Protein AF-0000000086900439 (afdb_homodimer)

Structure (mmCIF, N/CA/C/O backbone):
data_AF-0000000086900439-model_v1
#
loop_
_entity.id
_entity.type
_entity.pdbx_description
1 polymer '16S rRNA (uracil(1498)-N(3))-methyltransferase'
#
loop_
_atom_site.group_PDB
_atom_site.id
_atom_site.type_symbol
_atom_site.label_atom_id
_atom_site.label_alt_id
_atom_site.label_comp_id
_atom_site.label_asym_id
_atom_site.label_entity_id
_atom_site.label_seq_id
_atom_site.pdbx_PDB_ins_code
_atom_site.Cartn_x
_atom_site.Cartn_y
_atom_site.Cartn_z
_atom_site.occupancy
_atom_site.B_iso_or_equiv
_atom_site.auth_seq_id
_atom_site.auth_comp_id
_atom_site.auth_asym_id
_atom_site.auth_atom_id
_atom_site.pdbx_PDB_model_num
ATOM 1 N N . MET A 1 1 ? 18.953 -9.102 -1.957 1 55.97 1 MET A N 1
ATOM 2 C CA . MET A 1 1 ? 19.266 -9.766 -3.221 1 55.97 1 MET A CA 1
ATOM 3 C C . MET A 1 1 ? 18.031 -10.445 -3.793 1 55.97 1 MET A C 1
ATOM 5 O O . MET A 1 1 ? 17.297 -11.125 -3.07 1 55.97 1 MET A O 1
ATOM 9 N N . ASN A 1 2 ? 17.625 -9.984 -4.992 1 76.5 2 ASN A N 1
ATOM 10 C CA . ASN A 1 2 ? 16.453 -10.523 -5.668 1 76.5 2 ASN A CA 1
ATOM 11 C C . ASN A 1 2 ? 16.656 -11.977 -6.082 1 76.5 2 ASN A C 1
ATOM 13 O O . ASN A 1 2 ? 17.781 -12.445 -6.18 1 76.5 2 ASN A O 1
ATOM 17 N N . LEU A 1 3 ? 15.734 -12.859 -5.883 1 91.31 3 LEU A N 1
ATOM 18 C CA . LEU A 1 3 ? 15.602 -14.219 -6.398 1 91.31 3 LEU A CA 1
ATOM 19 C C . LEU A 1 3 ? 15.773 -14.25 -7.914 1 91.31 3 LEU A C 1
ATOM 21 O O . LEU A 1 3 ? 15.227 -13.398 -8.617 1 91.31 3 LEU A O 1
ATOM 25 N N . ILE A 1 4 ? 16.766 -15.055 -8.445 1 95 4 ILE A N 1
ATOM 26 C CA . ILE A 1 4 ? 16.797 -15.32 -9.875 1 95 4 ILE A CA 1
ATOM 27 C C . ILE A 1 4 ? 15.836 -16.453 -10.219 1 95 4 ILE A C 1
ATOM 29 O O . ILE A 1 4 ? 16 -17.578 -9.75 1 95 4 ILE A O 1
ATOM 33 N N . LEU A 1 5 ? 14.898 -16.172 -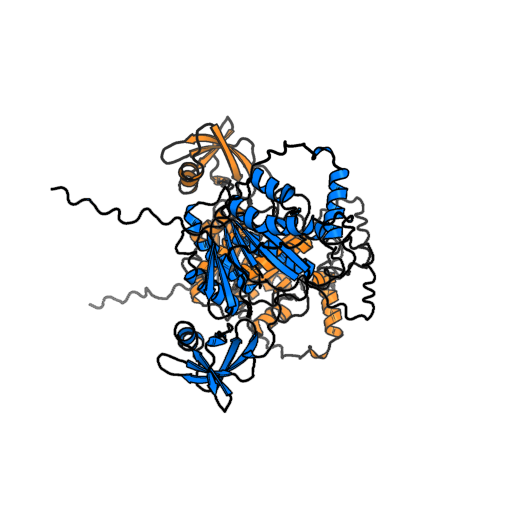11.031 1 96.31 5 LEU A N 1
ATOM 34 C CA . LEU A 1 5 ? 13.844 -17.141 -11.344 1 96.31 5 LEU A CA 1
ATOM 35 C C . LEU A 1 5 ? 14.195 -17.922 -12.602 1 96.31 5 LEU A C 1
ATOM 37 O O . LEU A 1 5 ? 14.453 -17.344 -13.656 1 96.31 5 LEU A O 1
ATOM 41 N N . LEU A 1 6 ? 14.219 -19.25 -12.461 1 96.62 6 LEU A N 1
ATOM 42 C CA . LEU A 1 6 ? 14.508 -20.172 -13.547 1 96.62 6 LEU A CA 1
ATOM 43 C C . LEU A 1 6 ? 13.258 -20.953 -13.953 1 96.62 6 LEU A C 1
ATOM 45 O O . LEU A 1 6 ? 12.422 -21.281 -13.102 1 96.62 6 LEU A O 1
ATOM 49 N N . ASN A 1 7 ? 13.164 -21.203 -15.219 1 95.62 7 ASN A N 1
ATOM 50 C CA . ASN A 1 7 ? 12.141 -22.141 -15.664 1 95.62 7 ASN A CA 1
ATOM 51 C C . ASN A 1 7 ? 12.648 -23.578 -15.664 1 95.62 7 ASN A C 1
ATOM 53 O O . ASN A 1 7 ? 13.797 -23.828 -16.031 1 95.62 7 ASN A O 1
ATOM 57 N N . LYS A 1 8 ? 11.789 -24.422 -15.289 1 92.94 8 LYS A N 1
ATOM 58 C CA . LYS A 1 8 ? 12.164 -25.844 -15.281 1 92.94 8 LYS A CA 1
ATOM 59 C C . LYS A 1 8 ? 12.648 -26.297 -16.656 1 92.94 8 LYS A C 1
ATOM 61 O O . LYS A 1 8 ? 13.586 -27.078 -16.766 1 92.94 8 LYS A O 1
ATOM 66 N N . GLU A 1 9 ? 12.047 -25.734 -17.641 1 92.44 9 GLU A N 1
ATOM 67 C CA . GLU A 1 9 ? 12.32 -26.094 -19.031 1 92.44 9 GLU A CA 1
ATOM 68 C C . GLU A 1 9 ? 13.727 -25.672 -19.438 1 92.44 9 GLU A C 1
ATOM 70 O O . GLU A 1 9 ? 14.281 -26.188 -20.422 1 92.44 9 GLU A O 1
ATOM 75 N N . ASP A 1 10 ? 14.312 -24.766 -18.703 1 92.88 10 ASP A N 1
ATOM 76 C CA . ASP A 1 10 ? 15.602 -24.188 -19.094 1 92.88 10 ASP A CA 1
ATOM 77 C C . ASP A 1 10 ? 16.75 -24.859 -18.344 1 92.88 10 ASP A C 1
ATOM 79 O O . ASP A 1 10 ? 17.922 -24.531 -18.562 1 92.88 10 ASP A O 1
ATOM 83 N N . LEU A 1 11 ? 16.453 -25.766 -17.5 1 96.69 11 LEU A N 1
ATOM 84 C CA . LEU A 1 11 ? 17.469 -26.438 -16.703 1 96.69 11 LEU A CA 1
ATOM 85 C C . LEU A 1 11 ? 18.219 -27.484 -17.531 1 96.69 11 LEU A C 1
ATOM 87 O O . LEU A 1 11 ? 17.625 -28.125 -18.391 1 96.69 11 LEU A O 1
ATOM 91 N N . GLN A 1 12 ? 19.469 -27.578 -17.266 1 97.38 12 GLN A N 1
ATOM 92 C CA . GLN A 1 12 ? 20.312 -28.594 -17.906 1 97.38 12 GLN A CA 1
ATOM 93 C C . GLN A 1 12 ? 20.766 -29.641 -16.891 1 97.38 12 GLN A C 1
ATOM 95 O O . GLN A 1 12 ? 21.438 -29.297 -15.914 1 97.38 12 GLN A O 1
ATOM 100 N N . PHE A 1 13 ? 20.453 -30.859 -17.188 1 96.06 13 PHE A N 1
ATOM 101 C CA . PHE A 1 13 ? 20.797 -31.953 -16.297 1 96.06 13 PHE A CA 1
ATOM 102 C C . PHE A 1 13 ? 22.078 -32.656 -16.766 1 96.06 13 PHE A C 1
ATOM 104 O O . PHE A 1 13 ? 22.141 -33.156 -17.891 1 96.06 13 PHE A O 1
ATOM 111 N N . LYS A 1 14 ? 23.047 -32.625 -15.953 1 95.44 14 LYS A N 1
ATOM 112 C CA . LYS A 1 14 ? 24.312 -33.312 -16.219 1 95.44 14 LYS A CA 1
ATOM 113 C C . LYS A 1 14 ? 24.594 -34.375 -15.156 1 95.44 14 LYS A C 1
ATOM 115 O O . LYS A 1 14 ? 23.875 -34.469 -14.164 1 95.44 14 LYS A O 1
ATOM 120 N N . GLN A 1 15 ? 25.641 -35.125 -15.352 1 94.56 15 GLN A N 1
ATOM 121 C CA . GLN A 1 15 ? 26 -36.219 -14.453 1 94.56 15 GLN A CA 1
ATOM 122 C C . GLN A 1 15 ? 26.312 -35.688 -13.055 1 94.56 15 GLN A C 1
ATOM 124 O O . GLN A 1 15 ? 25.984 -36.344 -12.055 1 94.56 15 GLN A O 1
ATOM 129 N N . ASP A 1 16 ? 26.859 -34.5 -13.062 1 93.94 16 ASP A N 1
ATOM 130 C CA . ASP A 1 16 ? 27.359 -34.031 -11.781 1 93.94 16 ASP A CA 1
ATOM 131 C C . ASP A 1 16 ? 26.391 -33.031 -11.156 1 93.94 16 ASP A C 1
ATOM 133 O O . ASP A 1 16 ? 26.688 -32.406 -10.125 1 93.94 16 ASP A O 1
ATOM 137 N N . GLY A 1 17 ? 25.266 -32.812 -11.828 1 95.62 17 GLY A N 1
ATOM 138 C CA . GLY A 1 17 ? 24.312 -31.922 -11.195 1 95.62 17 GLY A CA 1
ATOM 139 C C . GLY A 1 17 ? 23.406 -31.234 -12.188 1 95.62 17 GLY A C 1
ATOM 140 O O . GLY A 1 17 ? 23.297 -31.656 -13.336 1 95.62 17 GLY A O 1
ATOM 141 N N . VAL A 1 18 ? 22.672 -30.25 -11.68 1 97.75 18 VAL A N 1
ATOM 142 C CA . VAL A 1 18 ? 21.719 -29.5 -12.484 1 97.75 18 VAL A CA 1
ATOM 143 C C . VAL A 1 18 ? 22.25 -28.094 -12.727 1 97.75 18 VAL A C 1
ATOM 145 O O . VAL A 1 18 ? 22.688 -27.406 -11.789 1 97.75 18 VAL A O 1
ATOM 148 N N . TYR A 1 19 ? 22.203 -27.656 -13.945 1 97.94 19 TYR A N 1
ATOM 149 C CA . TYR A 1 19 ? 22.781 -26.375 -14.336 1 97.94 19 TYR A CA 1
ATOM 150 C C . TYR A 1 19 ? 21.734 -25.5 -15.008 1 97.94 19 TYR A C 1
ATOM 152 O O . TYR A 1 19 ? 20.688 -25.984 -15.453 1 97.94 19 TYR A O 1
ATOM 160 N N . ALA A 1 20 ? 21.922 -24.188 -15.008 1 97.44 20 ALA A N 1
ATOM 161 C CA . ALA A 1 20 ? 21.156 -23.219 -15.781 1 97.44 20 ALA A CA 1
ATOM 162 C C . ALA A 1 20 ? 22.047 -22.156 -16.406 1 97.44 20 ALA A C 1
ATOM 164 O O . ALA A 1 20 ? 23.078 -21.781 -15.812 1 97.44 20 ALA A O 1
ATOM 165 N N . VAL A 1 21 ? 21.672 -21.734 -17.562 1 96.5 21 VAL A N 1
ATOM 166 C CA . VAL A 1 21 ? 22.391 -20.688 -18.266 1 96.5 21 VAL A CA 1
ATOM 167 C C . VAL A 1 21 ? 21.594 -19.391 -18.234 1 96.5 21 VAL A C 1
ATOM 169 O O . VAL A 1 21 ? 20.469 -19.328 -18.734 1 96.5 21 VAL A O 1
ATOM 172 N N . LEU A 1 22 ? 22.094 -18.422 -17.531 1 95.25 22 LEU A N 1
ATOM 173 C CA . LEU A 1 22 ? 21.453 -17.109 -17.469 1 95.25 22 LEU A CA 1
ATOM 174 C C . LEU A 1 22 ? 21.875 -16.234 -18.641 1 95.25 22 LEU A C 1
ATOM 176 O O . LEU A 1 22 ? 23.062 -16.047 -18.906 1 95.25 22 LEU A O 1
ATOM 180 N N . GLN A 1 23 ? 20.891 -15.758 -19.344 1 93 23 GLN A N 1
ATOM 181 C CA . GLN A 1 23 ? 21.125 -14.891 -20.5 1 93 23 GLN A CA 1
ATOM 182 C C . GLN A 1 23 ? 20.266 -13.633 -20.422 1 93 23 GLN A C 1
ATOM 184 O O . GLN A 1 23 ? 19.422 -13.5 -19.531 1 93 23 GLN A O 1
ATOM 189 N N . GLY A 1 24 ? 20.531 -12.664 -21.219 1 90.38 24 GLY A N 1
ATOM 190 C CA . GLY A 1 24 ? 19.703 -11.469 -21.297 1 90.38 24 GLY A CA 1
ATOM 191 C C . GLY A 1 24 ? 19.688 -10.672 -20.016 1 90.38 24 GLY A C 1
ATOM 192 O O . GLY A 1 24 ? 20.734 -10.328 -19.469 1 90.38 24 GLY A O 1
ATOM 193 N N . ARG A 1 25 ? 18.422 -10.453 -19.562 1 86.38 25 ARG A N 1
ATOM 194 C CA . ARG A 1 25 ? 18.219 -9.609 -18.391 1 86.38 25 ARG A CA 1
ATOM 195 C C . ARG A 1 25 ? 18.875 -10.227 -17.156 1 86.38 25 ARG A C 1
ATOM 197 O O . ARG A 1 25 ? 19.484 -9.523 -16.359 1 86.38 25 ARG A O 1
ATOM 204 N N . ALA A 1 26 ? 18.719 -11.484 -17.016 1 87.81 26 ALA A N 1
ATOM 205 C CA . ALA A 1 26 ? 19.266 -12.156 -15.844 1 87.81 26 ALA A CA 1
ATOM 206 C C . ALA A 1 26 ? 20.797 -12.094 -15.828 1 87.81 26 ALA A C 1
ATOM 208 O O . ALA A 1 26 ? 21.406 -11.859 -14.789 1 87.81 26 ALA A O 1
ATOM 209 N N . HIS A 1 27 ? 21.406 -12.344 -16.953 1 90.81 27 HIS A N 1
ATOM 210 C CA . HIS A 1 27 ? 22.859 -12.211 -17.078 1 90.81 27 HIS A CA 1
ATOM 211 C C . HIS A 1 27 ? 23.297 -10.789 -16.766 1 90.81 27 HIS A C 1
ATOM 213 O O . HIS A 1 27 ? 24.234 -10.586 -15.984 1 90.81 27 HIS A O 1
ATOM 219 N N . GLY A 1 28 ? 22.625 -9.883 -17.391 1 88.31 28 GLY A N 1
ATOM 220 C CA . GLY A 1 28 ? 22.938 -8.484 -17.125 1 88.31 28 GLY A CA 1
ATOM 221 C C . GLY A 1 28 ? 22.844 -8.109 -15.664 1 88.31 28 GLY A C 1
ATOM 222 O O . GLY A 1 28 ? 23.703 -7.395 -15.148 1 88.31 28 GLY A O 1
ATOM 223 N N . HIS A 1 29 ? 21.766 -8.555 -15.086 1 87.56 29 HIS A N 1
ATOM 224 C CA . HIS A 1 29 ? 21.578 -8.312 -13.656 1 87.56 29 HIS A CA 1
ATOM 225 C C . HIS A 1 29 ? 22.75 -8.875 -12.852 1 87.56 29 HIS A C 1
ATOM 227 O O . HIS A 1 29 ? 23.281 -8.195 -11.969 1 87.56 29 HIS A O 1
ATOM 233 N N . CYS A 1 30 ? 23.234 -10.016 -13.117 1 88.25 30 CYS A N 1
ATOM 234 C CA . CYS A 1 30 ? 24.328 -10.68 -12.422 1 88.25 30 CYS A CA 1
ATOM 235 C C . CYS A 1 30 ? 25.625 -9.922 -12.609 1 88.25 30 CYS A C 1
ATOM 237 O O . CYS A 1 30 ? 26.375 -9.711 -11.648 1 88.25 30 CYS A O 1
ATOM 239 N N . GLN A 1 31 ? 25.844 -9.477 -13.773 1 87.06 31 GLN A N 1
ATOM 240 C CA . GLN A 1 31 ? 27.125 -8.852 -14.109 1 87.06 31 GLN A CA 1
ATOM 241 C C . GLN A 1 31 ? 27.156 -7.406 -13.625 1 87.06 31 GLN A C 1
ATOM 243 O O . GLN A 1 31 ? 28.125 -6.988 -12.977 1 87.06 31 GLN A O 1
ATOM 248 N N . ARG A 1 32 ? 26.125 -6.66 -13.844 1 85.81 32 ARG A N 1
ATOM 249 C CA . ARG A 1 32 ? 26.141 -5.215 -13.648 1 85.81 32 ARG A CA 1
ATOM 250 C C . ARG A 1 32 ? 25.703 -4.844 -12.234 1 85.81 32 ARG A C 1
ATOM 252 O O . ARG A 1 32 ? 26.188 -3.863 -11.664 1 85.81 32 ARG A O 1
ATOM 259 N N . ILE A 1 33 ? 24.844 -5.586 -11.727 1 80.62 33 ILE A N 1
ATOM 260 C CA . ILE A 1 33 ? 24.25 -5.195 -10.453 1 80.62 33 ILE A CA 1
ATOM 261 C C . ILE A 1 33 ? 24.844 -6.027 -9.32 1 80.62 33 ILE A C 1
ATOM 263 O O . ILE A 1 33 ? 25.328 -5.477 -8.328 1 80.62 33 ILE A O 1
ATOM 267 N N . LEU A 1 34 ? 24.906 -7.328 -9.516 1 83.88 34 LEU A N 1
ATOM 268 C CA . LEU A 1 34 ? 25.375 -8.203 -8.453 1 83.88 34 LEU A CA 1
ATOM 269 C C . LEU A 1 34 ? 26.891 -8.414 -8.547 1 83.88 34 LEU A C 1
ATOM 271 O O . LEU A 1 34 ? 27.516 -8.859 -7.582 1 83.88 34 LEU A O 1
ATOM 275 N N . LYS A 1 35 ? 27.469 -8.102 -9.68 1 88.19 35 LYS A N 1
ATOM 276 C CA . LYS A 1 35 ? 28.891 -8.219 -9.93 1 88.19 35 LYS A CA 1
ATOM 277 C C . LYS A 1 35 ? 29.406 -9.594 -9.516 1 88.19 35 LYS A C 1
ATOM 279 O O . LYS A 1 35 ? 30.391 -9.695 -8.766 1 88.19 35 LYS A O 1
ATOM 284 N N . VAL A 1 36 ? 28.797 -10.586 -10.047 1 90.31 36 VAL A N 1
ATOM 285 C CA . VAL A 1 36 ? 29.078 -11.953 -9.609 1 90.31 36 VAL A CA 1
ATOM 286 C C . VAL A 1 36 ? 30.375 -12.453 -10.25 1 90.31 36 VAL A C 1
ATOM 288 O O . VAL A 1 36 ? 30.734 -12.008 -11.344 1 90.31 36 VAL A O 1
ATOM 291 N N . THR A 1 37 ? 31.094 -13.305 -9.492 1 92.88 37 THR A N 1
ATOM 292 C CA . THR A 1 37 ? 32.281 -14.023 -9.977 1 92.88 37 THR A CA 1
ATOM 293 C C . THR A 1 37 ? 32.094 -15.523 -9.773 1 92.88 37 THR A C 1
ATOM 295 O O . THR A 1 37 ? 31.188 -15.969 -9.086 1 92.88 37 THR A O 1
ATOM 298 N N . THR A 1 38 ? 33 -16.219 -10.508 1 95.5 38 THR A N 1
ATOM 299 C CA . THR A 1 38 ? 32.969 -17.656 -10.312 1 95.5 38 THR A CA 1
ATOM 300 C C . THR A 1 38 ? 33.094 -18 -8.828 1 95.5 38 THR A C 1
ATOM 302 O O . THR A 1 38 ? 33.938 -17.422 -8.125 1 95.5 38 THR A O 1
ATOM 305 N N . GLY A 1 39 ? 32.219 -18.828 -8.383 1 95.69 39 GLY A N 1
ATOM 306 C CA . GLY A 1 39 ? 32.25 -19.219 -6.98 1 95.69 39 GLY A CA 1
ATOM 307 C C . GLY A 1 39 ? 31.203 -18.484 -6.152 1 95.69 39 GLY A C 1
ATOM 308 O O . GLY A 1 39 ? 30.875 -18.906 -5.043 1 95.69 39 GLY A O 1
ATOM 309 N N . THR A 1 40 ? 30.609 -17.422 -6.711 1 95.19 40 THR A N 1
ATOM 310 C CA . THR A 1 40 ? 29.609 -16.641 -6.008 1 95.19 40 THR A CA 1
ATOM 311 C C . THR A 1 40 ? 28.312 -17.438 -5.848 1 95.19 40 THR A C 1
ATOM 313 O O . THR A 1 40 ? 27.891 -18.141 -6.77 1 95.19 40 THR A O 1
ATOM 316 N N . HIS A 1 41 ? 27.75 -17.375 -4.668 1 96 41 HIS A N 1
ATOM 317 C CA . HIS A 1 41 ? 26.453 -18 -4.422 1 96 41 HIS A CA 1
ATOM 318 C C . HIS A 1 41 ? 25.312 -17.031 -4.707 1 96 41 HIS A C 1
ATOM 320 O O . HIS A 1 41 ? 25.375 -15.852 -4.352 1 96 41 HIS A O 1
ATOM 326 N N . LEU A 1 42 ? 24.312 -17.562 -5.371 1 94.88 42 LEU A N 1
ATOM 327 C CA . LEU A 1 42 ? 23.125 -16.781 -5.707 1 94.88 42 LEU A CA 1
ATOM 328 C C . LEU A 1 42 ? 21.875 -17.453 -5.184 1 94.88 42 LEU A C 1
ATOM 330 O O . LEU A 1 42 ? 21.797 -18.688 -5.117 1 94.88 42 LEU A O 1
ATOM 334 N N . ARG A 1 43 ? 20.891 -16.625 -4.84 1 94.81 43 ARG A N 1
ATOM 335 C CA . ARG A 1 43 ? 19.562 -17.172 -4.543 1 94.81 43 ARG A CA 1
ATOM 336 C C . ARG A 1 43 ? 18.766 -17.391 -5.82 1 94.81 43 ARG A C 1
ATOM 338 O O . ARG A 1 43 ? 18.641 -16.484 -6.648 1 94.81 43 ARG A O 1
ATOM 345 N N . VAL A 1 44 ? 18.25 -18.641 -5.965 1 96.56 44 VAL A N 1
ATOM 346 C CA . VAL A 1 44 ? 17.547 -18.984 -7.195 1 96.56 44 VAL A CA 1
ATOM 347 C C . VAL A 1 44 ? 16.25 -19.703 -6.859 1 96.56 44 VAL A C 1
ATOM 349 O O . VAL A 1 44 ? 16.109 -20.281 -5.777 1 96.56 44 VAL A O 1
ATOM 352 N N . GLY A 1 45 ? 15.305 -19.516 -7.695 1 97.12 45 GLY A N 1
ATOM 353 C CA . GLY A 1 45 ? 14.047 -20.25 -7.645 1 97.12 45 GLY A CA 1
ATOM 354 C C . GLY A 1 45 ? 13.656 -20.859 -8.984 1 97.12 45 GLY A C 1
ATOM 355 O O . GLY A 1 45 ? 13.961 -20.297 -10.031 1 97.12 45 GLY A O 1
ATOM 356 N N . VAL A 1 46 ? 13.094 -22.016 -8.93 1 97.56 46 VAL A N 1
ATOM 357 C CA . VAL A 1 46 ? 12.539 -22.641 -10.125 1 97.56 46 VAL A CA 1
ATOM 358 C C . VAL A 1 46 ? 11.023 -22.469 -10.148 1 97.56 46 VAL A C 1
ATOM 360 O O . VAL A 1 46 ? 10.344 -22.766 -9.164 1 97.56 46 VAL A O 1
ATOM 363 N N . THR A 1 47 ? 10.492 -21.906 -11.258 1 96.62 47 THR A N 1
ATOM 364 C CA . THR A 1 47 ? 9.062 -21.688 -11.375 1 96.62 47 THR A CA 1
ATOM 365 C C . THR A 1 47 ? 8.281 -22.938 -11.023 1 96.62 47 THR A C 1
ATOM 367 O O . THR A 1 47 ? 8.648 -24.047 -11.438 1 96.62 47 THR A O 1
ATOM 370 N N . MET A 1 48 ? 7.199 -22.797 -10.25 1 95.56 48 MET A N 1
ATOM 371 C CA . MET A 1 48 ? 6.289 -23.844 -9.82 1 95.56 48 MET A CA 1
ATOM 372 C C . MET A 1 48 ? 7.02 -24.875 -8.969 1 95.56 48 MET A C 1
ATOM 374 O O . MET A 1 48 ? 6.562 -26.016 -8.844 1 95.56 48 MET A O 1
ATOM 378 N N . ALA A 1 49 ? 8.156 -24.531 -8.461 1 97 49 ALA A N 1
ATOM 379 C CA . ALA A 1 49 ? 8.945 -25.422 -7.605 1 97 49 ALA A CA 1
ATOM 380 C C . ALA A 1 49 ? 9.578 -24.641 -6.453 1 97 49 ALA A C 1
ATOM 382 O O . ALA A 1 49 ? 8.938 -23.766 -5.867 1 97 49 ALA A O 1
ATOM 383 N N . GLY A 1 50 ? 10.805 -25.062 -6.043 1 96.75 50 GLY A N 1
ATOM 384 C CA . GLY A 1 50 ? 11.328 -24.531 -4.793 1 96.75 50 GLY A CA 1
ATOM 385 C C . GLY A 1 50 ? 12.312 -23.391 -4.988 1 96.75 50 GLY A C 1
ATOM 386 O O . GLY A 1 50 ? 12.594 -23 -6.121 1 96.75 50 GLY A O 1
ATOM 387 N N . VAL A 1 51 ? 12.719 -22.812 -3.855 1 96.5 51 VAL A N 1
ATOM 388 C CA . VAL A 1 51 ? 13.742 -21.781 -3.785 1 96.5 51 VAL A CA 1
ATOM 389 C C . VAL A 1 51 ? 14.992 -22.328 -3.098 1 96.5 51 VAL A C 1
ATOM 391 O O . VAL A 1 51 ? 14.891 -23.156 -2.188 1 96.5 51 VAL A O 1
ATOM 394 N N . GLY A 1 52 ? 16.141 -21.891 -3.582 1 96.25 52 GLY A N 1
ATOM 395 C CA . GLY A 1 52 ? 17.406 -22.312 -3.002 1 96.25 52 GLY A CA 1
ATOM 396 C C . GLY A 1 52 ? 18.594 -21.484 -3.471 1 96.25 52 GLY A C 1
ATOM 397 O O . GLY A 1 52 ? 18.453 -20.281 -3.701 1 96.25 52 GLY A O 1
ATOM 398 N N . GLU A 1 53 ? 19.766 -22.125 -3.467 1 97.19 53 GLU A N 1
ATOM 399 C CA . GLU A 1 53 ? 20.984 -21.438 -3.857 1 97.19 53 GLU A CA 1
ATOM 400 C C . GLU A 1 53 ? 21.656 -22.109 -5.047 1 97.19 53 GLU A C 1
ATOM 402 O O . GLU A 1 53 ? 21.453 -23.312 -5.281 1 97.19 53 GLU A O 1
ATOM 407 N N . ALA A 1 54 ? 22.344 -21.359 -5.773 1 97.25 54 ALA A N 1
ATOM 408 C CA . ALA A 1 54 ? 23.188 -21.828 -6.871 1 97.25 54 ALA A CA 1
ATOM 409 C C . ALA A 1 54 ? 24.578 -21.203 -6.809 1 97.25 54 ALA A C 1
ATOM 411 O O . ALA A 1 54 ? 24.781 -20.172 -6.16 1 97.25 54 ALA A O 1
ATOM 412 N N . GLU A 1 55 ? 25.469 -21.844 -7.383 1 97.5 55 GLU A N 1
ATOM 413 C CA . GLU A 1 55 ? 26.844 -21.344 -7.48 1 97.5 55 GLU A CA 1
ATOM 414 C C . GLU A 1 55 ? 27.172 -20.938 -8.914 1 97.5 55 GLU A C 1
ATOM 416 O O . GLU A 1 55 ? 26.844 -21.672 -9.859 1 97.5 55 GLU A O 1
ATOM 421 N N . VAL A 1 56 ? 27.812 -19.781 -9.016 1 97.12 56 VAL A N 1
ATOM 422 C CA . VAL A 1 56 ? 28.281 -19.375 -10.336 1 97.12 56 VAL A CA 1
ATOM 423 C C . VAL A 1 56 ? 29.484 -20.203 -10.742 1 97.12 56 VAL A C 1
ATOM 425 O O . VAL A 1 56 ? 30.5 -20.219 -10.047 1 97.12 56 VAL A O 1
ATOM 428 N N . VAL A 1 57 ? 29.422 -20.828 -11.789 1 97.06 57 VAL A N 1
ATOM 429 C CA . VAL A 1 57 ? 30.484 -21.719 -12.219 1 97.06 57 VAL A CA 1
ATOM 430 C C . VAL A 1 57 ? 31.312 -21.062 -13.328 1 97.06 57 VAL A C 1
ATOM 432 O O . VAL A 1 57 ? 32.5 -21.328 -13.477 1 97.06 57 VAL A O 1
ATOM 435 N N . ALA A 1 58 ? 30.641 -20.25 -14.133 1 95.75 58 ALA A N 1
ATOM 436 C CA . ALA A 1 58 ? 31.328 -19.547 -15.203 1 95.75 58 ALA A CA 1
ATOM 437 C C . ALA A 1 58 ? 30.641 -18.219 -15.523 1 95.75 58 ALA A C 1
ATOM 439 O O . ALA A 1 58 ? 29.406 -18.141 -15.5 1 95.75 58 ALA A O 1
ATOM 440 N N . CYS A 1 59 ? 31.453 -17.234 -15.711 1 93.75 59 CYS A N 1
ATOM 441 C CA . CYS A 1 59 ? 30.969 -15.93 -16.141 1 93.75 59 CYS A CA 1
ATOM 442 C C . CYS A 1 59 ? 31.516 -15.578 -17.516 1 93.75 59 CYS A C 1
ATOM 444 O O . CYS A 1 59 ? 32.656 -15.125 -17.641 1 93.75 59 CYS A O 1
ATOM 446 N N . GLU A 1 60 ? 30.703 -15.781 -18.5 1 92.5 60 GLU A N 1
ATOM 447 C CA . GLU A 1 60 ? 31.094 -15.43 -19.859 1 92.5 60 GLU A CA 1
ATOM 448 C C . GLU A 1 60 ? 30.594 -14.039 -20.234 1 92.5 60 GLU A C 1
ATOM 450 O O . GLU A 1 60 ? 30 -13.344 -19.406 1 92.5 60 GLU A O 1
ATOM 455 N N . SER A 1 61 ? 30.891 -13.586 -21.469 1 90.94 61 SER A N 1
ATOM 456 C CA . SER A 1 61 ? 30.547 -12.234 -21.906 1 90.94 61 SER A CA 1
ATOM 457 C C . SER A 1 61 ? 29.031 -12.062 -22.047 1 90.94 61 SER A C 1
ATOM 459 O O . SER A 1 61 ? 28.5 -10.992 -21.75 1 90.94 61 SER A O 1
ATOM 461 N N . ASP A 1 62 ? 28.359 -13.109 -22.438 1 92.81 62 ASP A N 1
ATOM 462 C CA . ASP A 1 62 ? 26.938 -12.953 -22.75 1 92.81 62 ASP A CA 1
ATOM 463 C C . ASP A 1 62 ? 26.094 -13.914 -21.922 1 92.81 62 ASP A C 1
ATOM 465 O O . ASP A 1 62 ? 24.859 -13.953 -22.062 1 92.81 62 ASP A O 1
ATOM 469 N N . GLN A 1 63 ? 26.75 -14.711 -21.125 1 95.12 63 GLN A N 1
ATOM 470 C CA . GLN A 1 63 ? 25.984 -15.664 -20.328 1 95.12 63 GLN A CA 1
ATOM 471 C C . GLN A 1 63 ? 26.688 -15.961 -19 1 95.12 63 GLN A C 1
ATOM 473 O O . GLN A 1 63 ? 27.922 -15.859 -18.906 1 95.12 63 GLN A O 1
ATOM 478 N N . THR A 1 64 ? 25.953 -16.281 -18.016 1 95.94 64 THR A N 1
ATOM 479 C CA . THR A 1 64 ? 26.406 -16.766 -16.719 1 95.94 64 THR A CA 1
ATOM 480 C C . THR A 1 64 ? 25.891 -18.188 -16.453 1 95.94 64 THR A C 1
ATOM 482 O O . THR A 1 64 ? 24.688 -18.438 -16.578 1 95.94 64 THR A O 1
ATOM 485 N N . ILE A 1 65 ? 26.812 -19.062 -16.219 1 97.31 65 ILE A N 1
ATOM 486 C CA . ILE A 1 65 ? 26.422 -20.438 -15.953 1 97.31 65 ILE A CA 1
ATOM 487 C C . ILE A 1 65 ? 26.391 -20.688 -14.445 1 97.31 65 ILE A C 1
ATOM 489 O O . ILE A 1 65 ? 27.359 -20.391 -13.742 1 97.31 65 ILE A O 1
ATOM 493 N N . ILE A 1 66 ? 25.281 -21.219 -13.992 1 97.62 66 ILE A N 1
ATOM 494 C CA . ILE A 1 66 ? 25.141 -21.469 -12.562 1 97.62 66 ILE A CA 1
ATOM 495 C C . ILE A 1 66 ? 24.812 -22.953 -12.336 1 97.62 66 ILE A C 1
ATOM 497 O O . ILE A 1 66 ? 24.25 -23.609 -13.211 1 97.62 66 ILE A O 1
ATOM 501 N N . LYS A 1 67 ? 25.219 -23.516 -11.211 1 98.31 67 LYS A N 1
ATOM 502 C CA . LYS A 1 67 ? 24.922 -24.859 -10.766 1 98.31 67 LYS A CA 1
ATOM 503 C C . LYS A 1 67 ? 24.062 -24.859 -9.5 1 98.31 67 LYS A C 1
ATOM 505 O O . LYS A 1 67 ? 24.406 -24.188 -8.523 1 98.31 67 LYS A O 1
ATOM 510 N N . LEU A 1 68 ? 22.938 -25.531 -9.602 1 98.19 68 LEU A N 1
ATOM 511 C CA . LEU A 1 68 ? 22.094 -25.625 -8.422 1 98.19 68 LEU A CA 1
ATOM 512 C C . LEU A 1 68 ? 22.781 -26.406 -7.312 1 98.19 68 LEU A C 1
ATOM 514 O O . LEU A 1 68 ? 23.359 -27.484 -7.562 1 98.19 68 LEU A O 1
ATOM 518 N N . LEU A 1 69 ? 22.766 -25.891 -6.082 1 97.81 69 LEU A N 1
ATOM 519 C CA . LEU A 1 69 ? 23.406 -26.578 -4.965 1 97.81 69 LEU A CA 1
ATOM 520 C C . LEU A 1 69 ? 22.516 -27.688 -4.418 1 97.81 69 LEU A C 1
ATOM 522 O O . LEU A 1 69 ? 22.984 -28.594 -3.74 1 97.81 69 LEU A O 1
ATOM 526 N N . GLU A 1 70 ? 21.266 -27.5 -4.578 1 96.44 70 GLU A N 1
ATOM 527 C CA . GLU A 1 70 ? 20.25 -28.5 -4.23 1 96.44 70 GLU A CA 1
ATOM 528 C C . GLU A 1 70 ? 19.234 -28.688 -5.355 1 96.44 70 GLU A C 1
ATOM 530 O O . GLU A 1 70 ? 19.125 -27.828 -6.242 1 96.44 70 GLU A O 1
ATOM 535 N N . ARG A 1 71 ? 18.516 -29.797 -5.32 1 97.12 71 ARG A N 1
ATOM 536 C CA . ARG A 1 71 ? 17.5 -30.078 -6.332 1 97.12 71 ARG A CA 1
ATOM 537 C C . ARG A 1 71 ? 16.203 -29.344 -6.023 1 97.12 71 ARG A C 1
ATOM 539 O O . ARG A 1 71 ? 15.156 -29.969 -5.812 1 97.12 71 ARG A O 1
ATOM 546 N N . ILE A 1 72 ? 16.281 -28.062 -6.133 1 96.62 72 ILE A N 1
ATOM 547 C CA . ILE A 1 72 ? 15.125 -27.234 -5.797 1 96.62 72 ILE A CA 1
ATOM 548 C C . ILE A 1 72 ? 14.055 -27.391 -6.867 1 96.62 72 ILE A C 1
ATOM 550 O O . ILE A 1 72 ? 12.891 -27.016 -6.648 1 96.62 72 ILE A O 1
ATOM 554 N N . ASP A 1 73 ? 14.422 -27.859 -8.094 1 95.62 73 ASP A N 1
ATOM 555 C CA . ASP A 1 73 ? 13.469 -28.125 -9.172 1 95.62 73 ASP A CA 1
ATOM 556 C C . ASP A 1 73 ? 12.492 -29.234 -8.781 1 95.62 73 ASP A C 1
ATOM 558 O O . ASP A 1 73 ? 11.422 -29.359 -9.391 1 95.62 73 ASP A O 1
ATOM 562 N N . LEU A 1 74 ? 12.891 -30.016 -7.754 1 96.12 74 LEU A N 1
ATOM 563 C CA . LEU A 1 74 ? 12.055 -31.141 -7.32 1 96.12 74 LEU A CA 1
ATOM 564 C C . LEU A 1 74 ? 11.352 -30.812 -6.008 1 96.12 74 LEU A C 1
ATOM 566 O O . LEU A 1 74 ? 10.555 -31.609 -5.508 1 96.12 74 LEU A O 1
ATOM 570 N N . MET A 1 75 ? 11.617 -29.672 -5.426 1 95.5 75 MET A N 1
ATOM 571 C CA . MET A 1 75 ? 10.992 -29.266 -4.168 1 95.5 75 MET A CA 1
ATOM 572 C C . MET A 1 75 ? 9.617 -28.656 -4.418 1 95.5 75 MET A C 1
ATOM 574 O O . MET A 1 75 ? 9.391 -28.016 -5.449 1 95.5 75 MET A O 1
ATOM 578 N N . PRO A 1 76 ? 8.766 -28.906 -3.494 1 93.5 76 PRO A N 1
ATOM 579 C CA . PRO A 1 76 ? 7.457 -28.281 -3.658 1 93.5 76 PRO A CA 1
ATOM 580 C C . PRO A 1 76 ? 7.516 -26.75 -3.527 1 93.5 76 PRO A C 1
ATOM 582 O O . PRO A 1 76 ? 8.336 -26.234 -2.775 1 93.5 76 PRO A O 1
ATOM 585 N N . MET A 1 77 ? 6.668 -26.156 -4.27 1 91.62 77 MET A N 1
ATOM 586 C CA . MET A 1 77 ? 6.562 -24.703 -4.168 1 91.62 77 MET A CA 1
ATOM 587 C C . MET A 1 77 ? 6.012 -24.297 -2.807 1 91.62 77 MET A C 1
ATOM 589 O O . MET A 1 77 ? 5.125 -24.953 -2.266 1 91.62 77 MET A O 1
ATOM 593 N N . LYS A 1 78 ? 6.535 -23.234 -2.336 1 89.5 78 LYS A N 1
ATOM 594 C CA . LYS A 1 78 ? 6.023 -22.672 -1.085 1 89.5 78 LYS A CA 1
ATOM 595 C C . LYS A 1 78 ? 4.773 -21.844 -1.326 1 89.5 78 LYS A C 1
ATOM 597 O O . LYS A 1 78 ? 4.73 -21.031 -2.252 1 89.5 78 LYS A O 1
ATOM 602 N N . GLN A 1 79 ? 3.793 -22.078 -0.479 1 92.19 79 GLN A N 1
ATOM 603 C CA . GLN A 1 79 ? 2.59 -21.266 -0.575 1 92.19 79 GLN A CA 1
ATOM 604 C C . GLN A 1 79 ? 2.854 -19.844 -0.091 1 92.19 79 GLN A C 1
ATOM 606 O O . GLN A 1 79 ? 3.57 -19.641 0.892 1 92.19 79 GLN A O 1
ATOM 611 N N . PRO A 1 80 ? 2.264 -18.922 -0.797 1 93.88 80 PRO A N 1
ATOM 612 C CA . PRO A 1 80 ? 2.527 -17.531 -0.422 1 93.88 80 PRO A CA 1
ATOM 613 C C . PRO A 1 80 ? 2.041 -17.203 0.987 1 93.88 80 PRO A C 1
ATOM 615 O O . PRO A 1 80 ? 2.643 -16.359 1.669 1 93.88 80 PRO A O 1
ATOM 618 N N . TYR A 1 81 ? 0.948 -17.797 1.365 1 94.38 81 TYR A N 1
ATOM 619 C CA . TYR A 1 81 ? 0.375 -17.609 2.693 1 94.38 81 TYR A CA 1
ATOM 620 C C . TYR A 1 81 ? -0.012 -18.953 3.314 1 94.38 81 TYR A C 1
ATOM 622 O O . TYR A 1 81 ? -0.253 -19.922 2.602 1 94.38 81 TYR A O 1
ATOM 630 N N . LYS A 1 82 ? -0.01 -18.984 4.609 1 92.88 82 LYS A N 1
ATOM 631 C CA . LYS A 1 82 ? -0.33 -20.219 5.316 1 92.88 82 LYS A CA 1
ATOM 632 C C . LYS A 1 82 ? -1.832 -20.5 5.301 1 92.88 82 LYS A C 1
ATOM 634 O O . LYS A 1 82 ? -2.262 -21.625 5.109 1 92.88 82 LYS A O 1
ATOM 639 N N . HIS A 1 83 ? -2.646 -19.422 5.383 1 93.62 83 HIS A N 1
ATOM 640 C CA . HIS A 1 83 ? -4.062 -19.641 5.66 1 93.62 83 HIS A CA 1
ATOM 641 C C . HIS A 1 83 ? -4.938 -19.031 4.574 1 93.62 83 HIS A C 1
ATOM 643 O O . HIS A 1 83 ? -6.152 -19.234 4.559 1 93.62 83 HIS A O 1
ATOM 649 N N . LEU A 1 84 ? -4.309 -18.359 3.621 1 95.62 84 LEU A N 1
ATOM 650 C CA . LEU A 1 84 ? -5.109 -17.531 2.732 1 95.62 84 LEU A CA 1
ATOM 651 C C . LEU A 1 84 ? -4.688 -17.719 1.279 1 95.62 84 LEU A C 1
ATOM 653 O O . LEU A 1 84 ? -3.494 -17.781 0.978 1 95.62 84 LEU A O 1
ATOM 657 N N . GLU A 1 85 ? -5.637 -17.922 0.416 1 96.31 85 GLU A N 1
ATOM 658 C CA . GLU A 1 85 ? -5.469 -17.828 -1.031 1 96.31 85 GLU A CA 1
ATOM 659 C C . GLU A 1 85 ? -6.32 -16.703 -1.604 1 96.31 85 GLU A C 1
ATOM 661 O O . GLU A 1 85 ? -7.531 -16.641 -1.367 1 96.31 85 GLU A O 1
ATOM 666 N N . ILE A 1 86 ? -5.695 -15.805 -2.369 1 97.94 86 ILE A N 1
ATOM 667 C CA . ILE A 1 86 ? -6.398 -14.609 -2.814 1 97.94 86 ILE A CA 1
ATOM 668 C C . ILE A 1 86 ? -6.551 -14.633 -4.332 1 97.94 86 ILE A C 1
ATOM 670 O O . ILE A 1 86 ? -5.586 -14.898 -5.055 1 97.94 86 ILE A O 1
ATOM 674 N N . GLU A 1 87 ? -7.723 -14.438 -4.793 1 98.12 87 GLU A N 1
ATOM 675 C CA . GLU A 1 87 ? -8.008 -14.094 -6.184 1 98.12 87 GLU A CA 1
ATOM 676 C C . GLU A 1 87 ? -8.477 -12.648 -6.312 1 98.12 87 GLU A C 1
ATOM 678 O O . GLU A 1 87 ? -9.055 -12.094 -5.375 1 98.12 87 GLU A O 1
ATOM 683 N N . LEU A 1 88 ? -8.188 -12.086 -7.461 1 98.62 88 LEU A N 1
ATOM 684 C CA . LEU A 1 88 ? -8.43 -10.656 -7.633 1 98.62 88 LEU A CA 1
ATOM 685 C C . LEU A 1 88 ? -9.312 -10.398 -8.852 1 98.62 88 LEU A C 1
ATOM 687 O O . LEU A 1 88 ? -9.039 -10.906 -9.938 1 98.62 88 LEU A O 1
ATOM 691 N N . LEU A 1 89 ? -10.453 -9.781 -8.633 1 98.25 89 LEU A N 1
ATOM 692 C CA . LEU A 1 89 ? -11.219 -9.141 -9.695 1 98.25 89 LEU A CA 1
ATOM 693 C C . LEU A 1 89 ? -10.867 -7.664 -9.812 1 98.25 89 LEU A C 1
ATOM 695 O O . LEU A 1 89 ? -11.219 -6.867 -8.945 1 98.25 89 LEU A O 1
ATOM 699 N N . LEU A 1 90 ? -10.203 -7.348 -10.906 1 97.38 90 LEU A N 1
ATOM 700 C CA . LEU A 1 90 ? -9.625 -6.02 -11.055 1 97.38 90 LEU A CA 1
ATOM 701 C C . LEU A 1 90 ? -10.18 -5.32 -12.289 1 97.38 90 LEU A C 1
ATOM 703 O O . LEU A 1 90 ? -10.102 -5.855 -13.398 1 97.38 90 LEU A O 1
ATOM 707 N N . ALA A 1 91 ? -10.812 -4.117 -12.047 1 95.81 91 ALA A N 1
ATOM 708 C CA . ALA A 1 91 ? -11.109 -3.279 -13.203 1 95.81 91 ALA A CA 1
ATOM 709 C C . ALA A 1 91 ? -9.82 -2.762 -13.844 1 95.81 91 ALA A C 1
ATOM 711 O O . ALA A 1 91 ? -8.922 -2.289 -13.148 1 95.81 91 ALA A O 1
ATOM 712 N N . VAL A 1 92 ? -9.758 -2.832 -15.125 1 93.44 92 VAL A N 1
ATOM 713 C CA . VAL A 1 92 ? -8.531 -2.479 -15.844 1 93.44 92 VAL A CA 1
ATOM 714 C C . VAL A 1 92 ? -8.172 -1.023 -15.555 1 93.44 92 VAL A C 1
ATOM 716 O O . VAL A 1 92 ? -8.922 -0.11 -15.906 1 93.44 92 VAL A O 1
ATOM 719 N N . PRO A 1 93 ? -7.031 -0.888 -14.938 1 92.88 93 PRO A N 1
ATOM 720 C CA . PRO A 1 93 ? -6.57 0.485 -14.711 1 92.88 93 PRO A CA 1
ATOM 721 C C . PRO A 1 93 ? -5.793 1.048 -15.898 1 92.88 93 PRO A C 1
ATOM 723 O O . PRO A 1 93 ? -5.695 0.395 -16.938 1 92.88 93 PRO A O 1
ATOM 726 N N . ARG A 1 94 ? -5.281 2.273 -15.727 1 89.75 94 ARG A N 1
ATOM 727 C CA . ARG A 1 94 ? -4.363 2.818 -16.719 1 89.75 94 ARG A CA 1
ATOM 728 C C . ARG A 1 94 ? -3.176 1.889 -16.938 1 89.75 94 ARG A C 1
ATOM 730 O O . ARG A 1 94 ? -2.695 1.257 -15.992 1 89.75 94 ARG A O 1
ATOM 737 N N . PRO A 1 95 ? -2.67 1.847 -18.125 1 89.56 95 PRO A N 1
ATOM 738 C CA . PRO A 1 95 ? -1.645 0.865 -18.5 1 89.56 95 PRO A CA 1
ATOM 739 C C . PRO A 1 95 ? -0.429 0.914 -17.578 1 89.56 95 PRO A C 1
ATOM 741 O O . PRO A 1 95 ? 0.053 -0.13 -17.125 1 89.56 95 PRO A O 1
ATOM 744 N N . LYS A 1 96 ? 0.061 2.062 -17.281 1 89.62 96 LYS A N 1
ATOM 745 C CA . LYS A 1 96 ? 1.227 2.178 -16.406 1 89.62 96 LYS A CA 1
ATOM 746 C C . LYS A 1 96 ? 0.917 1.669 -15.008 1 89.62 96 LYS A C 1
ATOM 748 O O . LYS A 1 96 ? 1.77 1.055 -14.367 1 89.62 96 LYS A O 1
ATOM 753 N N . VAL A 1 97 ? -0.229 1.939 -14.57 1 92.75 97 VAL A N 1
ATOM 754 C CA . VAL A 1 97 ? -0.671 1.477 -13.258 1 92.75 97 VAL A CA 1
ATOM 755 C C . VAL A 1 97 ? -0.835 -0.042 -13.273 1 92.75 97 VAL A C 1
ATOM 757 O O . VAL A 1 97 ? -0.484 -0.721 -12.305 1 92.75 97 VAL A O 1
ATOM 760 N N . LEU A 1 98 ? -1.347 -0.553 -14.344 1 94.25 98 LEU A N 1
ATOM 761 C CA . LEU A 1 98 ? -1.533 -1.994 -14.469 1 94.25 98 LEU A CA 1
ATOM 762 C C . LEU A 1 98 ? -0.21 -2.732 -14.297 1 94.25 98 LEU A C 1
ATOM 764 O O . LEU A 1 98 ? -0.149 -3.754 -13.609 1 94.25 98 LEU A O 1
ATOM 768 N N . GLU A 1 99 ? 0.837 -2.24 -14.891 1 95.69 99 GLU A N 1
ATOM 769 C CA . GLU A 1 99 ? 2.154 -2.859 -14.773 1 95.69 99 GLU A CA 1
ATOM 770 C C . GLU A 1 99 ? 2.582 -2.975 -13.312 1 95.69 99 GLU A C 1
ATOM 772 O O . GLU A 1 99 ? 3.043 -4.031 -12.875 1 95.69 99 GLU A O 1
ATOM 777 N N . ARG A 1 100 ? 2.406 -1.932 -12.594 1 95.5 100 ARG A N 1
ATOM 778 C CA . ARG A 1 100 ? 2.756 -1.927 -11.18 1 95.5 100 ARG A CA 1
ATOM 779 C C . ARG A 1 100 ? 1.882 -2.9 -10.398 1 95.5 100 ARG A C 1
ATOM 781 O O . ARG A 1 100 ? 2.361 -3.578 -9.484 1 95.5 100 ARG A O 1
ATOM 788 N N . LEU A 1 101 ? 0.67 -2.93 -10.773 1 97.44 101 LEU A N 1
ATOM 789 C CA . LEU A 1 101 ? -0.258 -3.812 -10.07 1 97.44 101 LEU A CA 1
ATOM 790 C C . LEU A 1 101 ? 0.07 -5.277 -10.352 1 97.44 101 LEU A C 1
ATOM 792 O O . LEU A 1 101 ? -0.044 -6.121 -9.461 1 97.44 101 LEU A O 1
ATOM 796 N N . LEU A 1 102 ? 0.42 -5.555 -11.578 1 97.69 102 LEU A N 1
ATOM 797 C CA . LEU A 1 102 ? 0.812 -6.918 -11.93 1 97.69 102 LEU A CA 1
ATOM 798 C C . LEU A 1 102 ? 2.016 -7.363 -11.102 1 97.69 102 LEU A C 1
ATOM 800 O O . LEU A 1 102 ? 2.039 -8.477 -10.586 1 97.69 102 LEU A O 1
ATOM 804 N N . GLN A 1 103 ? 2.967 -6.516 -10.961 1 97.5 103 GLN A N 1
ATOM 805 C CA . GLN A 1 103 ? 4.133 -6.82 -10.141 1 97.5 103 GLN A CA 1
ATOM 806 C C . GLN A 1 103 ? 3.732 -7.051 -8.688 1 97.5 103 GLN A C 1
ATOM 808 O O . GLN A 1 103 ? 4.172 -8.023 -8.062 1 97.5 103 GLN A O 1
ATOM 813 N N . LEU A 1 104 ? 2.928 -6.176 -8.203 1 97.94 104 LEU A N 1
ATOM 814 C CA . LEU A 1 104 ? 2.473 -6.297 -6.82 1 97.94 104 LEU A CA 1
ATOM 815 C C . LEU A 1 104 ? 1.761 -7.625 -6.598 1 97.94 104 LEU A C 1
ATOM 817 O O . LEU A 1 104 ? 2.004 -8.305 -5.598 1 97.94 104 LEU A O 1
ATOM 821 N N . CYS A 1 105 ? 0.915 -8.008 -7.504 1 98.38 105 CYS A N 1
ATOM 822 C CA . CYS A 1 105 ? 0.164 -9.258 -7.398 1 98.38 105 CYS A CA 1
ATOM 823 C C . CYS A 1 105 ? 1.103 -10.453 -7.332 1 98.38 105 CYS A C 1
ATOM 825 O O . CYS A 1 105 ? 0.87 -11.391 -6.566 1 98.38 105 CYS A O 1
ATOM 827 N N . ALA A 1 106 ? 2.137 -10.383 -8.141 1 97.81 106 ALA A N 1
ATOM 828 C CA . ALA A 1 106 ? 3.121 -11.469 -8.141 1 97.81 106 ALA A CA 1
ATOM 829 C C . ALA A 1 106 ? 3.91 -11.484 -6.832 1 97.81 106 ALA A C 1
ATOM 831 O O . ALA A 1 106 ? 4.152 -12.555 -6.262 1 97.81 106 ALA A O 1
ATOM 832 N N . VAL A 1 107 ? 4.277 -10.336 -6.316 1 97.06 107 VAL A N 1
ATOM 833 C CA . VAL A 1 107 ? 5.059 -10.203 -5.09 1 97.06 107 VAL A CA 1
ATOM 834 C C . VAL A 1 107 ? 4.293 -10.828 -3.922 1 97.06 107 VAL A C 1
ATOM 836 O O . VAL A 1 107 ? 4.875 -11.547 -3.104 1 97.06 107 VAL A O 1
ATOM 839 N N . VAL A 1 108 ? 3.027 -10.57 -3.871 1 97 108 VAL A N 1
ATOM 840 C CA . VAL A 1 108 ? 2.248 -10.969 -2.703 1 97 108 VAL A CA 1
ATOM 841 C C . VAL A 1 108 ? 1.688 -12.375 -2.912 1 97 108 VAL A C 1
ATOM 843 O O . VAL A 1 108 ? 1.204 -13 -1.968 1 97 108 VAL A O 1
ATOM 846 N N . GLY A 1 109 ? 1.736 -12.836 -4.094 1 97.06 109 GLY A N 1
ATOM 847 C CA . GLY A 1 109 ? 1.355 -14.211 -4.355 1 97.06 109 GLY A CA 1
ATOM 848 C C . GLY A 1 109 ? -0.123 -14.375 -4.652 1 97.06 109 GLY A C 1
ATOM 849 O O . GLY A 1 109 ? -0.76 -15.305 -4.156 1 97.06 109 GLY A O 1
ATOM 850 N N . ILE A 1 110 ? -0.72 -13.484 -5.441 1 98.06 110 ILE A N 1
ATOM 851 C CA . ILE A 1 110 ? -2.096 -13.641 -5.902 1 98.06 110 ILE A CA 1
ATOM 852 C C . ILE A 1 110 ? -2.215 -14.898 -6.762 1 98.06 110 ILE A C 1
ATOM 854 O O . ILE A 1 110 ? -1.352 -15.172 -7.598 1 98.06 110 ILE A O 1
ATOM 858 N N . HIS A 1 111 ? -3.291 -15.625 -6.562 1 97 111 HIS A N 1
ATOM 859 C CA . HIS A 1 111 ? -3.484 -16.891 -7.27 1 97 111 HIS A CA 1
ATOM 860 C C . HIS A 1 111 ? -3.979 -16.641 -8.695 1 97 111 HIS A C 1
ATOM 862 O O . HIS A 1 111 ? -3.424 -17.188 -9.648 1 97 111 HIS A O 1
ATOM 868 N N . ARG A 1 112 ? -5.008 -15.883 -8.766 1 97.44 112 ARG A N 1
ATOM 869 C CA . ARG A 1 112 ? -5.676 -15.633 -10.039 1 97.44 112 ARG A CA 1
ATOM 870 C C . ARG A 1 112 ? -6.172 -14.195 -10.117 1 97.44 112 ARG A C 1
ATOM 872 O O . ARG A 1 112 ? -6.711 -13.664 -9.148 1 97.44 112 ARG A O 1
ATOM 879 N N . ILE A 1 113 ? -5.957 -13.617 -11.32 1 98.19 113 ILE A N 1
ATOM 880 C CA . ILE A 1 113 ? -6.406 -12.258 -11.578 1 98.19 113 ILE A CA 1
ATOM 881 C C . ILE A 1 113 ? -7.434 -12.25 -12.703 1 98.19 113 ILE A C 1
ATOM 883 O O . ILE A 1 113 ? -7.16 -12.742 -13.805 1 98.19 113 ILE A O 1
ATOM 887 N N . PHE A 1 114 ? -8.625 -11.781 -12.43 1 97.06 114 PHE A N 1
ATOM 888 C CA . PHE A 1 114 ? -9.609 -11.469 -13.461 1 97.06 114 PHE A CA 1
ATOM 889 C C . PHE A 1 114 ? -9.586 -9.984 -13.797 1 97.06 114 PHE A C 1
ATOM 891 O O . PHE A 1 114 ? -9.914 -9.141 -12.961 1 97.06 114 PHE A O 1
ATOM 898 N N . LEU A 1 115 ? -9.18 -9.672 -15.016 1 95.88 115 LEU A N 1
ATOM 899 C CA . LEU A 1 115 ? -9.234 -8.297 -15.5 1 95.88 115 LEU A CA 1
ATOM 900 C C . LEU A 1 115 ? -10.539 -8.023 -16.234 1 95.88 115 LEU A C 1
ATOM 902 O O . LEU A 1 115 ? -10.922 -8.773 -17.141 1 95.88 115 LEU A O 1
ATOM 906 N N . ILE A 1 116 ? -11.195 -6.953 -15.836 1 94.38 116 ILE A N 1
ATOM 907 C CA . ILE A 1 116 ? -12.461 -6.664 -16.484 1 94.38 116 ILE A CA 1
ATOM 908 C C . ILE A 1 116 ? -12.508 -5.195 -16.906 1 94.38 116 ILE A C 1
ATOM 910 O O . ILE A 1 116 ? -12.047 -4.32 -16.172 1 94.38 116 ILE A O 1
ATOM 914 N N . CYS A 1 117 ? -13 -4.938 -18.062 1 92.5 117 CYS A N 1
ATOM 915 C CA . CYS A 1 117 ? -13.281 -3.57 -18.484 1 92.5 117 CYS A CA 1
ATOM 916 C C . CYS A 1 117 ? -14.586 -3.076 -17.875 1 92.5 117 CYS A C 1
ATOM 918 O O . CYS A 1 117 ? -15.672 -3.381 -18.375 1 92.5 11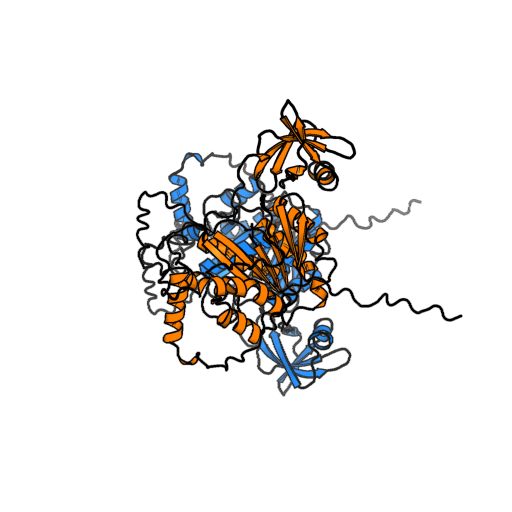7 CYS A O 1
ATOM 920 N N . ALA A 1 118 ? -14.469 -2.258 -16.844 1 92.44 118 ALA A N 1
ATOM 921 C CA . ALA A 1 118 ? -15.633 -1.713 -16.156 1 92.44 118 ALA A CA 1
ATOM 922 C C . ALA A 1 118 ? -16.125 -0.444 -16.828 1 92.44 118 ALA A C 1
ATOM 924 O O . ALA A 1 118 ? -15.594 -0.03 -17.859 1 92.44 118 ALA A O 1
ATOM 925 N N . ALA A 1 119 ? -17.188 0.128 -16.312 1 91.56 119 ALA A N 1
ATOM 926 C CA . ALA A 1 119 ? -17.859 1.264 -16.938 1 91.56 119 ALA A CA 1
ATOM 927 C C . ALA A 1 119 ? -16.938 2.475 -17.016 1 91.56 119 ALA A C 1
ATOM 929 O O . ALA A 1 119 ? -16.953 3.205 -18.016 1 91.56 119 ALA A O 1
ATOM 930 N N . ARG A 1 120 ? -16.125 2.688 -16.031 1 88.56 120 ARG A N 1
ATOM 931 C CA . ARG A 1 120 ? -15.273 3.873 -15.992 1 88.56 120 ARG A CA 1
ATOM 932 C C . ARG A 1 120 ? -13.875 3.562 -16.516 1 88.56 120 ARG A C 1
ATOM 934 O O . ARG A 1 120 ? -12.961 4.383 -16.406 1 88.56 120 ARG A O 1
ATOM 941 N N . THR A 1 121 ? -13.727 2.363 -17.047 1 87.12 121 THR A N 1
ATOM 942 C CA . THR A 1 121 ? -12.469 1.985 -17.688 1 87.12 121 THR A CA 1
ATOM 943 C C . THR A 1 121 ? -12.453 2.408 -19.141 1 87.12 121 THR A C 1
ATOM 945 O O . THR A 1 121 ? -13.422 2.18 -19.875 1 87.12 121 THR A O 1
ATOM 948 N N . GLU A 1 122 ? -11.359 3.041 -19.531 1 82.12 122 GLU A N 1
ATOM 949 C CA . GLU A 1 122 ? -11.234 3.369 -20.953 1 82.12 122 GLU A CA 1
ATOM 950 C C . GLU A 1 122 ? -11.109 2.107 -21.797 1 82.12 122 GLU A C 1
ATOM 952 O O . GLU A 1 122 ? -10.281 1.236 -21.516 1 82.12 122 GLU A O 1
ATOM 957 N N . LYS A 1 123 ? -11.906 1.9 -22.812 1 74.5 123 LYS A N 1
ATOM 958 C CA . LYS A 1 123 ? -11.984 0.702 -23.656 1 74.5 123 LYS A CA 1
ATOM 959 C C . LYS A 1 123 ? -10.641 0.388 -24.297 1 74.5 123 LYS A C 1
ATOM 961 O O . LYS A 1 123 ? -10.273 -0.779 -24.453 1 74.5 123 LYS A O 1
ATOM 966 N N . GLY A 1 124 ? -9.883 1.404 -24.547 1 78.25 124 GLY A N 1
ATOM 967 C CA . GLY A 1 124 ? -8.609 1.215 -25.219 1 78.25 124 GLY A CA 1
ATOM 968 C C . GLY A 1 124 ? -7.551 0.603 -24.328 1 78.25 124 GLY A C 1
ATOM 969 O O . GLY A 1 124 ? -6.52 0.132 -24.812 1 78.25 124 GLY A O 1
ATOM 970 N N . PHE A 1 125 ? -7.898 0.453 -23.078 1 76.56 125 PHE A N 1
ATOM 971 C CA . PHE A 1 125 ? -6.883 -0.042 -22.156 1 76.56 125 PHE A CA 1
ATOM 972 C C . PHE A 1 125 ? -6.602 -1.52 -22.391 1 76.56 125 PHE A C 1
ATOM 974 O O . PHE A 1 125 ? -5.457 -1.963 -22.297 1 76.56 125 PHE A O 1
ATOM 981 N N . LEU A 1 126 ? -7.574 -2.316 -22.844 1 76.62 126 LEU A N 1
ATOM 982 C CA . LEU A 1 126 ? -7.402 -3.748 -23.062 1 76.62 126 LEU A CA 1
ATOM 983 C C . LEU A 1 126 ? -6.57 -4.016 -24.312 1 76.62 126 LEU A C 1
ATOM 985 O O . LEU A 1 126 ? -5.965 -5.082 -24.438 1 76.62 126 LEU A O 1
ATOM 989 N N . SER A 1 127 ? -6.559 -3.035 -25.172 1 77.12 127 SER A N 1
ATOM 990 C CA . SER A 1 127 ? -5.824 -3.197 -26.422 1 77.12 127 SER A CA 1
ATOM 991 C C . SER A 1 127 ? -4.434 -2.572 -26.328 1 77.12 127 SER A C 1
ATOM 993 O O . SER A 1 127 ? -3.678 -2.584 -27.297 1 77.12 127 SER A O 1
ATOM 995 N N . SER A 1 128 ? -4.168 -2.076 -25.219 1 79.06 128 SER A N 1
ATOM 996 C CA . SER A 1 128 ? -2.861 -1.457 -25.016 1 79.06 128 SER A CA 1
ATOM 997 C C . SER A 1 128 ? -1.74 -2.484 -25.125 1 79.06 128 SER A C 1
ATOM 999 O O . SER A 1 128 ? -1.898 -3.631 -24.703 1 79.06 128 SER A O 1
ATOM 1001 N N . SER A 1 129 ? -0.643 -2.121 -25.766 1 77.62 129 SER A N 1
ATOM 1002 C CA . SER A 1 129 ? 0.54 -2.969 -25.859 1 77.62 129 SER A CA 1
ATOM 1003 C C . SER A 1 129 ? 1.038 -3.391 -24.484 1 77.62 129 SER A C 1
ATOM 1005 O O . SER A 1 129 ? 1.713 -4.414 -24.344 1 77.62 129 SER A O 1
ATOM 1007 N N . ARG A 1 130 ? 0.66 -2.662 -23.531 1 80.19 130 ARG A N 1
ATOM 1008 C CA . ARG A 1 130 ? 1.09 -2.957 -22.172 1 80.19 130 ARG A CA 1
ATOM 1009 C C . ARG A 1 130 ? 0.329 -4.152 -21.609 1 80.19 130 ARG A C 1
ATOM 1011 O O . ARG A 1 130 ? 0.737 -4.73 -20.594 1 80.19 130 ARG A O 1
ATOM 1018 N N . LEU A 1 131 ? -0.699 -4.508 -22.266 1 84.38 131 LEU A N 1
ATOM 1019 C CA . LEU A 1 131 ? -1.438 -5.691 -21.844 1 84.38 131 LEU A CA 1
ATOM 1020 C C . LEU A 1 131 ? -1.104 -6.887 -22.734 1 84.38 131 LEU A C 1
ATOM 1022 O O . LEU A 1 131 ? -1.831 -7.883 -22.734 1 84.38 131 LEU A O 1
ATOM 1026 N N . SER A 1 132 ? -0.03 -6.719 -23.422 1 89.81 132 SER A N 1
ATOM 1027 C CA . SER A 1 132 ? 0.439 -7.875 -24.188 1 89.81 132 SER A CA 1
ATOM 1028 C C . SER A 1 132 ? 0.921 -8.984 -23.266 1 89.81 132 SER A C 1
ATOM 1030 O O . SER A 1 132 ? 1.367 -8.719 -22.141 1 89.81 132 SER A O 1
ATOM 1032 N N . ALA A 1 133 ? 0.811 -10.211 -23.75 1 91.75 133 ALA A N 1
ATOM 1033 C CA . ALA A 1 133 ? 1.244 -11.367 -22.969 1 91.75 133 ALA A CA 1
ATOM 1034 C C . ALA A 1 133 ? 2.709 -11.242 -22.562 1 91.75 133 ALA A C 1
ATOM 1036 O O . ALA A 1 133 ? 3.088 -11.609 -21.438 1 91.75 133 ALA A O 1
ATOM 1037 N N . GLU A 1 134 ? 3.512 -10.727 -23.484 1 92.75 134 GLU A N 1
ATOM 1038 C CA . GLU A 1 134 ? 4.941 -10.562 -23.219 1 92.75 134 GLU A CA 1
ATOM 1039 C C . GLU A 1 134 ? 5.188 -9.57 -22.094 1 92.75 134 GLU A C 1
ATOM 1041 O O . GLU A 1 134 ? 6.016 -9.82 -21.203 1 92.75 134 GLU A O 1
ATOM 1046 N N . ASN A 1 135 ? 4.488 -8.484 -22.156 1 94.31 135 ASN A N 1
ATOM 1047 C CA . ASN A 1 135 ? 4.648 -7.465 -21.109 1 94.31 135 ASN A CA 1
ATOM 1048 C C . ASN A 1 135 ? 4.148 -7.961 -19.766 1 94.31 135 ASN A C 1
ATOM 1050 O O . ASN A 1 135 ? 4.797 -7.742 -18.734 1 94.31 135 ASN A O 1
ATOM 1054 N N . ILE A 1 136 ? 3.018 -8.602 -19.766 1 95.81 136 ILE A N 1
ATOM 1055 C CA . ILE A 1 136 ? 2.463 -9.164 -18.547 1 95.81 136 ILE A CA 1
ATOM 1056 C C . ILE A 1 136 ? 3.439 -10.18 -17.953 1 95.81 136 ILE A C 1
ATOM 1058 O O . ILE A 1 136 ? 3.707 -10.164 -16.75 1 95.81 136 ILE A O 1
ATOM 1062 N N . HIS A 1 137 ? 3.941 -11.023 -18.812 1 96.25 137 HIS A N 1
ATOM 1063 C CA . HIS A 1 137 ? 4.922 -12.023 -18.406 1 96.25 137 HIS A CA 1
ATOM 1064 C C . HIS A 1 137 ? 6.125 -11.375 -17.734 1 96.25 137 HIS A C 1
ATOM 1066 O O . HIS A 1 137 ? 6.566 -11.836 -16.672 1 96.25 137 HIS A O 1
ATOM 1072 N N . GLU A 1 138 ? 6.609 -10.383 -18.328 1 94.75 138 GLU A N 1
ATOM 1073 C CA . GLU A 1 138 ? 7.773 -9.672 -17.797 1 94.75 138 GLU A CA 1
ATOM 1074 C C . GLU A 1 138 ? 7.488 -9.117 -16.406 1 94.75 138 GLU A C 1
ATOM 1076 O O . GLU A 1 138 ? 8.305 -9.266 -15.5 1 94.75 138 GLU A O 1
ATOM 1081 N N . HIS A 1 139 ? 6.391 -8.539 -16.203 1 96.75 139 HIS A N 1
ATOM 1082 C CA . HIS A 1 139 ? 6.074 -7.906 -14.93 1 96.75 139 HIS A CA 1
ATOM 1083 C C . HIS A 1 139 ? 5.777 -8.953 -13.859 1 96.75 139 HIS A C 1
ATOM 1085 O O . HIS A 1 139 ? 6.109 -8.758 -12.688 1 96.75 139 HIS A O 1
ATOM 1091 N N . PHE A 1 140 ? 5.156 -10.055 -14.281 1 97.5 140 PHE A N 1
ATOM 1092 C CA . PHE A 1 140 ? 4.988 -11.164 -13.344 1 97.5 140 PHE A CA 1
ATOM 1093 C C . PHE A 1 140 ? 6.344 -11.695 -12.883 1 97.5 140 PHE A C 1
ATOM 1095 O O . PHE A 1 140 ? 6.555 -11.922 -11.695 1 97.5 140 PHE A O 1
ATOM 1102 N N . ARG A 1 141 ? 7.238 -11.852 -13.812 1 96.31 141 ARG A N 1
ATOM 1103 C CA . ARG A 1 141 ? 8.562 -12.367 -13.477 1 96.31 141 ARG A CA 1
ATOM 1104 C C . ARG A 1 141 ? 9.281 -11.438 -12.508 1 96.31 141 ARG A C 1
ATOM 1106 O O . ARG A 1 141 ? 9.859 -11.883 -11.516 1 96.31 141 ARG A O 1
ATOM 1113 N N . LEU A 1 142 ? 9.25 -10.125 -12.789 1 95 142 LEU A N 1
ATOM 1114 C CA . LEU A 1 142 ? 9.867 -9.133 -11.914 1 95 142 LEU A CA 1
ATOM 1115 C C . LEU A 1 142 ? 9.281 -9.211 -10.508 1 95 142 LEU A C 1
ATOM 1117 O O . LEU A 1 142 ? 10.023 -9.18 -9.523 1 95 142 LEU A O 1
ATOM 1121 N N . GLY A 1 143 ? 7.996 -9.32 -10.445 1 96.5 143 GLY A N 1
ATOM 1122 C CA . GLY A 1 143 ? 7.34 -9.43 -9.148 1 96.5 143 GLY A CA 1
ATOM 1123 C C . GLY A 1 143 ? 7.695 -10.695 -8.398 1 96.5 143 GLY A C 1
ATOM 1124 O O . GLY A 1 143 ? 7.938 -10.672 -7.191 1 96.5 143 GLY A O 1
ATOM 1125 N N . LEU A 1 144 ? 7.688 -11.82 -9.125 1 96.56 144 LEU A N 1
ATOM 1126 C CA . LEU A 1 144 ? 8.039 -13.094 -8.516 1 96.56 144 LEU A CA 1
ATOM 1127 C C . LEU A 1 144 ? 9.461 -13.062 -7.957 1 96.56 144 LEU A C 1
ATOM 1129 O O . LEU A 1 144 ? 9.695 -13.508 -6.832 1 96.56 144 LEU A O 1
ATOM 1133 N N . GLU A 1 145 ? 10.375 -12.516 -8.711 1 95.12 145 GLU A N 1
ATOM 1134 C CA . GLU A 1 145 ? 11.766 -12.398 -8.281 1 95.12 145 GLU A CA 1
ATOM 1135 C C . GLU A 1 145 ? 11.891 -11.5 -7.051 1 95.12 145 GLU A C 1
ATOM 1137 O O . GLU A 1 145 ? 12.609 -11.828 -6.105 1 95.12 145 GLU A O 1
ATOM 1142 N N . GLN A 1 146 ? 11.125 -10.508 -7.02 1 93 146 GLN A N 1
ATOM 1143 C CA . GLN A 1 146 ? 11.133 -9.586 -5.887 1 93 146 GLN A CA 1
ATOM 1144 C C . GLN A 1 146 ? 10.539 -10.242 -4.645 1 93 146 GLN A C 1
ATOM 1146 O O . GLN A 1 146 ? 11.125 -10.172 -3.559 1 93 146 GLN A O 1
ATOM 1151 N N . GLY A 1 147 ? 9.438 -10.852 -4.777 1 93.12 147 GLY A N 1
ATOM 1152 C CA . GLY A 1 147 ? 8.711 -11.43 -3.66 1 93.12 147 GLY A CA 1
ATOM 1153 C C . GLY A 1 147 ? 9.266 -12.766 -3.211 1 93.12 147 GLY A C 1
ATOM 1154 O O . GLY A 1 147 ? 8.82 -13.32 -2.207 1 93.12 147 GLY A O 1
ATOM 1155 N N . MET A 1 148 ? 10.195 -13.328 -3.982 1 93.81 148 MET A N 1
ATOM 1156 C CA . MET A 1 148 ? 10.781 -14.641 -3.723 1 93.81 148 MET A CA 1
ATOM 1157 C C . MET A 1 148 ? 9.719 -15.734 -3.775 1 93.81 148 MET A C 1
ATOM 1159 O O . MET A 1 148 ? 9.68 -16.609 -2.908 1 93.81 148 MET A O 1
ATOM 1163 N N . ILE A 1 149 ? 8.883 -15.578 -4.699 1 94.5 149 ILE A N 1
ATOM 1164 C CA . ILE A 1 149 ? 7.797 -16.516 -4.969 1 94.5 149 ILE A CA 1
ATOM 1165 C C . ILE A 1 149 ? 8.023 -17.203 -6.316 1 94.5 149 ILE A C 1
ATOM 1167 O O . ILE A 1 149 ? 8.555 -16.578 -7.246 1 94.5 149 ILE A O 1
ATOM 1171 N N . THR A 1 150 ? 7.652 -18.453 -6.43 1 96.88 150 THR A N 1
ATOM 1172 C CA . THR A 1 150 ? 7.949 -19.156 -7.672 1 96.88 150 THR A CA 1
ATOM 1173 C C . THR A 1 150 ? 6.66 -19.531 -8.406 1 96.88 150 THR A C 1
ATOM 1175 O O . THR A 1 150 ? 6.703 -20.047 -9.523 1 96.88 150 THR A O 1
ATOM 1178 N N . ARG A 1 151 ? 5.512 -19.25 -7.848 1 95.81 151 ARG A N 1
ATOM 1179 C CA . ARG A 1 151 ? 4.238 -19.547 -8.492 1 95.81 151 ARG A CA 1
ATOM 1180 C C . ARG A 1 151 ? 3.682 -18.328 -9.203 1 95.81 151 ARG A C 1
ATOM 1182 O O . ARG A 1 151 ? 3.287 -17.359 -8.555 1 95.81 151 ARG A O 1
ATOM 1189 N N . PRO A 1 152 ? 3.598 -18.375 -10.477 1 96.62 152 PRO A N 1
ATOM 1190 C CA . PRO A 1 152 ? 3.012 -17.234 -11.18 1 96.62 152 PRO A CA 1
ATOM 1191 C C . PRO A 1 152 ? 1.499 -17.141 -10.992 1 96.62 152 PRO A C 1
ATOM 1193 O O . PRO A 1 152 ? 0.815 -18.156 -10.922 1 96.62 152 PRO A O 1
ATOM 1196 N N . PRO A 1 153 ? 0.967 -15.906 -10.961 1 97.69 153 PRO A N 1
ATOM 1197 C CA . PRO A 1 153 ? -0.488 -15.75 -11.023 1 97.69 153 PRO A CA 1
ATOM 1198 C C . PRO A 1 153 ? -1.063 -16.109 -12.391 1 97.69 153 PRO A C 1
ATOM 1200 O O . PRO A 1 153 ? -0.393 -15.945 -13.414 1 97.69 153 PRO A O 1
ATOM 1203 N N . GLU A 1 154 ? -2.273 -16.609 -12.359 1 96.94 154 GLU A N 1
ATOM 1204 C CA . GLU A 1 154 ? -3.037 -16.688 -13.602 1 96.94 154 GLU A CA 1
ATOM 1205 C C . GLU A 1 154 ? -3.719 -15.359 -13.914 1 96.94 154 GLU A C 1
ATOM 1207 O O . GLU A 1 154 ? -4.16 -14.648 -13.008 1 96.94 154 GLU A O 1
ATOM 1212 N N . LEU A 1 155 ? -3.77 -15.078 -15.211 1 97.19 155 LEU A N 1
ATOM 1213 C CA . LEU A 1 155 ? -4.457 -13.852 -15.594 1 97.19 155 LEU A CA 1
ATOM 1214 C C . LEU A 1 155 ? -5.531 -14.141 -16.641 1 97.19 155 LEU A C 1
ATOM 1216 O O . LEU A 1 155 ? -5.258 -14.789 -17.656 1 97.19 155 LEU A O 1
ATOM 1220 N N . HIS A 1 156 ? -6.707 -13.719 -16.406 1 94.88 156 HIS A N 1
ATOM 1221 C CA . HIS A 1 156 ? -7.836 -13.859 -17.312 1 94.88 156 HIS A CA 1
ATOM 1222 C C . HIS A 1 156 ? -8.492 -12.516 -17.594 1 94.88 156 HIS A C 1
ATOM 1224 O O . HIS A 1 156 ? -9.109 -11.922 -16.703 1 94.88 156 HIS A O 1
ATOM 1230 N N . ALA A 1 157 ? -8.375 -12.078 -18.828 1 93.81 157 ALA A N 1
ATOM 1231 C CA . ALA A 1 157 ? -8.906 -10.766 -19.188 1 93.81 157 ALA A CA 1
ATOM 1232 C C . ALA A 1 157 ? -10.266 -10.898 -19.859 1 93.81 157 ALA A C 1
ATOM 1234 O O . ALA A 1 157 ? -10.484 -11.797 -20.688 1 93.81 157 ALA A O 1
ATOM 1235 N N . PHE A 1 158 ? -11.156 -10.008 -19.484 1 91.56 158 PHE A N 1
ATOM 1236 C CA . PHE A 1 158 ? -12.492 -9.945 -20.078 1 91.56 158 PHE A CA 1
ATOM 1237 C C . PHE A 1 158 ? -12.789 -8.547 -20.609 1 91.56 158 PHE A C 1
ATOM 1239 O O . PHE A 1 158 ? -12.523 -7.551 -19.922 1 91.56 158 PHE A O 1
ATOM 1246 N N . ALA A 1 159 ? -13.375 -8.477 -21.781 1 88.81 159 ALA A N 1
ATOM 1247 C CA . ALA A 1 159 ? -13.656 -7.199 -22.422 1 88.81 159 ALA A CA 1
ATOM 1248 C C . ALA A 1 159 ? -14.891 -6.535 -21.812 1 88.81 159 ALA A C 1
ATOM 1250 O O . ALA A 1 159 ? -15.133 -5.344 -22.031 1 88.81 159 ALA A O 1
ATOM 1251 N N . SER A 1 160 ? -15.688 -7.371 -21.109 1 89.62 160 SER A N 1
ATOM 1252 C CA . SER A 1 160 ? -16.922 -6.844 -20.562 1 89.62 160 SER A CA 1
ATOM 1253 C C . SER A 1 160 ? -17.422 -7.691 -19.391 1 89.62 160 SER A C 1
ATOM 1255 O O . SER A 1 160 ? -16.953 -8.82 -19.203 1 89.62 160 SER A O 1
ATOM 1257 N N . TRP A 1 161 ? -18.391 -7.074 -18.672 1 92.12 161 TRP A N 1
ATOM 1258 C CA . TRP A 1 161 ? -19.047 -7.82 -17.609 1 92.12 161 TRP A CA 1
ATOM 1259 C C . TRP A 1 161 ? -19.781 -9.039 -18.156 1 92.12 161 TRP A C 1
ATOM 1261 O O . TRP A 1 161 ? -19.781 -10.109 -17.547 1 92.12 161 TRP A O 1
ATOM 1271 N N . ASP A 1 162 ? -20.391 -8.867 -19.312 1 89.06 162 ASP A N 1
ATOM 1272 C CA . ASP A 1 162 ? -21.109 -9.969 -19.938 1 89.06 162 ASP A CA 1
ATOM 1273 C C . ASP A 1 162 ? -20.172 -11.141 -20.219 1 89.06 162 ASP A C 1
ATOM 1275 O O . ASP A 1 162 ? -20.516 -12.297 -19.969 1 89.06 162 ASP A O 1
ATOM 1279 N N . GLY A 1 163 ? -19.031 -10.797 -20.734 1 87.75 163 GLY A N 1
ATOM 1280 C CA . GLY A 1 163 ? -18.047 -11.828 -20.969 1 87.75 163 GLY A CA 1
ATOM 1281 C C . GLY A 1 163 ? -17.609 -12.547 -19.703 1 87.75 163 GLY A C 1
ATOM 1282 O O . GLY A 1 163 ? -17.453 -13.773 -19.703 1 87.75 163 GLY A O 1
ATOM 1283 N N . PHE A 1 164 ? -17.453 -11.805 -18.641 1 92.06 164 PHE A N 1
ATOM 1284 C CA . PHE A 1 164 ? -17.047 -12.367 -17.359 1 92.06 164 PHE A CA 1
ATOM 1285 C C . PHE A 1 164 ? -18.156 -13.25 -16.781 1 92.06 164 PHE A C 1
ATOM 1287 O O . PHE A 1 164 ? -17.875 -14.375 -16.344 1 92.06 164 PHE A O 1
ATOM 1294 N N . LEU A 1 165 ? -19.375 -12.789 -16.797 1 90.19 165 LEU A N 1
ATOM 1295 C CA . LEU A 1 165 ? -20.5 -13.508 -16.234 1 90.19 165 LEU A CA 1
ATOM 1296 C C . LEU A 1 165 ? -20.734 -14.82 -16.969 1 90.19 165 LEU A C 1
ATOM 1298 O O . LEU A 1 165 ? -21.094 -15.828 -16.359 1 90.19 165 LEU A O 1
ATOM 1302 N N . ALA A 1 166 ? -20.516 -14.797 -18.266 1 86.75 166 ALA A N 1
ATOM 1303 C CA . ALA A 1 166 ? -20.688 -16 -19.078 1 86.75 166 ALA A CA 1
ATOM 1304 C C . ALA A 1 166 ? -19.641 -17.047 -18.719 1 86.75 166 ALA A C 1
ATOM 1306 O O . ALA A 1 166 ? -19.906 -18.25 -18.812 1 86.75 166 ALA A O 1
ATOM 1307 N N . ALA A 1 167 ? -18.547 -16.547 -18.312 1 87.12 167 ALA A N 1
ATOM 1308 C CA . ALA A 1 167 ? -17.422 -17.438 -18.031 1 87.12 167 ALA A CA 1
ATOM 1309 C C . ALA A 1 167 ? -17.547 -18.062 -16.656 1 87.12 167 ALA A C 1
ATOM 1311 O O . ALA A 1 167 ? -16.906 -19.078 -16.359 1 87.12 167 ALA A O 1
ATOM 1312 N N . ILE A 1 168 ? -18.344 -17.469 -15.742 1 85.69 168 ILE A N 1
ATOM 1313 C CA . ILE A 1 168 ? -18.453 -18.016 -14.391 1 85.69 168 ILE A CA 1
ATOM 1314 C C . ILE A 1 168 ? -19.719 -18.859 -14.281 1 85.69 168 ILE A C 1
ATOM 1316 O O . ILE A 1 168 ? -19.812 -19.734 -13.43 1 85.69 168 ILE A O 1
ATOM 1320 N N . ARG A 1 169 ? -21.156 -18.469 -14.703 1 59.81 169 ARG A N 1
ATOM 1321 C CA . ARG A 1 169 ? -22.469 -19.109 -14.633 1 59.81 169 ARG A CA 1
ATOM 1322 C C . ARG A 1 169 ? -22.406 -20.562 -15.055 1 59.81 169 ARG A C 1
ATOM 1324 O O . ARG A 1 169 ? -23.109 -21.406 -14.484 1 59.81 169 ARG A O 1
ATOM 1331 N N . GLU A 1 170 ? -21.75 -20.953 -15.922 1 49.31 170 GLU A N 1
ATOM 1332 C CA . GLU A 1 170 ? -21.812 -22.359 -16.328 1 49.31 170 GLU A CA 1
ATOM 1333 C C . GLU A 1 170 ? -21.391 -23.281 -15.188 1 49.31 170 GLU A C 1
ATOM 1335 O O . GLU A 1 170 ? -21.875 -24.391 -15.062 1 49.31 170 GLU A O 1
ATOM 1340 N N . ALA A 1 171 ? -20.719 -22.797 -14.172 1 43.75 171 ALA A N 1
ATOM 1341 C CA . ALA A 1 171 ? -20.328 -23.656 -13.062 1 43.75 171 ALA A CA 1
ATOM 1342 C C . ALA A 1 171 ? -21.5 -23.875 -12.094 1 43.75 171 ALA A C 1
ATOM 1344 O O . ALA A 1 171 ? -21.672 -24.969 -11.555 1 43.75 171 ALA A O 1
ATOM 1345 N N . ASP A 1 172 ? -22.391 -22.906 -11.852 1 42.72 172 ASP A N 1
ATOM 1346 C CA . ASP A 1 172 ? -23.547 -23.031 -10.969 1 42.72 172 ASP A CA 1
ATOM 1347 C C . ASP A 1 172 ? -24.594 -23.969 -11.57 1 42.72 172 ASP A C 1
ATOM 1349 O O . ASP A 1 172 ? -25.266 -24.703 -10.844 1 42.72 172 ASP A O 1
ATOM 1353 N N . ASP A 1 173 ? -24.969 -23.844 -12.812 1 41.12 173 ASP A N 1
ATOM 1354 C CA . ASP A 1 173 ? -25.984 -24.719 -13.406 1 41.12 173 ASP A CA 1
ATOM 1355 C C . ASP A 1 173 ? -25.547 -26.172 -13.367 1 41.12 173 ASP A C 1
ATOM 1357 O O . ASP A 1 173 ? -26.375 -27.078 -13.391 1 41.12 173 ASP A O 1
ATOM 1361 N N . LEU A 1 174 ? -24.375 -26.562 -13.438 1 34.81 174 LEU A N 1
ATOM 1362 C CA . LEU A 1 174 ? -24.016 -27.969 -13.32 1 34.81 174 LEU A CA 1
ATOM 1363 C C . LEU A 1 174 ? -24.391 -28.5 -11.938 1 34.81 174 LEU A C 1
ATOM 1365 O O . LEU A 1 174 ? -24.594 -29.703 -11.773 1 34.81 174 LEU A O 1
ATOM 1369 N N . GLU A 1 175 ? -24.469 -27.641 -10.766 1 37.97 175 GLU A N 1
ATOM 1370 C CA . GLU A 1 175 ? -24.875 -28.219 -9.484 1 37.97 175 GLU A CA 1
ATOM 1371 C C . GLU A 1 175 ? -26.406 -28.281 -9.375 1 37.97 175 GLU A C 1
ATOM 1373 O O . GLU A 1 175 ? -26.938 -28.859 -8.422 1 37.97 175 GLU A O 1
ATOM 1378 N N . ALA A 1 176 ? -27.25 -27.5 -10 1 33.94 176 ALA A N 1
ATOM 1379 C CA . ALA A 1 176 ? -28.688 -27.578 -9.758 1 33.94 176 ALA A CA 1
ATOM 1380 C C . ALA A 1 176 ? -29.266 -28.906 -10.25 1 33.94 176 ALA A C 1
ATOM 1382 O O . ALA A 1 176 ? -30.469 -29.125 -10.195 1 33.94 176 ALA A O 1
ATOM 1383 N N . LYS A 1 177 ? -29.031 -29.797 -11.07 1 31.94 177 LYS A N 1
ATOM 1384 C CA . LYS A 1 177 ? -29.891 -30.969 -11.258 1 31.94 177 LYS A CA 1
ATOM 1385 C C . LYS A 1 177 ? -30.25 -31.609 -9.922 1 31.94 177 LYS A C 1
ATOM 1387 O O . LYS A 1 177 ? -31.234 -32.344 -9.828 1 31.94 177 LYS A O 1
ATOM 1392 N N . GLY A 1 178 ? -29.828 -32.594 -9.281 1 27.55 178 GLY A N 1
ATOM 1393 C CA . GLY A 1 178 ? -30.594 -33.188 -8.188 1 27.55 178 GLY A CA 1
ATOM 1394 C C . GLY A 1 178 ? -31 -32.188 -7.129 1 27.55 178 GLY A C 1
ATOM 1395 O O . GLY A 1 178 ? -30.25 -31.25 -6.828 1 27.55 178 GLY A O 1
ATOM 1396 N N . PRO A 1 179 ? -32.312 -31.875 -6.926 1 28.53 179 PRO A N 1
ATOM 1397 C CA . PRO A 1 179 ? -32.906 -31.078 -5.848 1 28.53 179 PRO A CA 1
ATOM 1398 C C . PRO A 1 179 ? -32.188 -31.25 -4.516 1 28.53 179 PRO A C 1
ATOM 1400 O O . PRO A 1 179 ? -32.656 -30.781 -3.48 1 28.53 179 PRO A O 1
ATOM 1403 N N . ALA A 1 180 ? -31.859 -32.406 -4.023 1 25 180 ALA A N 1
ATOM 1404 C CA . ALA A 1 180 ? -31.703 -32.344 -2.572 1 25 180 ALA A CA 1
ATOM 1405 C C . ALA A 1 180 ? -31.188 -30.984 -2.137 1 25 180 ALA A C 1
ATOM 1407 O O . ALA A 1 180 ? -30.469 -30.312 -2.887 1 25 180 ALA A O 1
ATOM 1408 N N . ALA A 1 181 ? -31.875 -30.234 -1.056 1 25.2 181 ALA A N 1
ATOM 1409 C CA . ALA A 1 181 ? -31.781 -29.172 -0.065 1 25.2 181 ALA A CA 1
ATOM 1410 C C . ALA A 1 181 ? -30.312 -28.797 0.201 1 25.2 181 ALA A C 1
ATOM 1412 O O . ALA A 1 181 ? -29.594 -29.562 0.837 1 25.2 181 ALA A O 1
ATOM 1413 N N . THR A 1 182 ? -29.641 -28.328 -0.563 1 25.98 182 THR A N 1
ATOM 1414 C CA . THR A 1 182 ? -28.266 -27.969 -0.236 1 25.98 182 THR A CA 1
ATOM 1415 C C . THR A 1 182 ? -28.203 -27.297 1.131 1 25.98 182 THR A C 1
ATOM 1417 O O . THR A 1 182 ? -28.719 -26.188 1.31 1 25.98 182 THR A O 1
ATOM 1420 N N . HIS A 1 183 ? -28.516 -27.891 2.316 1 24.92 183 HIS A N 1
ATOM 1421 C CA . HIS A 1 183 ? -27.891 -27.844 3.637 1 24.92 183 HIS A CA 1
ATOM 1422 C C . HIS A 1 183 ? -26.594 -27.047 3.604 1 24.92 183 HIS A C 1
ATOM 1424 O O . HIS A 1 183 ? -25.984 -26.891 2.545 1 24.92 183 HIS A O 1
ATOM 1430 N N . ILE A 1 184 ? -26.359 -26.156 4.66 1 25.62 184 ILE A N 1
ATOM 1431 C CA . ILE A 1 184 ? -25.031 -25.719 5.07 1 25.62 184 ILE A CA 1
ATOM 1432 C C . ILE A 1 184 ? -23.984 -26.719 4.57 1 25.62 184 ILE A C 1
ATOM 1434 O O . ILE A 1 184 ? -24.047 -27.906 4.863 1 25.62 184 ILE A O 1
ATOM 1438 N N . PRO A 1 185 ? -23.484 -26.625 3.389 1 26.91 185 PRO A N 1
ATOM 1439 C CA . PRO A 1 185 ? -22.594 -27.75 3.066 1 26.91 185 PRO A CA 1
ATOM 1440 C C . PRO A 1 185 ? -22.016 -28.422 4.309 1 26.91 185 PRO A C 1
ATOM 1442 O O . PRO A 1 185 ? -21.75 -27.734 5.309 1 26.91 185 PRO A O 1
ATOM 1445 N N . ASP A 1 186 ? -22.453 -29.531 4.73 1 24.81 186 ASP A N 1
ATOM 1446 C CA . ASP A 1 186 ? -21.625 -30.125 5.781 1 24.81 186 ASP A CA 1
ATOM 1447 C C . ASP A 1 186 ? -20.188 -29.656 5.68 1 24.81 186 ASP A C 1
ATOM 1449 O O . ASP A 1 186 ? -19.734 -29.234 4.613 1 24.81 186 ASP A O 1
ATOM 1453 N N . ALA A 1 187 ? -19.344 -30.047 6.727 1 22.98 187 ALA A N 1
ATOM 1454 C CA . ALA A 1 187 ? -18 -29.609 7.121 1 22.98 187 ALA A CA 1
ATOM 1455 C C . ALA A 1 187 ? -17.109 -29.406 5.902 1 22.98 187 ALA A C 1
ATOM 1457 O O . ALA A 1 187 ? -16.531 -28.328 5.727 1 22.98 187 ALA A O 1
ATOM 1458 N N . PHE A 1 188 ? -15.953 -29.844 5.973 1 24.69 188 PHE A N 1
ATOM 1459 C CA . PHE A 1 188 ? -14.531 -29.969 5.695 1 24.69 188 PHE A CA 1
ATOM 1460 C C . PHE A 1 188 ? -14.297 -30.578 4.312 1 24.69 188 PHE A C 1
ATOM 1462 O O . PHE A 1 188 ? -13.328 -31.297 4.102 1 24.69 188 PHE A O 1
ATOM 1469 N N . SER A 1 189 ? -15.453 -30.797 3.633 1 2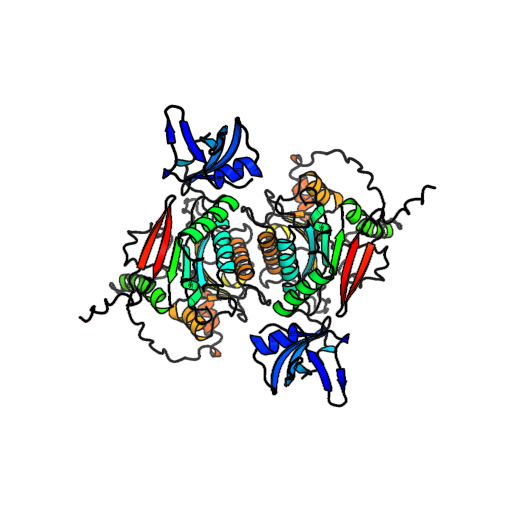4.92 189 SER A N 1
ATOM 1470 C CA . SER A 1 189 ? -14.992 -31.719 2.605 1 24.92 189 SER A CA 1
ATOM 1471 C C . SER A 1 189 ? -13.891 -31.094 1.751 1 24.92 189 SER A C 1
ATOM 1473 O O . SER A 1 189 ? -13.703 -29.875 1.775 1 24.92 189 SER A O 1
ATOM 1475 N N . GLU A 1 190 ? -13.562 -31.844 0.498 1 25.47 190 GLU A N 1
ATOM 1476 C CA . GLU A 1 190 ? -12.32 -31.812 -0.261 1 25.47 190 GLU A CA 1
ATOM 1477 C C . GLU A 1 190 ? -12.156 -30.5 -1.009 1 25.47 190 GLU A C 1
ATOM 1479 O O . GLU A 1 190 ? -13.148 -29.891 -1.434 1 25.47 190 GLU A O 1
ATOM 1484 N N . ALA A 1 191 ? -11.117 -29.797 -0.684 1 26.81 191 ALA A N 1
ATOM 1485 C CA . ALA A 1 191 ? -10.555 -28.703 -1.467 1 26.81 191 ALA A CA 1
ATOM 1486 C C . ALA A 1 191 ? -10.875 -28.859 -2.949 1 26.81 191 ALA A C 1
ATOM 1488 O O . ALA A 1 191 ? -10.586 -29.906 -3.541 1 26.81 191 ALA A O 1
ATOM 1489 N N . PRO A 1 192 ? -12.008 -28.281 -3.455 1 31.36 192 PRO A N 1
ATOM 1490 C CA . PRO A 1 192 ? -12.164 -28.516 -4.891 1 31.36 192 PRO A CA 1
ATOM 1491 C C . PRO A 1 192 ? -10.836 -28.547 -5.637 1 31.36 192 PRO A C 1
ATOM 1493 O O . PRO A 1 192 ? -9.938 -27.766 -5.34 1 31.36 192 PRO A O 1
ATOM 1496 N N . SER A 1 193 ? -10.359 -29.781 -6.027 1 26.98 193 SER A N 1
ATOM 1497 C CA . SER A 1 193 ? -9.227 -30.078 -6.891 1 26.98 193 SER A CA 1
ATOM 1498 C C . SER A 1 193 ? -9.078 -29.031 -7.996 1 26.98 193 SER A C 1
ATOM 1500 O O . SER A 1 193 ? -10.039 -28.328 -8.32 1 26.98 193 SER A O 1
ATOM 1502 N N . ALA A 1 194 ? -7.848 -29.031 -8.68 1 27.38 194 ALA A N 1
ATOM 1503 C CA . ALA A 1 194 ? -7.148 -28.391 -9.789 1 27.38 194 ALA A CA 1
ATOM 1504 C C . ALA A 1 194 ? -8.094 -28.141 -10.961 1 27.38 194 ALA A C 1
ATOM 1506 O O . ALA A 1 194 ? -9.094 -28.828 -11.117 1 27.38 194 ALA A O 1
ATOM 1507 N N . VAL A 1 195 ? -7.762 -27 -11.672 1 31.81 195 VAL A N 1
ATOM 1508 C CA . VAL A 1 195 ? -8.117 -26.625 -13.039 1 31.81 195 VAL A CA 1
ATOM 1509 C C . VAL A 1 195 ? -8.266 -27.891 -13.891 1 31.81 195 VAL A C 1
ATOM 1511 O O . VAL A 1 195 ? -7.285 -28.594 -14.148 1 31.81 195 VAL A O 1
ATOM 1514 N N . LYS A 1 196 ? -9.375 -28.672 -13.688 1 32.06 196 LYS A N 1
ATOM 1515 C CA . LYS A 1 196 ? -9.516 -29.5 -14.891 1 32.06 196 LYS A CA 1
ATOM 1516 C C . LYS A 1 196 ? -9.102 -28.719 -16.141 1 32.06 196 LYS A C 1
ATOM 1518 O O . LYS A 1 196 ? -9.039 -27.484 -16.109 1 32.06 196 LYS A O 1
ATOM 1523 N N . ASN A 1 197 ? -9.102 -29.297 -17.406 1 32.88 197 ASN A N 1
ATOM 1524 C CA . ASN A 1 197 ? -8.609 -28.922 -18.719 1 32.88 197 ASN A CA 1
ATOM 1525 C C . ASN A 1 197 ? -9.125 -27.547 -19.141 1 32.88 197 ASN A C 1
ATOM 1527 O O . ASN A 1 197 ? -10.336 -27.328 -19.234 1 32.88 197 ASN A O 1
ATOM 1531 N N . ALA A 1 198 ? -8.516 -26.375 -18.812 1 39.44 198 ALA A N 1
ATOM 1532 C CA . ALA A 1 198 ? -8.719 -25.062 -19.422 1 39.44 198 ALA A CA 1
ATOM 1533 C C . ALA A 1 198 ? -9.125 -25.188 -20.891 1 39.44 198 ALA A C 1
ATOM 1535 O O . ALA A 1 198 ? -8.312 -24.969 -21.781 1 39.44 198 ALA A O 1
ATOM 1536 N N . ASP A 1 199 ? -9.812 -26.094 -21.266 1 40.19 199 ASP A N 1
ATOM 1537 C CA . ASP A 1 199 ? -10.305 -25.922 -22.641 1 40.19 199 ASP A CA 1
ATOM 1538 C C . ASP A 1 199 ? -11.125 -24.641 -22.766 1 40.19 199 ASP A C 1
ATOM 1540 O O . ASP A 1 199 ? -11.664 -24.141 -21.781 1 40.19 199 ASP A O 1
ATOM 1544 N N . ALA A 1 200 ? -11.078 -23.859 -23.891 1 44.91 200 ALA A N 1
ATOM 1545 C CA . ALA A 1 200 ? -11.719 -22.625 -24.359 1 44.91 200 ALA A CA 1
ATOM 1546 C C . ALA A 1 200 ? -13.07 -22.438 -23.672 1 44.91 200 ALA A C 1
ATOM 1548 O O . ALA A 1 200 ? -13.578 -21.312 -23.594 1 44.91 200 ALA A O 1
ATOM 1549 N N . GLY A 1 201 ? -13.719 -23.484 -23.125 1 49.25 201 GLY A N 1
ATOM 1550 C CA . GLY A 1 201 ? -15.07 -23.469 -22.609 1 49.25 201 GLY A CA 1
ATOM 1551 C C . GLY A 1 201 ? -15.125 -23.562 -21.094 1 49.25 201 GLY A C 1
ATOM 1552 O O . GLY A 1 201 ? -16.188 -23.812 -20.516 1 49.25 201 GLY A O 1
ATOM 1553 N N . SER A 1 202 ? -13.914 -23.516 -20.406 1 56.09 202 SER A N 1
ATOM 1554 C CA . SER A 1 202 ? -13.922 -23.906 -19 1 56.09 202 SER A CA 1
ATOM 1555 C C . SER A 1 202 ? -14.492 -22.812 -18.125 1 56.09 202 SER A C 1
ATOM 1557 O O . SER A 1 202 ? -14.273 -21.625 -18.375 1 56.09 202 SER A O 1
ATOM 1559 N N . THR A 1 203 ? -15.406 -23.047 -17.297 1 70.75 203 THR A N 1
ATOM 1560 C CA . THR A 1 203 ? -16.109 -22.25 -16.297 1 70.75 203 THR A CA 1
ATOM 1561 C C . THR A 1 203 ? -15.234 -22.031 -15.062 1 70.75 203 THR A C 1
ATOM 1563 O O . THR A 1 203 ? -14.586 -22.969 -14.586 1 70.75 203 THR A O 1
ATOM 1566 N N . TYR A 1 204 ? -15.023 -20.766 -14.742 1 85.69 204 TYR A N 1
ATOM 1567 C CA . TYR A 1 204 ? -14.273 -20.422 -13.539 1 85.69 204 TYR A CA 1
ATOM 1568 C C . TYR A 1 204 ? -15.141 -20.578 -12.297 1 85.69 204 TYR A C 1
ATOM 1570 O O . TYR A 1 204 ? -16.266 -20.062 -12.25 1 85.69 204 TYR A O 1
ATOM 1578 N N . VAL A 1 205 ? -14.656 -21.359 -11.375 1 85.88 205 VAL A N 1
ATOM 1579 C CA . VAL A 1 205 ? -15.289 -21.406 -10.062 1 85.88 205 VAL A CA 1
ATOM 1580 C C . VAL A 1 205 ? -14.688 -20.344 -9.156 1 85.88 205 VAL A C 1
ATOM 1582 O O . VAL A 1 205 ? -13.469 -20.297 -8.961 1 85.88 205 VAL A O 1
ATOM 1585 N N . LEU A 1 206 ? -15.578 -19.547 -8.656 1 91.62 206 LEU A N 1
ATOM 1586 C CA . LEU A 1 206 ? -15.125 -18.438 -7.812 1 91.62 206 LEU A CA 1
ATOM 1587 C C . LEU A 1 206 ? -15.086 -18.859 -6.348 1 91.62 206 LEU A C 1
ATOM 1589 O O . LEU A 1 206 ? -15.852 -19.719 -5.922 1 91.62 206 LEU A O 1
ATOM 1593 N N . PRO A 1 207 ? -14.188 -18.203 -5.605 1 92.44 207 PRO A N 1
ATOM 1594 C CA . PRO A 1 207 ? -14.195 -18.438 -4.16 1 92.44 207 PRO A CA 1
ATOM 1595 C C . PRO A 1 207 ? -15.531 -18.094 -3.514 1 92.44 207 PRO A C 1
ATOM 1597 O O . PRO A 1 207 ? -16.25 -17.203 -4.004 1 92.44 207 PRO A O 1
ATOM 1600 N N . THR A 1 208 ? -15.773 -18.812 -2.457 1 88.88 208 THR A N 1
ATOM 1601 C CA . THR A 1 208 ? -17.031 -18.594 -1.758 1 88.88 208 THR A CA 1
ATOM 1602 C C . THR A 1 208 ? -17.094 -17.188 -1.169 1 88.88 208 THR A C 1
ATOM 1604 O O . THR A 1 208 ? -18.062 -16.469 -1.357 1 88.88 208 THR A O 1
ATOM 1607 N N . LEU A 1 209 ? -16.016 -16.781 -0.501 1 96.06 209 LEU A N 1
ATOM 1608 C CA . LEU A 1 209 ? -16.016 -15.453 0.083 1 96.06 209 LEU A CA 1
ATOM 1609 C C . LEU A 1 209 ? -15.57 -14.414 -0.943 1 96.06 209 LEU A C 1
ATOM 1611 O O . LEU A 1 209 ? -14.492 -14.523 -1.523 1 96.06 209 LEU A O 1
ATOM 1615 N N . ARG A 1 210 ? -16.453 -13.5 -1.145 1 97.81 210 ARG A N 1
ATOM 1616 C CA . ARG A 1 210 ? -16.203 -12.438 -2.113 1 97.81 210 ARG A CA 1
ATOM 1617 C C . ARG A 1 210 ? -16.359 -11.062 -1.473 1 97.81 210 ARG A C 1
ATOM 1619 O O . ARG A 1 210 ? -17.391 -10.781 -0.839 1 97.81 210 ARG A O 1
ATOM 1626 N N . LEU A 1 211 ? -15.32 -10.25 -1.609 1 98 211 LEU A N 1
ATOM 1627 C CA . LEU A 1 211 ? -15.266 -8.953 -0.946 1 98 211 LEU A CA 1
ATOM 1628 C C . LEU A 1 211 ? -15.031 -7.836 -1.957 1 98 211 LEU A C 1
ATOM 1630 O O . LEU A 1 211 ? -14.297 -8.016 -2.932 1 98 211 LEU A O 1
ATOM 1634 N N . VAL A 1 212 ? -15.688 -6.668 -1.709 1 97.44 212 VAL A N 1
ATOM 1635 C CA . VAL A 1 212 ? -15.461 -5.5 -2.555 1 97.44 212 VAL A CA 1
ATOM 1636 C C . VAL A 1 212 ? -15.211 -4.27 -1.682 1 97.44 212 VAL A C 1
ATOM 1638 O O . VAL A 1 212 ? -15.977 -3.986 -0.761 1 97.44 212 VAL A O 1
ATOM 1641 N N . ALA A 1 213 ? -14.078 -3.666 -1.968 1 93.44 213 ALA A N 1
ATOM 1642 C CA . ALA A 1 213 ? -13.805 -2.404 -1.283 1 93.44 213 ALA A CA 1
ATOM 1643 C C . ALA A 1 213 ? -14.68 -1.281 -1.832 1 93.44 213 ALA A C 1
ATOM 1645 O O . ALA A 1 213 ? -14.672 -1.013 -3.035 1 93.44 213 ALA A O 1
ATOM 1646 N N . HIS A 1 214 ? -15.398 -0.651 -1.027 1 89.38 214 HIS A N 1
ATOM 1647 C CA . HIS A 1 214 ? -16.312 0.416 -1.429 1 89.38 214 HIS A CA 1
ATOM 1648 C C . HIS A 1 214 ? -16.375 1.508 -0.367 1 89.38 214 HIS A C 1
ATOM 1650 O O . HIS A 1 214 ? -16.672 1.229 0.797 1 89.38 214 HIS A O 1
ATOM 1656 N N . PRO A 1 215 ? -16.125 2.67 -1.004 1 80.81 215 PRO A N 1
ATOM 1657 C CA . PRO A 1 215 ? -16.219 3.76 -0.03 1 80.81 215 PRO A CA 1
ATOM 1658 C C . PRO A 1 215 ? -17.625 3.947 0.525 1 80.81 215 PRO A C 1
ATOM 1660 O O . PRO A 1 215 ? -18.594 3.494 -0.084 1 80.81 215 PRO A O 1
ATOM 1663 N N . HIS A 1 216 ? -17.906 4.398 1.641 1 77.44 216 HIS A N 1
ATOM 1664 C CA . HIS A 1 216 ? -19.172 4.789 2.256 1 77.44 216 HIS A CA 1
ATOM 1665 C C . HIS A 1 216 ? -19.938 3.568 2.75 1 77.44 216 HIS A C 1
ATOM 1667 O O . HIS A 1 216 ? -21.172 3.514 2.631 1 77.44 216 HIS A O 1
ATOM 1673 N N . THR A 1 217 ? -19.297 2.508 2.875 1 86.31 217 THR A N 1
ATOM 1674 C CA . THR A 1 217 ? -19.891 1.361 3.557 1 86.31 217 THR A CA 1
ATOM 1675 C C . THR A 1 217 ? -19.438 1.309 5.016 1 86.31 217 THR A C 1
ATOM 1677 O O . THR A 1 217 ? -18.406 1.879 5.371 1 86.31 217 THR A O 1
ATOM 1680 N N . GLU A 1 218 ? -20.188 0.647 5.824 1 86.19 218 GLU A N 1
ATOM 1681 C CA . GLU A 1 218 ? -19.953 0.714 7.266 1 86.19 218 GLU A CA 1
ATOM 1682 C C . GLU A 1 218 ? -19.016 -0.399 7.727 1 86.19 218 GLU A C 1
ATOM 1684 O O . GLU A 1 218 ? -18.094 -0.156 8.508 1 86.19 218 GLU A O 1
ATOM 1689 N N . PRO A 1 219 ? -19.219 -1.613 7.23 1 92.44 219 PRO A N 1
ATOM 1690 C CA . PRO A 1 219 ? -18.406 -2.699 7.781 1 92.44 219 PRO A CA 1
ATOM 1691 C C . PRO A 1 219 ? -16.922 -2.568 7.426 1 92.44 219 PRO A C 1
ATOM 1693 O O . PRO A 1 219 ? -16.594 -2.182 6.305 1 92.44 219 PRO A O 1
ATOM 1696 N N . THR A 1 220 ? -16.109 -2.719 8.438 1 95.69 220 THR A N 1
ATOM 1697 C CA . THR A 1 220 ? -14.68 -2.883 8.203 1 95.69 220 THR A CA 1
ATOM 1698 C C . THR A 1 220 ? -14.336 -4.352 7.973 1 95.69 220 THR A C 1
ATOM 1700 O O . THR A 1 220 ? -15.164 -5.234 8.211 1 95.69 220 THR A O 1
ATOM 1703 N N . LEU A 1 221 ? -13.133 -4.637 7.453 1 96.5 221 LEU A N 1
ATOM 1704 C CA . LEU A 1 221 ? -12.75 -6.023 7.207 1 96.5 221 LEU A CA 1
ATOM 1705 C C . LEU A 1 221 ? -12.742 -6.824 8.508 1 96.5 221 LEU A C 1
ATOM 1707 O O . LEU A 1 221 ? -13.297 -7.926 8.562 1 96.5 221 LEU A O 1
ATOM 1711 N N . PRO A 1 222 ? -12.18 -6.277 9.594 1 95.75 222 PRO A N 1
ATOM 1712 C CA . PRO A 1 222 ? -12.25 -7.035 10.852 1 95.75 222 PRO A CA 1
ATOM 1713 C C . PRO A 1 222 ? -13.688 -7.297 11.297 1 95.75 222 PRO A C 1
ATOM 1715 O O . PRO A 1 222 ? -14.008 -8.406 11.734 1 95.75 222 PRO A O 1
ATOM 1718 N N . SER A 1 223 ? -14.531 -6.301 11.133 1 94.12 223 SER A N 1
ATOM 1719 C CA . SER A 1 223 ? -15.914 -6.461 11.578 1 94.12 223 SER A CA 1
ATOM 1720 C C . SER A 1 223 ? -16.641 -7.508 10.742 1 94.12 223 SER A C 1
ATOM 1722 O O . SER A 1 223 ? -17.578 -8.156 11.227 1 94.12 223 SER A O 1
ATOM 1724 N N . LEU A 1 224 ? -16.219 -7.668 9.484 1 94.88 224 LEU A N 1
ATOM 1725 C CA . LEU A 1 224 ? -16.828 -8.656 8.602 1 94.88 224 LEU A CA 1
ATOM 1726 C C . LEU A 1 224 ? -16.25 -10.039 8.852 1 94.88 224 LEU A C 1
ATOM 1728 O O . LEU A 1 224 ? -16.984 -11.023 8.93 1 94.88 224 LEU A O 1
ATOM 1732 N N . LEU A 1 225 ? -14.977 -10.125 9.078 1 96 225 LEU A N 1
ATOM 1733 C CA . LEU A 1 225 ? -14.266 -11.398 8.977 1 96 225 LEU A CA 1
ATOM 1734 C C . LEU A 1 225 ? -14.117 -12.047 10.352 1 96 225 LEU A C 1
ATOM 1736 O O . LEU A 1 225 ? -13.844 -13.25 10.445 1 96 225 LEU A O 1
ATOM 1740 N N . MET A 1 226 ? -14.281 -11.273 11.383 1 93.38 226 MET A N 1
ATOM 1741 C CA . MET A 1 226 ? -13.906 -11.812 12.688 1 93.38 226 MET A CA 1
ATOM 1742 C C . MET A 1 226 ? -15.109 -11.883 13.617 1 93.38 226 MET A C 1
ATOM 1744 O O . MET A 1 226 ? -16 -11.031 13.555 1 93.38 226 MET A O 1
ATOM 1748 N N . ARG A 1 227 ? -15.062 -12.852 14.484 1 91.5 227 ARG A N 1
ATOM 1749 C CA . ARG A 1 227 ? -15.984 -12.922 15.609 1 91.5 227 ARG A CA 1
ATOM 1750 C C . ARG A 1 227 ? -15.625 -11.891 16.672 1 91.5 227 ARG A C 1
ATOM 1752 O O . ARG A 1 227 ? -14.477 -11.469 16.781 1 91.5 227 ARG A O 1
ATOM 1759 N N . PRO A 1 228 ? -16.641 -11.547 17.422 1 87.94 228 PRO A N 1
ATOM 1760 C CA . PRO A 1 228 ? -16.312 -10.656 18.531 1 87.94 228 PRO A CA 1
ATOM 1761 C C . PRO A 1 228 ? -15.258 -11.25 19.469 1 87.94 228 PRO A C 1
ATOM 1763 O O . PRO A 1 228 ? -15.305 -12.445 19.766 1 87.94 228 PRO A O 1
ATOM 1766 N N . PHE A 1 229 ? -14.32 -10.453 19.844 1 86.19 229 PHE A N 1
ATOM 1767 C CA . PHE A 1 229 ? -13.188 -10.914 20.625 1 86.19 229 PHE A CA 1
ATOM 1768 C C . PHE A 1 229 ? -13.641 -11.375 22.016 1 86.19 229 PHE A C 1
ATOM 1770 O O . PHE A 1 229 ? -12.969 -12.18 22.656 1 86.19 229 PHE A O 1
ATOM 1777 N N . ALA A 1 230 ? -14.711 -10.852 22.578 1 76.25 230 ALA A N 1
ATOM 1778 C CA . ALA A 1 230 ? -15.242 -11.25 23.875 1 76.25 230 ALA A CA 1
ATOM 1779 C C . ALA A 1 230 ? -15.688 -12.711 23.875 1 76.25 230 ALA A C 1
ATOM 1781 O O . ALA A 1 230 ? -15.789 -13.336 24.938 1 76.25 230 ALA A O 1
ATOM 1782 N N . GLU A 1 231 ? -15.93 -13.18 22.766 1 67.38 231 GLU A N 1
ATOM 1783 C CA . GLU A 1 231 ? -16.359 -14.562 22.625 1 67.38 231 GLU A CA 1
ATOM 1784 C C . GLU A 1 231 ? -15.172 -15.516 22.594 1 67.38 231 GLU A C 1
ATOM 1786 O O . GLU A 1 231 ? -14.156 -15.227 21.969 1 67.38 231 GLU A O 1
ATOM 1791 N N . ASN A 1 232 ? -15.023 -16.297 23.656 1 60.66 232 ASN A N 1
ATOM 1792 C CA . ASN A 1 232 ? -13.945 -17.281 23.641 1 60.66 232 ASN A CA 1
ATOM 1793 C C . ASN A 1 232 ? -13.797 -17.922 22.266 1 60.66 232 ASN A C 1
ATOM 1795 O O . ASN A 1 232 ? -14.797 -18.312 21.641 1 60.66 232 ASN A O 1
ATOM 1799 N N . PRO A 1 233 ? -12.656 -17.641 21.75 1 58.34 233 PRO A N 1
ATOM 1800 C CA . PRO A 1 233 ? -12.539 -18.328 20.469 1 58.34 233 PRO A CA 1
ATOM 1801 C C . PRO A 1 233 ? -12.969 -19.797 20.531 1 58.34 233 PRO A C 1
ATOM 1803 O O . PRO A 1 233 ? -12.859 -20.422 21.594 1 58.34 233 PRO A O 1
ATOM 1806 N N . PRO A 1 234 ? -13.906 -20.156 19.75 1 49.88 234 PRO A N 1
ATOM 1807 C CA . PRO A 1 234 ? -14.195 -21.594 19.812 1 49.88 234 PRO A CA 1
ATOM 1808 C C . PRO A 1 234 ? -12.945 -22.422 20.078 1 49.88 234 PRO A C 1
ATOM 1810 O O . PRO A 1 234 ? -11.844 -22.047 19.656 1 49.88 234 PRO A O 1
ATOM 1813 N N . SER A 1 235 ? -12.828 -22.922 21.328 1 41.75 235 SER A N 1
ATOM 1814 C CA . SER A 1 235 ? -11.789 -23.922 21.547 1 41.75 235 SER A CA 1
ATOM 1815 C C . SER A 1 235 ? -11.359 -24.562 20.234 1 41.75 235 SER A C 1
ATOM 1817 O O . SER A 1 235 ? -12.172 -25.188 19.547 1 41.75 235 SER A O 1
ATOM 1819 N N . ALA A 1 236 ? -10.68 -23.891 19.531 1 41.38 236 ALA A N 1
ATOM 1820 C CA . ALA A 1 236 ? -10.086 -24.766 18.516 1 41.38 236 ALA A CA 1
ATOM 1821 C C . ALA A 1 236 ? -9.75 -26.141 19.078 1 41.38 236 ALA A C 1
ATOM 1823 O O . ALA A 1 236 ? -8.688 -26.328 19.672 1 41.38 236 ALA A O 1
ATOM 1824 N N . GLU A 1 237 ? -10.406 -26.641 20.078 1 36.41 237 GLU A N 1
ATOM 1825 C CA . GLU A 1 237 ? -10.109 -28.078 20.078 1 36.41 237 GLU A CA 1
ATOM 1826 C C . GLU A 1 237 ? -9.758 -28.578 18.688 1 36.41 237 GLU A C 1
ATOM 1828 O O . GLU A 1 237 ? -10.633 -28.719 17.828 1 36.41 237 GLU A O 1
ATOM 1833 N N . LEU A 1 238 ? -8.758 -27.922 18.078 1 37.44 238 LEU A N 1
ATOM 1834 C CA . LEU A 1 238 ? -8.016 -28.734 17.109 1 37.44 238 LEU A CA 1
ATOM 1835 C C . LEU A 1 238 ? -8.062 -30.219 17.5 1 37.44 238 LEU A C 1
ATOM 1837 O O . LEU A 1 238 ? -7.41 -30.625 18.453 1 37.44 238 LEU A O 1
ATOM 1841 N N . ASN A 1 239 ? -9.117 -30.719 17.781 1 34.34 239 ASN A N 1
ATOM 1842 C CA . ASN A 1 239 ? -9.008 -32.188 17.844 1 34.34 239 ASN A CA 1
ATOM 1843 C C . ASN A 1 239 ? -7.859 -32.688 16.984 1 34.34 239 ASN A C 1
ATOM 1845 O O . ASN A 1 239 ? -7.516 -32.062 15.969 1 34.34 239 ASN A O 1
ATOM 1849 N N . GLY A 1 240 ? -6.828 -33.312 17.5 1 36.84 240 GLY A N 1
ATOM 1850 C CA . GLY A 1 240 ? -5.688 -34.062 17 1 36.84 240 GLY A CA 1
ATOM 1851 C C . GLY A 1 240 ? -5.77 -34.344 15.516 1 36.84 240 GLY A C 1
ATOM 1852 O O . GLY A 1 240 ? -4.973 -35.125 14.977 1 36.84 240 GLY A O 1
ATOM 1853 N N . LYS A 1 241 ? -6.992 -34.531 14.992 1 38.38 241 LYS A N 1
ATOM 1854 C CA . LYS A 1 241 ? -6.926 -34.969 13.602 1 38.38 241 LYS A CA 1
ATOM 1855 C C . LYS A 1 241 ? -6.328 -33.875 12.719 1 38.38 241 LYS A C 1
ATOM 1857 O O . LYS A 1 241 ? -6.641 -32.688 12.875 1 38.38 241 LYS A O 1
ATOM 1862 N N . GLN A 1 242 ? -5.113 -34.031 12.305 1 38.97 242 GLN A N 1
ATOM 1863 C CA . GLN A 1 242 ? -4.426 -33.344 11.227 1 38.97 242 GLN A CA 1
ATOM 1864 C C . GLN A 1 242 ? -5.422 -32.719 10.242 1 38.97 242 GLN A C 1
ATOM 1866 O O . GLN A 1 242 ? -5.832 -33.375 9.281 1 38.97 242 GLN A O 1
ATOM 1871 N N . VAL A 1 243 ? -6.562 -32.188 10.641 1 39.56 243 VAL A N 1
ATOM 1872 C CA . VAL A 1 243 ? -7.387 -31.578 9.602 1 39.56 243 VAL A CA 1
ATOM 1873 C C . VAL A 1 243 ? -6.512 -30.766 8.648 1 39.56 243 VAL A C 1
ATOM 1875 O O . VAL A 1 243 ? -5.715 -29.922 9.086 1 39.56 243 VAL A O 1
ATOM 1878 N N . GLU A 1 244 ? -6.062 -31.312 7.664 1 45.91 244 GLU A N 1
ATOM 1879 C CA . GLU A 1 244 ? -5.441 -30.609 6.547 1 45.91 244 GLU A CA 1
ATOM 1880 C C . GLU A 1 244 ? -5.945 -29.172 6.445 1 45.91 244 GLU A C 1
ATOM 1882 O O . GLU A 1 244 ? -7.145 -28.938 6.297 1 45.91 244 GLU A O 1
ATOM 1887 N N . PHE A 1 245 ? -5.41 -28.25 7.184 1 53 245 PHE A N 1
ATOM 1888 C CA . PHE A 1 245 ? -5.719 -26.828 7.25 1 53 245 PHE A CA 1
ATOM 1889 C C . PHE A 1 245 ? -5.98 -26.266 5.859 1 53 245 PHE A C 1
ATOM 1891 O O . PHE A 1 245 ? -5.074 -26.203 5.027 1 53 245 PHE A O 1
ATOM 1898 N N . GLN A 1 246 ? -7.188 -26.531 5.238 1 67.5 246 GLN A N 1
ATOM 1899 C CA . GLN A 1 246 ? -7.574 -25.938 3.963 1 67.5 246 GLN A CA 1
ATOM 1900 C C . GLN A 1 246 ? -7.516 -24.422 4.023 1 67.5 246 GLN A C 1
ATOM 1902 O O . GLN A 1 246 ? -8.039 -23.812 4.957 1 67.5 246 GLN A O 1
ATOM 1907 N N . ARG A 1 247 ? -6.688 -23.812 3.146 1 82.88 247 ARG A N 1
ATOM 1908 C CA . ARG A 1 247 ? -6.555 -22.359 3.043 1 82.88 247 ARG A CA 1
ATOM 1909 C C . ARG A 1 247 ? -7.891 -21.719 2.68 1 82.88 247 ARG A C 1
ATOM 1911 O O . ARG A 1 247 ? -8.68 -22.297 1.931 1 82.88 247 ARG A O 1
ATOM 1918 N N . HIS A 1 248 ? -8.172 -20.625 3.262 1 90.12 248 HIS A N 1
ATOM 1919 C CA . HIS A 1 248 ? -9.328 -19.812 2.9 1 90.12 248 HIS A CA 1
ATOM 1920 C C . HIS A 1 248 ? -9.102 -19.109 1.567 1 90.12 248 HIS A C 1
ATOM 1922 O O . HIS A 1 248 ? -8.039 -18.516 1.336 1 90.12 248 HIS A O 1
ATOM 1928 N N . SER A 1 249 ? -10.086 -19.312 0.684 1 94.19 249 SER A N 1
ATOM 1929 C CA . SER A 1 249 ? -10.016 -18.625 -0.601 1 94.19 249 SER A CA 1
ATOM 1930 C C . SER A 1 249 ? -10.914 -17.391 -0.623 1 94.19 249 SER A C 1
ATOM 1932 O O . SER A 1 249 ? -12.086 -17.469 -0.252 1 94.19 249 SER A O 1
ATOM 1934 N N . VAL A 1 250 ? -10.367 -16.234 -1.004 1 97.44 250 VAL A N 1
ATOM 1935 C CA . VAL A 1 250 ? -11.109 -14.984 -1.041 1 97.44 250 VAL A CA 1
ATOM 1936 C C . VAL A 1 250 ? -10.984 -14.352 -2.424 1 97.44 250 VAL A C 1
ATOM 1938 O O . VAL A 1 250 ? -9.898 -14.312 -3.002 1 97.44 250 VAL A O 1
ATOM 1941 N N . LEU A 1 251 ? -12.133 -13.992 -3.021 1 98.19 251 LEU A N 1
ATOM 1942 C CA . LEU A 1 251 ? -12.133 -13.148 -4.211 1 98.19 251 LEU A CA 1
ATOM 1943 C C . LEU A 1 251 ? -12.312 -11.68 -3.838 1 98.19 251 LEU A C 1
ATOM 1945 O O . LEU A 1 251 ? -13.344 -11.297 -3.268 1 98.19 251 LEU A O 1
ATOM 1949 N N . LEU A 1 252 ? -11.312 -10.883 -4.117 1 98.56 252 LEU A N 1
ATOM 1950 C CA . LEU A 1 252 ? -11.32 -9.453 -3.816 1 98.56 252 LEU A CA 1
ATOM 1951 C C . LEU A 1 252 ? -11.562 -8.633 -5.078 1 98.56 252 LEU A C 1
ATOM 1953 O O . LEU A 1 252 ? -10.875 -8.82 -6.086 1 98.56 252 LEU A O 1
ATOM 1957 N N . ALA A 1 253 ? -12.586 -7.766 -5.016 1 98.25 253 ALA A N 1
ATOM 1958 C CA . ALA A 1 253 ? -12.844 -6.875 -6.141 1 98.25 253 ALA A CA 1
ATOM 1959 C C . ALA A 1 253 ? -12.32 -5.469 -5.867 1 98.25 253 ALA A C 1
ATOM 1961 O O . ALA A 1 253 ? -12.609 -4.887 -4.82 1 98.25 253 ALA A O 1
ATOM 1962 N N . VAL A 1 254 ? -11.539 -4.957 -6.773 1 96.38 254 VAL A N 1
ATOM 1963 C CA . VAL A 1 254 ? -11 -3.604 -6.703 1 96.38 254 VAL A CA 1
ATOM 1964 C C . VAL A 1 254 ? -11.359 -2.838 -7.977 1 96.38 254 VAL A C 1
ATOM 1966 O O . VAL A 1 254 ? -11.117 -3.316 -9.086 1 96.38 254 VAL A O 1
ATOM 1969 N N . GLY A 1 255 ? -11.938 -1.667 -7.859 1 93.44 255 GLY A N 1
ATOM 1970 C CA . GLY A 1 255 ? -12.406 -0.866 -8.984 1 93.44 255 GLY A CA 1
ATOM 1971 C C . GLY A 1 255 ? -11.312 -0.001 -9.586 1 93.44 255 GLY A C 1
ATOM 1972 O O . GLY A 1 255 ? -10.18 0.002 -9.109 1 93.44 255 GLY A O 1
ATOM 1973 N N . PRO A 1 256 ? -11.688 0.641 -10.672 1 89.69 256 PRO A N 1
ATOM 1974 C CA . PRO A 1 256 ? -10.742 1.567 -11.297 1 89.69 256 PRO A CA 1
ATOM 1975 C C . PRO A 1 256 ? -10.562 2.857 -10.5 1 89.69 256 PRO A C 1
ATOM 1977 O O . PRO A 1 256 ? -11.102 2.984 -9.398 1 89.69 256 PRO A O 1
ATOM 1980 N N . GLU A 1 257 ? -9.789 3.799 -10.961 1 81.5 257 GLU A N 1
ATOM 1981 C CA . GLU A 1 257 ? -9.516 5.07 -10.297 1 81.5 257 GLU A CA 1
ATOM 1982 C C . GLU A 1 257 ? -10.805 5.828 -10 1 81.5 257 GLU A C 1
ATOM 1984 O O . GLU A 1 257 ? -10.938 6.461 -8.945 1 81.5 257 GLU A O 1
ATOM 1989 N N . GLY A 1 258 ? -11.773 5.734 -10.859 1 83 258 GLY A N 1
ATOM 1990 C CA . GLY A 1 258 ? -13.047 6.422 -10.672 1 83 258 GLY A CA 1
ATOM 1991 C C . GLY A 1 258 ? -14.039 5.625 -9.844 1 83 258 GLY A C 1
ATOM 1992 O O . GLY A 1 258 ? -15.156 6.086 -9.594 1 83 258 GLY A O 1
ATOM 1993 N N . GLY A 1 259 ? -13.617 4.438 -9.391 1 88.38 259 GLY A N 1
ATOM 1994 C CA . GLY A 1 259 ? -14.492 3.586 -8.594 1 88.38 259 GLY A CA 1
ATOM 1995 C C . GLY A 1 259 ? -15.539 2.865 -9.43 1 88.38 259 GLY A C 1
ATOM 1996 O O . GLY A 1 259 ? -15.562 2.994 -10.656 1 88.38 259 GLY A O 1
ATOM 1997 N N . TRP A 1 260 ? -16.344 2.082 -8.742 1 92.5 260 TRP A N 1
ATOM 1998 C CA . TRP A 1 260 ? -17.453 1.382 -9.359 1 92.5 260 TRP A CA 1
ATOM 1999 C C . TRP A 1 260 ? -18.672 2.299 -9.484 1 92.5 260 TRP A C 1
ATOM 2001 O O . TRP A 1 260 ? -18.953 3.094 -8.586 1 92.5 260 TRP A O 1
ATOM 2011 N N . ILE A 1 261 ? -19.391 2.205 -10.562 1 93 261 ILE A N 1
ATOM 2012 C CA . ILE A 1 261 ? -20.672 2.916 -10.656 1 93 261 ILE A CA 1
ATOM 2013 C C . ILE A 1 261 ? -21.75 2.131 -9.922 1 93 261 ILE A C 1
ATOM 2015 O O . ILE A 1 261 ? -21.609 0.926 -9.695 1 93 261 ILE A O 1
ATOM 2019 N N . PRO A 1 262 ? -22.828 2.752 -9.609 1 93.69 262 PRO A N 1
ATOM 2020 C CA . PRO A 1 262 ? -23.859 2.109 -8.789 1 93.69 262 PRO A CA 1
ATOM 2021 C C . PRO A 1 262 ? -24.375 0.805 -9.398 1 93.69 262 PRO A C 1
ATOM 2023 O O . PRO A 1 262 ? -24.484 -0.206 -8.703 1 93.69 262 PRO A O 1
ATOM 2026 N N . PRO A 1 263 ? -24.625 0.697 -10.727 1 94.81 263 PRO A N 1
ATOM 2027 C CA . PRO A 1 263 ? -25.062 -0.57 -11.305 1 94.81 263 PRO A CA 1
ATOM 2028 C C . PRO A 1 263 ? -24.031 -1.687 -11.156 1 94.81 263 PRO A C 1
ATOM 2030 O O . PRO A 1 263 ? -24.406 -2.855 -11.023 1 94.81 263 PRO A O 1
ATOM 2033 N N . GLU A 1 264 ? -22.797 -1.332 -11.203 1 95.31 264 GLU A N 1
ATOM 2034 C CA . GLU A 1 264 ? -21.734 -2.324 -11.039 1 95.31 264 GLU A CA 1
ATOM 2035 C C . GLU A 1 264 ? -21.672 -2.838 -9.602 1 95.31 264 GLU A C 1
ATOM 2037 O O . GLU A 1 264 ? -21.453 -4.027 -9.375 1 95.31 264 GLU A O 1
ATOM 2042 N N . ILE A 1 265 ? -21.844 -1.914 -8.695 1 94.12 265 ILE A N 1
ATOM 2043 C CA . ILE A 1 265 ? -21.859 -2.314 -7.289 1 94.12 265 ILE A CA 1
ATOM 2044 C C . ILE A 1 265 ? -23.062 -3.236 -7.039 1 94.12 265 ILE A C 1
ATOM 2046 O O . ILE A 1 265 ? -22.938 -4.242 -6.336 1 94.12 265 ILE A O 1
ATOM 2050 N N . ASP A 1 266 ? -24.141 -2.883 -7.645 1 94 266 ASP A N 1
ATOM 2051 C CA . ASP A 1 266 ? -25.344 -3.719 -7.531 1 94 266 ASP A CA 1
ATOM 2052 C C . ASP A 1 266 ? -25.094 -5.109 -8.109 1 94 266 ASP A C 1
ATOM 2054 O O . ASP A 1 266 ? -25.469 -6.117 -7.508 1 94 266 ASP A O 1
ATOM 2058 N N . LEU A 1 267 ? -24.469 -5.125 -9.227 1 94.69 267 LEU A N 1
ATOM 2059 C CA . LEU A 1 267 ? -24.109 -6.387 -9.859 1 94.69 267 LEU A CA 1
ATOM 2060 C C . LEU A 1 267 ? -23.203 -7.215 -8.961 1 94.69 267 LEU A C 1
ATOM 2062 O O . LEU A 1 267 ? -23.453 -8.406 -8.75 1 94.69 267 LEU A O 1
ATOM 2066 N N . LEU A 1 268 ? -22.219 -6.57 -8.414 1 95.62 268 LEU A N 1
ATOM 2067 C CA . LEU A 1 268 ? -21.266 -7.246 -7.547 1 95.62 268 LEU A CA 1
ATOM 2068 C C . LEU A 1 268 ? -21.953 -7.801 -6.305 1 95.62 268 LEU A C 1
ATOM 2070 O O . LEU A 1 268 ? -21.734 -8.961 -5.934 1 95.62 268 LEU A O 1
ATOM 2074 N N . GLN A 1 269 ? -22.797 -7.055 -5.77 1 93.19 269 GLN A N 1
ATOM 2075 C CA . GLN A 1 269 ? -23.422 -7.438 -4.508 1 93.19 269 GLN A CA 1
ATOM 2076 C C . GLN A 1 269 ? -24.562 -8.414 -4.734 1 93.19 269 GLN A C 1
ATOM 2078 O O . GLN A 1 269 ? -24.609 -9.484 -4.125 1 93.19 269 GLN A O 1
ATOM 2083 N N . ARG A 1 270 ? -25.453 -8.133 -5.648 1 91.69 270 ARG A N 1
ATOM 2084 C CA . ARG A 1 270 ? -26.703 -8.859 -5.785 1 91.69 270 ARG A CA 1
ATOM 2085 C C . ARG A 1 270 ? -26.531 -10.094 -6.656 1 91.69 270 ARG A C 1
ATOM 2087 O O . ARG A 1 270 ? -27.109 -11.148 -6.363 1 91.69 270 ARG A O 1
ATOM 2094 N N . LYS A 1 271 ? -25.766 -9.977 -7.668 1 90.25 271 LYS A N 1
ATOM 2095 C CA . LYS A 1 271 ? -25.625 -11.094 -8.602 1 90.25 271 LYS A CA 1
ATOM 2096 C C . LYS A 1 271 ? -24.438 -11.977 -8.234 1 90.25 271 LYS A C 1
ATOM 2098 O O . LYS A 1 271 ? -24.5 -13.203 -8.367 1 90.25 271 LYS A O 1
ATOM 2103 N N . LEU A 1 272 ? -23.391 -11.352 -7.703 1 93.5 272 LEU A N 1
ATOM 2104 C CA . LEU A 1 272 ? -22.172 -12.109 -7.523 1 93.5 272 LEU A CA 1
ATOM 2105 C C . LEU A 1 272 ? -21.891 -12.359 -6.043 1 93.5 272 LEU A C 1
ATOM 2107 O O . LEU A 1 272 ? -20.953 -13.07 -5.691 1 93.5 272 LEU A O 1
ATOM 2111 N N . GLY A 1 273 ? -22.594 -11.727 -5.152 1 93.75 273 GLY A N 1
ATOM 2112 C CA . GLY A 1 273 ? -22.531 -12.039 -3.732 1 93.75 273 GLY A CA 1
ATOM 2113 C C . GLY A 1 273 ? -21.359 -11.367 -3.035 1 93.75 273 GLY A C 1
ATOM 2114 O O . GLY A 1 273 ? -20.906 -11.828 -1.982 1 93.75 273 GLY A O 1
ATOM 2115 N N . PHE A 1 274 ? -20.891 -10.312 -3.611 1 96.62 274 PHE A N 1
ATOM 2116 C CA . PHE A 1 274 ? -19.797 -9.602 -2.959 1 96.62 274 PHE A CA 1
ATOM 2117 C C . PHE A 1 274 ? -20.297 -8.852 -1.728 1 96.62 274 PHE A C 1
ATOM 2119 O O . PHE A 1 274 ? -21.375 -8.273 -1.746 1 96.62 274 PHE A O 1
ATOM 2126 N N . LEU A 1 275 ? -19.547 -8.914 -0.683 1 96.5 275 LEU A N 1
ATOM 2127 C CA . LEU A 1 275 ? -19.797 -8.117 0.515 1 96.5 275 LEU A CA 1
ATOM 2128 C C . LEU A 1 275 ? -18.938 -6.867 0.529 1 96.5 275 LEU A C 1
ATOM 2130 O O . LEU A 1 275 ? -17.703 -6.957 0.414 1 96.5 275 LEU A O 1
ATOM 2134 N N . PRO A 1 276 ? -19.547 -5.707 0.597 1 96.06 276 PRO A N 1
ATOM 2135 C CA . PRO A 1 276 ? -18.766 -4.473 0.647 1 96.06 276 PRO A CA 1
ATOM 2136 C C . PRO A 1 276 ? -18.125 -4.238 2.014 1 96.06 276 PRO A C 1
ATOM 2138 O O . PRO A 1 276 ? -18.688 -4.629 3.039 1 96.06 276 PRO A O 1
ATOM 2141 N N . PHE A 1 277 ? -16.953 -3.646 2.037 1 96.12 277 PHE A N 1
ATOM 2142 C CA . PHE A 1 277 ? -16.297 -3.213 3.266 1 96.12 277 PHE A CA 1
ATOM 2143 C C . PHE A 1 277 ? -15.594 -1.876 3.061 1 96.12 277 PHE A C 1
ATOM 2145 O O . PHE A 1 277 ? -15.25 -1.513 1.934 1 96.12 277 PHE A O 1
ATOM 2152 N N . SER A 1 278 ? -15.43 -1.166 4.129 1 94.19 278 SER A N 1
ATOM 2153 C CA . SER A 1 278 ? -14.727 0.115 4.109 1 94.19 278 SER A CA 1
ATOM 2154 C C . SER A 1 278 ? -13.234 -0.067 4.363 1 94.19 278 SER A C 1
ATOM 2156 O O . SER A 1 278 ? -12.836 -0.651 5.375 1 94.19 278 SER A O 1
ATOM 2158 N N . LEU A 1 279 ? -12.484 0.372 3.449 1 92.75 279 LEU A N 1
ATOM 2159 C CA . LEU A 1 279 ? -11.031 0.278 3.555 1 92.75 279 LEU A CA 1
ATOM 2160 C C . LEU A 1 279 ? -10.469 1.437 4.371 1 92.75 279 LEU A C 1
ATOM 2162 O O . LEU A 1 279 ? -9.648 1.229 5.27 1 92.75 279 LEU A O 1
ATOM 2166 N N . SER A 1 280 ? -10.789 2.623 3.994 1 88.62 280 SER A N 1
ATOM 2167 C CA . SER A 1 280 ? -10.359 3.889 4.582 1 88.62 280 SER A CA 1
ATOM 2168 C C . SER A 1 280 ? -11.312 5.023 4.207 1 88.62 280 SER A C 1
ATOM 2170 O O . SER A 1 280 ? -12.156 4.863 3.326 1 88.62 280 SER A O 1
ATOM 2172 N N . ASP A 1 281 ? -11.203 6.141 4.898 1 87.81 281 ASP A N 1
ATOM 2173 C CA . ASP A 1 281 ? -12 7.305 4.523 1 87.81 281 ASP A CA 1
ATOM 2174 C C . ASP A 1 281 ? -11.258 8.18 3.521 1 87.81 281 ASP A C 1
ATOM 2176 O O . ASP A 1 281 ? -11.758 9.227 3.104 1 87.81 281 ASP A O 1
ATOM 2180 N N . LYS A 1 282 ? -10.078 7.73 3.174 1 91 282 LYS A N 1
ATOM 2181 C CA . LYS A 1 282 ? -9.266 8.477 2.215 1 91 282 LYS A CA 1
ATOM 2182 C C . LYS A 1 282 ? -9.531 8.008 0.788 1 91 282 LYS A C 1
ATOM 2184 O O . LYS A 1 282 ? -9.859 6.84 0.559 1 91 282 LYS A O 1
ATOM 2189 N N . ILE A 1 283 ? -9.406 8.922 -0.085 1 91.44 283 ILE A N 1
ATOM 2190 C CA . ILE A 1 283 ? -9.422 8.562 -1.5 1 91.44 283 ILE A CA 1
ATOM 2191 C C . ILE A 1 283 ? -8.039 8.094 -1.931 1 91.44 283 ILE A C 1
ATOM 2193 O O . ILE A 1 283 ? -7.09 8.883 -1.961 1 91.44 283 ILE A O 1
ATOM 2197 N N . LEU A 1 284 ? -7.988 6.867 -2.283 1 92.88 284 LEU A N 1
ATOM 2198 C CA . LEU A 1 284 ? -6.699 6.262 -2.602 1 92.88 284 LEU A CA 1
ATOM 2199 C C . LEU A 1 284 ? -6.594 5.961 -4.094 1 92.88 284 LEU A C 1
ATOM 2201 O O . LEU A 1 284 ? -7.598 5.645 -4.738 1 92.88 284 LEU A O 1
ATOM 2205 N N . LYS A 1 285 ? -5.398 6.078 -4.578 1 92.12 285 LYS A N 1
ATOM 2206 C CA . LYS A 1 285 ? -5.148 5.555 -5.918 1 92.12 285 LYS A CA 1
ATOM 2207 C C . LYS A 1 285 ? -5.309 4.039 -5.957 1 92.12 285 LYS A C 1
ATOM 2209 O O . LYS A 1 285 ? -5.223 3.373 -4.922 1 92.12 285 LYS A O 1
ATOM 2214 N N . CYS A 1 286 ? -5.469 3.508 -7.117 1 93.25 286 CYS A N 1
ATOM 2215 C CA . CYS A 1 286 ? -5.758 2.09 -7.293 1 93.25 286 CYS A CA 1
ATOM 2216 C C . CYS A 1 286 ? -4.656 1.229 -6.688 1 93.25 286 CYS A C 1
ATOM 2218 O O . CYS A 1 286 ? -4.938 0.27 -5.969 1 93.25 286 CYS A O 1
ATOM 2220 N N . GLU A 1 287 ? -3.43 1.584 -6.965 1 94.62 287 GLU A N 1
ATOM 2221 C CA . GLU A 1 287 ? -2.297 0.819 -6.449 1 94.62 287 GLU A CA 1
ATOM 2222 C C . GLU A 1 287 ? -2.271 0.83 -4.926 1 94.62 287 GLU A C 1
ATOM 2224 O O . GLU A 1 287 ? -2.059 -0.209 -4.293 1 94.62 287 GLU A O 1
ATOM 2229 N N . THR A 1 288 ? -2.473 2.023 -4.352 1 96 288 THR A N 1
ATOM 2230 C CA . THR A 1 288 ? -2.488 2.166 -2.9 1 96 288 THR A CA 1
ATOM 2231 C C . THR A 1 288 ? -3.67 1.415 -2.295 1 96 288 THR A C 1
ATOM 2233 O O . THR A 1 288 ? -3.529 0.75 -1.268 1 96 288 THR A O 1
ATOM 2236 N N . ALA A 1 289 ? -4.793 1.516 -2.943 1 96.31 289 ALA A N 1
ATOM 2237 C CA . ALA A 1 289 ? -5.992 0.828 -2.469 1 96.31 289 ALA A CA 1
ATOM 2238 C C . ALA A 1 289 ? -5.793 -0.685 -2.471 1 96.31 289 ALA A C 1
ATOM 2240 O O . ALA A 1 289 ? -6.156 -1.366 -1.508 1 96.31 289 ALA A O 1
ATOM 2241 N N . LEU A 1 290 ? -5.27 -1.208 -3.559 1 97.62 290 LEU A N 1
ATOM 2242 C CA . LEU A 1 290 ? -5.027 -2.646 -3.623 1 97.62 290 LEU A CA 1
ATOM 2243 C C . LEU A 1 290 ? -4.047 -3.08 -2.541 1 97.62 290 LEU A C 1
ATOM 2245 O O . LEU A 1 290 ? -4.27 -4.082 -1.859 1 97.62 290 LEU A O 1
ATOM 2249 N N . THR A 1 291 ? -2.955 -2.334 -2.404 1 97.94 291 THR A N 1
ATOM 2250 C CA . THR A 1 291 ? -1.979 -2.645 -1.364 1 97.94 291 THR A CA 1
ATOM 2251 C C . THR A 1 291 ? -2.639 -2.66 0.011 1 97.94 291 THR A C 1
ATOM 2253 O O . THR A 1 291 ? -2.402 -3.57 0.808 1 97.94 291 THR A O 1
ATOM 2256 N N . ALA A 1 292 ? -3.455 -1.658 0.253 1 97.75 292 ALA A N 1
ATOM 2257 C CA . ALA A 1 292 ? -4.137 -1.56 1.542 1 97.75 292 ALA A CA 1
ATOM 2258 C C . ALA A 1 292 ? -5.086 -2.734 1.752 1 97.75 292 ALA A C 1
ATOM 2260 O O . ALA A 1 292 ? -5.137 -3.314 2.84 1 97.75 292 ALA A O 1
ATOM 2261 N N . CYS A 1 293 ? -5.832 -3.09 0.756 1 98.06 293 CYS A N 1
ATOM 2262 C CA . CYS A 1 293 ? -6.754 -4.215 0.838 1 98.06 293 CYS A CA 1
ATOM 2263 C C . CYS A 1 293 ? -6.012 -5.508 1.157 1 98.06 293 CYS A C 1
ATOM 2265 O O . CYS A 1 293 ? -6.395 -6.242 2.068 1 98.06 293 CYS A O 1
ATOM 2267 N N . LEU A 1 294 ? -4.969 -5.723 0.41 1 98.25 294 LEU A N 1
ATOM 2268 C CA . LEU A 1 294 ? -4.199 -6.949 0.58 1 98.25 294 LEU A CA 1
ATOM 2269 C C . LEU A 1 294 ? -3.543 -6.992 1.956 1 98.25 294 LEU A C 1
ATOM 2271 O O . LEU A 1 294 ? -3.463 -8.055 2.578 1 98.25 294 LEU A O 1
ATOM 2275 N N . THR A 1 295 ? -3.121 -5.859 2.391 1 98 295 THR A N 1
ATOM 2276 C CA . THR A 1 295 ? -2.486 -5.762 3.699 1 98 295 THR A CA 1
ATOM 2277 C C . THR A 1 295 ? -3.48 -6.094 4.809 1 98 295 THR A C 1
ATOM 2279 O O . THR A 1 295 ? -3.18 -6.887 5.703 1 98 295 THR A O 1
ATOM 2282 N N . GLN A 1 296 ? -4.652 -5.508 4.777 1 97.81 296 GLN A N 1
ATOM 2283 C CA . GLN A 1 296 ? -5.656 -5.785 5.801 1 97.81 296 GLN A CA 1
ATOM 2284 C C . GLN A 1 296 ? -6.105 -7.242 5.75 1 97.81 296 GLN A C 1
ATOM 2286 O O . GLN A 1 296 ? -6.246 -7.887 6.789 1 97.81 296 GLN A O 1
ATOM 2291 N N . LEU A 1 297 ? -6.305 -7.707 4.535 1 97.69 297 LEU A N 1
ATOM 2292 C CA . LEU A 1 297 ? -6.773 -9.078 4.355 1 97.69 297 LEU A CA 1
ATOM 2293 C C . LEU A 1 297 ? -5.762 -10.078 4.906 1 97.69 297 LEU A C 1
ATOM 2295 O O . LEU A 1 297 ? -6.125 -10.977 5.664 1 97.69 297 LEU A O 1
ATOM 2299 N N . THR A 1 298 ? -4.496 -9.93 4.57 1 97.06 298 THR A N 1
ATOM 2300 C CA . THR A 1 298 ? -3.463 -10.852 5.016 1 97.06 298 THR A CA 1
ATOM 2301 C C . THR A 1 298 ? -3.248 -10.734 6.523 1 97.06 298 THR A C 1
ATOM 2303 O O . THR A 1 298 ? -2.955 -11.727 7.191 1 97.06 298 THR A O 1
ATOM 2306 N N . MET A 1 299 ? -3.371 -9.547 7.047 1 97.06 299 MET A N 1
ATOM 2307 C CA . MET A 1 299 ? -3.256 -9.383 8.492 1 97.06 299 MET A CA 1
ATOM 2308 C C . MET A 1 299 ? -4.352 -10.156 9.211 1 97.06 299 MET A C 1
ATOM 2310 O O . MET A 1 299 ? -4.082 -10.852 10.203 1 97.06 299 MET A O 1
ATOM 2314 N N . CYS A 1 300 ? -5.566 -10.094 8.734 1 96.88 300 CYS A N 1
ATOM 2315 C CA . CYS A 1 300 ? -6.691 -10.781 9.352 1 96.88 300 CYS A CA 1
ATOM 2316 C C . CYS A 1 300 ? -6.496 -12.297 9.312 1 96.88 300 CYS A C 1
ATOM 2318 O O . CYS A 1 300 ? -6.746 -12.984 10.297 1 96.88 300 CYS A O 1
ATOM 2320 N N . TYR A 1 301 ? -5.984 -12.812 8.219 1 96.31 301 TYR A N 1
ATOM 2321 C CA . TYR A 1 301 ? -5.969 -14.258 8 1 96.31 301 TYR A CA 1
ATOM 2322 C C . TYR A 1 301 ? -4.672 -14.867 8.516 1 96.31 301 TYR A C 1
ATOM 2324 O O . TYR A 1 301 ? -4.629 -16.047 8.859 1 96.31 301 TYR A O 1
ATOM 2332 N N . GLU A 1 302 ? -3.58 -14.055 8.523 1 95.69 302 GLU A N 1
ATOM 2333 C CA . GLU A 1 302 ? -2.279 -14.664 8.773 1 95.69 302 GLU A CA 1
ATOM 2334 C C . GLU A 1 302 ? -1.75 -14.289 10.156 1 95.69 302 GLU A C 1
ATOM 2336 O O . GLU A 1 302 ? -0.869 -14.969 10.695 1 95.69 302 GLU A O 1
ATOM 2341 N N . ASP A 1 303 ? -2.195 -13.125 10.758 1 95.62 303 ASP A N 1
ATOM 2342 C CA . ASP A 1 303 ? -1.688 -12.719 12.062 1 95.62 303 ASP A CA 1
ATOM 2343 C C . ASP A 1 303 ? -2.143 -13.68 13.156 1 95.62 303 ASP A C 1
ATOM 2345 O O . ASP A 1 303 ? -3.332 -13.984 13.266 1 95.62 303 ASP A O 1
ATOM 2349 N N . PRO A 1 304 ? -1.254 -14.141 13.984 1 92.38 304 PRO A N 1
ATOM 2350 C CA . PRO A 1 304 ? -1.585 -15.156 14.984 1 92.38 304 PRO A CA 1
ATOM 2351 C C . PRO A 1 304 ? -2.602 -14.664 16.016 1 92.38 304 PRO A C 1
ATOM 2353 O O . PRO A 1 304 ? -3.32 -15.469 16.609 1 92.38 304 PRO A O 1
ATOM 2356 N N . MET A 1 305 ? -2.678 -13.375 16.234 1 91.25 305 MET A N 1
ATOM 2357 C CA . MET A 1 305 ? -3.623 -12.836 17.203 1 91.25 305 MET A CA 1
ATOM 2358 C C . MET A 1 305 ? -5.031 -12.789 16.625 1 91.25 305 MET A C 1
ATOM 2360 O O . MET A 1 305 ? -6.012 -12.945 17.359 1 91.25 305 MET A O 1
ATOM 2364 N N . LEU A 1 306 ? -5.117 -12.578 15.336 1 93.94 306 LEU A N 1
ATOM 2365 C CA . LEU A 1 306 ? -6.41 -12.352 14.703 1 93.94 306 LEU A CA 1
ATOM 2366 C C . LEU A 1 306 ? -6.977 -13.648 14.133 1 93.94 306 LEU A C 1
ATOM 2368 O O . LEU A 1 306 ? -8.188 -13.883 14.195 1 93.94 306 LEU A O 1
ATOM 2372 N N . PHE A 1 307 ? -6.172 -14.586 13.75 1 92.75 307 PHE A N 1
ATOM 2373 C CA . PHE A 1 307 ? -6.523 -15.789 13.008 1 92.75 307 PHE A CA 1
ATOM 2374 C C . PHE A 1 307 ? -7.543 -16.625 13.773 1 92.75 307 PHE A C 1
ATOM 2376 O O . PHE A 1 307 ? -8.516 -17.109 13.195 1 92.75 307 PHE A O 1
ATOM 2383 N N . PRO A 1 308 ? -7.363 -16.734 15.094 1 90.69 308 PRO A N 1
ATOM 2384 C CA . PRO A 1 308 ? -8.273 -17.594 15.844 1 90.69 308 PRO A CA 1
ATOM 2385 C C . PRO A 1 308 ? -9.711 -17.078 15.852 1 90.69 308 PRO A C 1
ATOM 2387 O O . PRO A 1 308 ? -10.641 -17.812 16.203 1 90.69 308 PRO A O 1
ATOM 2390 N N . PHE A 1 309 ? -9.914 -15.875 15.414 1 92.19 309 PHE A N 1
ATOM 2391 C CA . PHE A 1 309 ? -11.227 -15.258 15.539 1 92.19 309 PHE A CA 1
ATOM 2392 C C . PHE A 1 309 ? -11.914 -15.164 14.18 1 92.19 309 PHE A C 1
ATOM 2394 O O . PHE A 1 309 ? -13.016 -14.602 14.07 1 92.19 309 PHE A O 1
ATOM 2401 N N . LEU A 1 310 ? -11.375 -15.758 13.203 1 93.38 310 LEU A N 1
ATOM 2402 C CA . LEU A 1 310 ? -11.93 -15.695 11.852 1 93.38 310 LEU A CA 1
ATOM 2403 C C . LEU A 1 310 ? -13.25 -16.453 11.773 1 93.38 310 LEU A C 1
ATOM 2405 O O . LEU A 1 310 ? -13.391 -17.531 12.344 1 93.38 310 LEU A O 1
ATOM 2409 N N . ARG A 1 311 ? -14.148 -15.84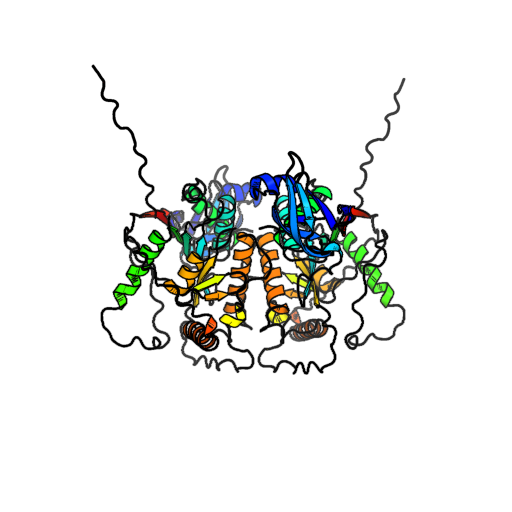4 11.07 1 92.19 311 ARG A N 1
ATOM 2410 C CA . ARG A 1 311 ? -15.398 -16.5 10.711 1 92.19 311 ARG A CA 1
ATOM 2411 C C . ARG A 1 311 ? -15.234 -17.328 9.438 1 92.19 311 ARG A C 1
ATOM 2413 O O . ARG A 1 311 ? -14.414 -17.016 8.578 1 92.19 311 ARG A O 1
ATOM 2420 N N . SER A 1 312 ? -16.016 -18.422 9.375 1 90.25 312 SER A N 1
ATOM 2421 C CA . SER A 1 312 ? -16.141 -19.094 8.086 1 90.25 312 SER A CA 1
ATOM 2422 C C . SER A 1 312 ? -16.953 -18.25 7.098 1 90.25 312 SER A C 1
ATOM 2424 O O . SER A 1 312 ? -17.703 -17.359 7.5 1 90.25 312 SER A O 1
ATOM 2426 N N . PRO A 1 313 ? -16.734 -18.531 5.832 1 90.88 313 PRO A N 1
ATOM 2427 C CA . PRO A 1 313 ? -17.531 -17.797 4.855 1 90.88 313 PRO A CA 1
ATOM 2428 C C . PRO A 1 313 ? -19.031 -17.875 5.152 1 90.88 313 PRO A C 1
ATOM 2430 O O . PRO A 1 313 ? -19.75 -16.875 5.016 1 90.88 313 PRO A O 1
ATOM 2433 N N . VAL A 1 314 ? -19.484 -19.016 5.555 1 88.94 314 VAL A N 1
ATOM 2434 C CA . VAL A 1 314 ? -20.906 -19.219 5.867 1 88.94 314 VAL A CA 1
ATOM 2435 C C . VAL A 1 314 ? -21.312 -18.297 7.016 1 88.94 314 VAL A C 1
ATOM 2437 O O . VAL A 1 314 ? -22.359 -17.656 6.961 1 88.94 314 VAL A O 1
ATOM 2440 N N . GLU A 1 315 ? -20.453 -18.203 8.016 1 90.31 315 GLU A N 1
ATOM 2441 C CA . GLU A 1 315 ? -20.719 -17.328 9.156 1 90.31 315 GLU A CA 1
ATOM 2442 C C . GLU A 1 315 ? -20.734 -15.867 8.734 1 90.31 315 GLU A C 1
ATOM 2444 O O . GLU A 1 315 ? -21.547 -15.078 9.234 1 90.31 315 GLU A O 1
ATOM 2449 N N . ILE A 1 316 ? -19.891 -15.539 7.82 1 92.62 316 ILE A N 1
ATOM 2450 C CA . ILE A 1 316 ? -19.766 -14.156 7.359 1 92.62 316 ILE A CA 1
ATOM 2451 C C . ILE A 1 316 ? -21.047 -13.742 6.637 1 92.62 316 ILE A C 1
ATOM 2453 O O . ILE A 1 316 ? -21.609 -12.688 6.934 1 92.62 316 ILE A O 1
ATOM 2457 N N . TYR A 1 317 ? -21.484 -14.617 5.773 1 91.94 317 TYR A N 1
ATOM 2458 C CA . TYR A 1 317 ? -22.688 -14.297 5.008 1 91.94 317 TYR A CA 1
ATOM 2459 C C . TYR A 1 317 ? -23.922 -14.336 5.898 1 91.94 317 TYR A C 1
ATOM 2461 O O . TYR A 1 317 ? -24.859 -13.547 5.715 1 91.94 317 TYR A O 1
ATOM 2469 N N . ALA A 1 318 ? -23.953 -15.211 6.887 1 89.06 318 ALA A N 1
ATOM 2470 C CA . ALA A 1 318 ? -25.062 -15.281 7.836 1 89.06 318 ALA A CA 1
ATOM 2471 C C . ALA A 1 318 ? -25.141 -14.008 8.68 1 89.06 318 ALA A C 1
ATOM 2473 O O . ALA A 1 318 ? -26.234 -13.492 8.922 1 89.06 318 ALA A O 1
ATOM 2474 N N . ALA A 1 319 ? -24.016 -13.57 9.055 1 85.19 319 ALA A N 1
ATOM 2475 C CA . ALA A 1 319 ? -23.953 -12.352 9.859 1 85.19 319 ALA A CA 1
ATOM 2476 C C . ALA A 1 319 ? -24.453 -11.148 9.062 1 85.19 319 ALA A C 1
ATOM 2478 O O . ALA A 1 319 ? -25.109 -10.258 9.617 1 85.19 319 ALA A O 1
ATOM 2479 N N . ARG A 1 320 ? -24.188 -11.141 7.824 1 84.5 320 ARG A N 1
ATOM 2480 C CA . ARG A 1 320 ? -24.609 -10.047 6.969 1 84.5 320 ARG A CA 1
ATOM 2481 C C . ARG A 1 320 ? -26.125 -10.078 6.754 1 84.5 320 ARG A C 1
ATOM 2483 O O . ARG A 1 320 ? -26.781 -9.031 6.766 1 84.5 320 ARG A O 1
ATOM 2490 N N . LEU A 1 321 ? -26.672 -11.258 6.539 1 80.62 321 LEU A N 1
ATOM 2491 C CA . LEU A 1 321 ? -28.109 -11.422 6.355 1 80.62 321 LEU A CA 1
ATOM 2492 C C . LEU A 1 321 ? -28.859 -11 7.605 1 80.62 321 LEU A C 1
ATOM 2494 O O . LEU A 1 321 ? -29.922 -10.375 7.512 1 80.62 321 LEU A O 1
ATOM 2498 N N . ALA A 1 322 ? -28.266 -11.273 8.742 1 78.81 322 ALA A N 1
ATOM 2499 C CA . ALA A 1 322 ? -28.891 -10.914 10.016 1 78.81 322 ALA A CA 1
ATOM 2500 C C . ALA A 1 322 ? -28.922 -9.406 10.211 1 78.81 322 ALA A C 1
ATOM 2502 O O . ALA A 1 322 ? -29.891 -8.859 10.75 1 78.81 322 ALA A O 1
ATOM 2503 N N . ARG A 1 323 ? -27.984 -8.742 9.711 1 74.25 323 ARG A N 1
ATOM 2504 C CA . ARG A 1 323 ? -27.891 -7.293 9.836 1 74.25 323 ARG A CA 1
ATOM 2505 C C . ARG A 1 323 ? -28.828 -6.594 8.875 1 74.25 323 ARG A C 1
ATOM 2507 O O . ARG A 1 323 ? -29.406 -5.551 9.203 1 74.25 323 ARG A O 1
ATOM 2514 N N . ASP A 1 324 ? -28.953 -7.133 7.664 1 72.12 324 ASP A N 1
ATOM 2515 C CA . ASP A 1 324 ? -29.844 -6.566 6.656 1 72.12 324 ASP A CA 1
ATOM 2516 C C . ASP A 1 324 ? -31.312 -6.707 7.078 1 72.12 324 ASP A C 1
ATOM 2518 O O . ASP A 1 324 ? -32.125 -5.855 6.75 1 72.12 324 ASP A O 1
ATOM 2522 N N . ASP A 1 325 ? -31.688 -7.824 7.715 1 65.56 325 ASP A N 1
ATOM 2523 C CA . ASP A 1 325 ? -33.031 -8.047 8.195 1 65.56 325 ASP A CA 1
ATOM 2524 C C . ASP A 1 325 ? -33.406 -7.047 9.289 1 65.56 325 ASP A C 1
ATOM 2526 O O . ASP A 1 325 ? -34.562 -6.66 9.422 1 65.56 325 ASP A O 1
ATOM 2530 N N . LYS A 1 326 ? -32.469 -6.582 9.984 1 57.84 326 LYS A N 1
ATOM 2531 C CA . LYS A 1 326 ? -32.75 -5.672 11.086 1 57.84 326 LYS A CA 1
ATOM 2532 C C . LYS A 1 326 ? -32.938 -4.238 10.586 1 57.84 326 LYS A C 1
ATOM 2534 O O . LYS A 1 326 ? -33.531 -3.406 11.273 1 57.84 326 LYS A O 1
ATOM 2539 N N . ASP A 1 327 ? -32.312 -3.934 9.43 1 54.12 327 ASP A N 1
ATOM 2540 C CA . ASP A 1 327 ? -32.531 -2.611 8.844 1 54.12 327 ASP A CA 1
ATOM 2541 C C . ASP A 1 327 ? -33.312 -2.699 7.547 1 54.12 327 ASP A C 1
ATOM 2543 O O . ASP A 1 327 ? -32.75 -2.76 6.461 1 54.12 327 ASP A O 1
ATOM 2547 N N . PRO A 1 328 ? -34.656 -2.904 7.543 1 49.25 328 PRO A N 1
ATOM 2548 C CA . PRO A 1 328 ? -35.531 -3.104 6.395 1 49.25 328 PRO A CA 1
ATOM 2549 C C . PRO A 1 328 ? -35.469 -1.946 5.402 1 49.25 328 PRO A C 1
ATOM 2551 O O . PRO A 1 328 ? -36.062 -2.039 4.312 1 49.25 328 PRO A O 1
ATOM 2554 N N . GLU A 1 329 ? -35.094 -0.772 5.801 1 45.81 329 GLU A N 1
ATOM 2555 C CA . GLU A 1 329 ? -35.25 0.327 4.855 1 45.81 329 GLU A CA 1
ATOM 2556 C C . GLU A 1 329 ? -34.406 0.112 3.609 1 45.81 329 GLU A C 1
ATOM 2558 O O . GLU A 1 329 ? -34.531 0.843 2.625 1 45.81 329 GLU A O 1
ATOM 2563 N N . ARG A 1 330 ? -33.438 -0.684 3.656 1 44.34 330 ARG A N 1
ATOM 2564 C CA . ARG A 1 330 ? -32.5 -0.768 2.541 1 44.34 330 ARG A CA 1
ATOM 2565 C C . ARG A 1 330 ? -33 -1.73 1.472 1 44.34 330 ARG A C 1
ATOM 2567 O O . ARG A 1 330 ? -32.312 -2.006 0.496 1 44.34 330 ARG A O 1
ATOM 2574 N N . SER A 1 331 ? -34.062 -2.438 1.759 1 41.09 331 SER A N 1
ATOM 2575 C CA . SER A 1 331 ? -34.469 -3.396 0.741 1 41.09 331 SER A CA 1
ATOM 2576 C C . SER A 1 331 ? -35.188 -2.701 -0.424 1 41.09 331 SER A C 1
ATOM 2578 O O . SER A 1 331 ? -36.406 -2.541 -0.418 1 41.09 331 SER A O 1
ATOM 2580 N N . SER A 1 332 ? -34.75 -1.538 -0.758 1 39.56 332 SER A N 1
ATOM 2581 C CA . SER A 1 332 ? -35.5 -1.12 -1.927 1 39.56 332 SER A CA 1
ATOM 2582 C C . SER A 1 332 ? -35.406 -2.145 -3.053 1 39.56 332 SER A C 1
ATOM 2584 O O . SER A 1 332 ? -34.312 -2.611 -3.373 1 39.56 332 SER A O 1
ATOM 2586 N N . ASP A 1 333 ? -36.5 -2.809 -3.381 1 38.59 333 ASP A N 1
ATOM 2587 C CA . ASP A 1 333 ? -36.812 -3.684 -4.512 1 38.59 333 ASP A CA 1
ATOM 2588 C C . ASP A 1 333 ? -36.375 -3.051 -5.828 1 38.59 333 ASP A C 1
ATOM 2590 O O . ASP A 1 333 ? -37.062 -2.203 -6.383 1 38.59 333 ASP A O 1
ATOM 2594 N N . ALA A 1 334 ? -35.219 -2.719 -6.02 1 36.38 334 ALA A N 1
ATOM 2595 C CA . ALA A 1 334 ? -35 -2.332 -7.41 1 36.38 334 ALA A CA 1
ATOM 2596 C C . ALA A 1 334 ? -35.406 -3.443 -8.367 1 36.38 334 ALA A C 1
ATOM 2598 O O . ALA A 1 334 ? -35.219 -4.625 -8.086 1 36.38 334 ALA A O 1
ATOM 2599 N N . PRO A 1 335 ? -36.219 -3.143 -9.32 1 37.97 335 PRO A N 1
ATOM 2600 C CA . PRO A 1 335 ? -36.688 -4.117 -10.297 1 37.97 335 PRO A CA 1
ATOM 2601 C C . PRO A 1 335 ? -35.562 -4.969 -10.898 1 37.97 335 PRO A C 1
ATOM 2603 O O . PRO A 1 335 ? -34.438 -4.496 -11.031 1 37.97 335 PRO A O 1
ATOM 2606 N N . GLU A 1 336 ? -35.594 -6.242 -10.688 1 38.47 336 GLU A N 1
ATOM 2607 C CA . GLU A 1 336 ? -34.75 -7.203 -11.375 1 38.47 336 GLU A CA 1
ATOM 2608 C C . GLU A 1 336 ? -34.688 -6.914 -12.875 1 38.47 336 GLU A C 1
ATOM 2610 O O . GLU A 1 336 ? -35.656 -7.16 -13.594 1 38.47 336 GLU A O 1
ATOM 2615 N N . SER A 1 337 ? -34.25 -5.805 -13.297 1 36.44 337 SER A N 1
ATOM 2616 C CA . SER A 1 337 ? -34.094 -5.785 -14.742 1 36.44 337 SER A CA 1
ATOM 2617 C C . SER A 1 337 ? -33.344 -7.012 -15.242 1 36.44 337 SER A C 1
ATOM 2619 O O . SER A 1 337 ? -32.219 -7.281 -14.789 1 36.44 337 SER A O 1
ATOM 2621 N N . GLU A 1 338 ? -34.031 -8.016 -15.586 1 37.81 338 GLU A N 1
ATOM 2622 C CA . GLU A 1 338 ? -33.5 -9.18 -16.297 1 37.81 338 GLU A CA 1
ATOM 2623 C C . GLU A 1 338 ? -32.594 -8.758 -17.438 1 37.81 338 GLU A C 1
ATOM 2625 O O . GLU A 1 338 ? -33.031 -8.281 -18.469 1 37.81 338 GLU A O 1
ATOM 2630 N N . HIS A 1 339 ? -31.547 -8.148 -17.141 1 37.22 339 HIS A N 1
ATOM 2631 C CA . HIS A 1 339 ? -30.625 -7.996 -18.25 1 37.22 339 HIS A CA 1
ATOM 2632 C C . HIS A 1 339 ? -30.266 -9.352 -18.859 1 37.22 339 HIS A C 1
ATOM 2634 O O . HIS A 1 339 ? -29.766 -10.242 -18.172 1 37.22 339 HIS A O 1
ATOM 2640 N N . LYS A 1 340 ? -30.938 -9.703 -19.969 1 37.34 340 LYS A N 1
ATOM 2641 C CA . LYS A 1 340 ? -30.594 -10.852 -20.812 1 37.34 340 LYS A CA 1
ATOM 2642 C C . LYS A 1 340 ? -29.094 -10.883 -21.109 1 37.34 340 LYS A C 1
ATOM 2644 O O . LYS A 1 340 ? -28.562 -9.977 -21.75 1 37.34 340 LYS A O 1
ATOM 2649 N N . ILE A 1 341 ? -28.375 -11.43 -20.203 1 43.84 341 ILE A N 1
ATOM 2650 C CA . ILE A 1 341 ? -26.969 -11.68 -20.469 1 43.84 341 ILE A CA 1
ATOM 2651 C C . ILE A 1 341 ? -26.797 -12.375 -21.828 1 43.84 341 ILE A C 1
ATOM 2653 O O . ILE A 1 341 ? -27.375 -13.445 -22.047 1 43.84 341 ILE A O 1
ATOM 2657 N N . SER A 1 342 ? -26.625 -11.633 -22.859 1 43.41 342 SER A N 1
ATOM 2658 C CA . SER A 1 342 ? -26.297 -12.273 -24.125 1 43.41 342 SER A CA 1
ATOM 2659 C C . SER A 1 342 ? -25.172 -13.297 -23.969 1 43.41 342 SER A C 1
ATOM 2661 O O . SER A 1 342 ? -24.156 -13.008 -23.328 1 43.41 342 SER A O 1
ATOM 2663 N N . ARG A 1 343 ? -25.5 -14.586 -23.922 1 44.66 343 ARG A N 1
ATOM 2664 C CA . ARG A 1 343 ? -24.672 -15.773 -23.75 1 44.66 343 ARG A CA 1
ATOM 2665 C C . ARG A 1 343 ? -23.562 -15.828 -24.797 1 44.66 343 ARG A C 1
ATOM 2667 O O . ARG A 1 343 ? -23.203 -16.906 -25.281 1 44.66 343 ARG A O 1
ATOM 2674 N N . HIS A 1 344 ? -23.266 -14.727 -25.406 1 46.62 344 HIS A N 1
ATOM 2675 C CA . HIS A 1 344 ? -22.203 -14.953 -26.391 1 46.62 344 HIS A CA 1
ATOM 2676 C C . HIS A 1 344 ? -20.844 -15.078 -25.703 1 46.62 344 HIS A C 1
ATOM 2678 O O . HIS A 1 344 ? -20.328 -14.109 -25.141 1 46.62 344 HIS A O 1
ATOM 2684 N N . ARG A 1 345 ? -20.609 -16.312 -25.266 1 53.34 345 ARG A N 1
ATOM 2685 C CA . ARG A 1 345 ? -19.234 -16.609 -24.875 1 53.34 345 ARG A CA 1
ATOM 2686 C C . ARG A 1 345 ? -18.281 -16.391 -26.047 1 53.34 345 ARG A C 1
ATOM 2688 O O . ARG A 1 345 ? -18.344 -17.094 -27.047 1 53.34 345 ARG A O 1
ATOM 2695 N N . GLY A 1 346 ? -17.781 -15.172 -26.188 1 59.41 346 GLY A N 1
ATOM 2696 C CA . GLY A 1 346 ? -16.828 -15 -27.266 1 59.41 346 GLY A CA 1
ATOM 2697 C C . GLY A 1 346 ? -15.609 -15.891 -27.141 1 59.41 346 GLY A C 1
ATOM 2698 O O . GLY A 1 346 ? -15.305 -16.375 -26.047 1 59.41 346 GLY A O 1
ATOM 2699 N N . ALA A 1 347 ? -15.141 -16.453 -28.156 1 75.38 347 ALA A N 1
ATOM 2700 C CA . ALA A 1 347 ? -13.906 -17.234 -28.219 1 75.38 347 ALA A CA 1
ATOM 2701 C C . ALA A 1 347 ? -12.773 -16.5 -27.5 1 75.38 347 ALA A C 1
ATOM 2703 O O . ALA A 1 347 ? -12.742 -15.273 -27.453 1 75.38 347 ALA A O 1
ATOM 2704 N N . ARG A 1 348 ? -12.047 -17.328 -26.672 1 85.5 348 ARG A N 1
ATOM 2705 C CA . ARG A 1 348 ? -10.945 -16.75 -25.891 1 85.5 348 ARG A CA 1
ATOM 2706 C C . ARG A 1 348 ? -9.609 -17.344 -26.328 1 85.5 348 ARG A C 1
ATOM 2708 O O . ARG A 1 348 ? -9.531 -18.516 -26.719 1 85.5 348 ARG A O 1
ATOM 2715 N N . ASP A 1 349 ? -8.57 -16.5 -26.375 1 87.56 349 ASP A N 1
ATOM 2716 C CA . ASP A 1 349 ? -7.203 -16.938 -26.609 1 87.56 349 ASP A CA 1
ATOM 2717 C C . ASP A 1 349 ? -6.52 -17.344 -25.312 1 87.56 349 ASP A C 1
ATOM 2719 O O . ASP A 1 349 ? -6.539 -16.594 -24.328 1 87.56 349 ASP A O 1
ATOM 2723 N N . ILE A 1 350 ? -5.98 -18.578 -25.312 1 91.19 350 ILE A N 1
ATOM 2724 C CA . ILE A 1 350 ? -5.242 -19.078 -24.156 1 91.19 350 ILE A CA 1
ATOM 2725 C C . ILE A 1 350 ? -3.744 -19.062 -24.453 1 91.19 350 ILE A C 1
ATOM 2727 O O . ILE A 1 350 ? -3.293 -19.656 -25.453 1 91.19 350 ILE A O 1
ATOM 2731 N N . ILE A 1 351 ? -3.018 -18.359 -23.672 1 93.25 351 ILE A N 1
ATOM 2732 C CA . ILE A 1 351 ? -1.571 -18.266 -23.828 1 93.25 351 ILE A CA 1
ATOM 2733 C C . ILE A 1 351 ? -0.879 -18.953 -22.656 1 93.25 351 ILE A C 1
ATOM 2735 O O . ILE A 1 351 ? -1.121 -18.625 -21.5 1 93.25 351 ILE A O 1
ATOM 2739 N N . ARG A 1 352 ? -0.071 -19.969 -22.969 1 94 352 ARG A N 1
ATOM 2740 C CA . ARG A 1 352 ? 0.762 -20.656 -21.984 1 94 352 ARG A CA 1
ATOM 2741 C C . ARG A 1 352 ? 2.242 -20.406 -22.25 1 94 352 ARG A C 1
ATOM 2743 O O . ARG A 1 352 ? 2.725 -20.641 -23.375 1 94 352 ARG A O 1
ATOM 2750 N N . LEU A 1 353 ? 2.93 -19.875 -21.328 1 92.75 353 LEU A N 1
ATOM 2751 C CA . LEU A 1 353 ? 4.363 -19.609 -21.438 1 92.75 353 LEU A CA 1
ATOM 2752 C C . LEU A 1 353 ? 5.156 -20.547 -20.531 1 92.75 353 LEU A C 1
ATOM 2754 O O . LEU A 1 353 ? 4.617 -21.078 -19.562 1 92.75 353 LEU A O 1
ATOM 2758 N N . PRO A 1 354 ? 6.406 -20.75 -20.844 1 92.81 354 PRO A N 1
ATOM 2759 C CA . PRO A 1 354 ? 7.242 -21.578 -19.969 1 92.81 354 PRO A CA 1
ATOM 2760 C C . PRO A 1 354 ? 7.227 -21.078 -18.516 1 92.81 354 PRO A C 1
ATOM 2762 O O . PRO A 1 354 ? 7.176 -19.875 -18.266 1 92.81 354 PRO A O 1
ATOM 2765 N N . GLY A 1 355 ? 7.312 -22.078 -17.594 1 93.44 355 GLY A N 1
ATOM 2766 C CA . GLY A 1 355 ? 7.332 -21.75 -16.188 1 93.44 355 GLY A CA 1
ATOM 2767 C C . GLY A 1 355 ? 5.953 -21.766 -15.547 1 93.44 355 GLY A C 1
ATOM 2768 O O . GLY A 1 355 ? 5.797 -21.406 -14.383 1 93.44 355 GLY A O 1
ATOM 2769 N N . GLY A 1 356 ? 4.941 -22.078 -16.312 1 91.62 356 GLY A N 1
ATOM 2770 C CA . GLY A 1 356 ? 3.6 -22.234 -15.781 1 91.62 356 GLY A CA 1
ATOM 2771 C C . GLY A 1 356 ? 2.779 -20.953 -15.859 1 91.62 356 GLY A C 1
ATOM 2772 O O . GLY A 1 356 ? 1.764 -20.812 -15.172 1 91.62 356 GLY A O 1
ATOM 2773 N N . PHE A 1 357 ? 3.174 -20.016 -16.703 1 93.31 357 PHE A N 1
ATOM 2774 C CA . PHE A 1 357 ? 2.414 -18.781 -16.875 1 93.31 357 PHE A CA 1
ATOM 2775 C C . PHE A 1 357 ? 1.194 -19.016 -17.766 1 93.31 357 PHE A C 1
ATOM 2777 O O . PHE A 1 357 ? 1.315 -19.547 -18.859 1 93.31 357 PHE A O 1
ATOM 2784 N N . LEU A 1 358 ? 0.037 -18.656 -17.266 1 94.25 358 LEU A N 1
ATOM 2785 C CA . LEU A 1 358 ? -1.225 -18.859 -17.969 1 94.25 358 LEU A CA 1
ATOM 2786 C C . LEU A 1 358 ? -1.994 -17.547 -18.078 1 94.25 358 LEU A C 1
ATOM 2788 O O . LEU A 1 358 ? -2.217 -16.859 -17.062 1 94.25 358 LEU A O 1
ATOM 2792 N N . MET A 1 359 ? -2.332 -17.156 -19.266 1 94.38 359 MET A N 1
ATOM 2793 C CA . MET A 1 359 ? -3.105 -15.953 -19.516 1 94.38 359 MET A CA 1
ATOM 2794 C C . MET A 1 359 ? -4.203 -16.219 -20.547 1 94.38 359 MET A C 1
ATOM 2796 O O . MET A 1 359 ? -4.004 -16.969 -21.5 1 94.38 359 MET A O 1
ATOM 2800 N N . THR A 1 360 ? -5.332 -15.664 -20.359 1 92.62 360 THR A N 1
ATOM 2801 C CA . THR A 1 360 ? -6.402 -15.766 -21.344 1 92.62 360 THR A CA 1
ATOM 2802 C C . THR A 1 360 ? -6.938 -14.375 -21.703 1 92.62 360 THR A C 1
ATOM 2804 O O . THR A 1 360 ? -7.043 -13.5 -20.844 1 92.62 360 THR A O 1
ATOM 2807 N N . PHE A 1 361 ? -7.238 -14.164 -22.984 1 90.06 361 PHE A N 1
ATOM 2808 C CA . PHE A 1 361 ? -7.711 -12.891 -23.5 1 90.06 361 PHE A CA 1
ATOM 2809 C C . PHE A 1 361 ? -8.938 -13.086 -24.391 1 90.06 361 PHE A C 1
ATOM 2811 O O . PHE A 1 361 ? -9.125 -14.164 -24.969 1 90.06 361 PHE A O 1
ATOM 2818 N N . PRO A 1 362 ? -9.82 -11.992 -24.438 1 85.5 362 PRO A N 1
ATOM 2819 C CA . PRO A 1 362 ? -10.875 -12.078 -25.453 1 85.5 362 PRO A CA 1
ATOM 2820 C C . PRO A 1 362 ? -10.312 -12.109 -26.875 1 85.5 362 PRO A C 1
ATOM 2822 O O . PRO A 1 362 ? -9.312 -11.453 -27.172 1 85.5 362 PRO A O 1
ATOM 2825 N N . GLN A 1 363 ? -10.859 -12.969 -27.656 1 78 363 GLN A N 1
ATOM 2826 C CA . GLN A 1 363 ? -10.398 -13.039 -29.047 1 78 363 GLN A CA 1
ATOM 2827 C C . GLN A 1 363 ? -10.594 -11.703 -29.75 1 78 363 GLN A C 1
ATOM 2829 O O . GLN A 1 363 ? -11.656 -11.086 -29.656 1 78 363 GLN A O 1
ATOM 2834 N N . ARG A 1 364 ? -9.547 -10.898 -29.875 1 58.56 364 ARG A N 1
ATOM 2835 C CA . ARG A 1 364 ? -9.602 -9.633 -30.594 1 58.56 364 ARG A CA 1
ATOM 2836 C C . ARG A 1 364 ? -10.414 -9.766 -31.875 1 58.56 364 ARG A C 1
ATOM 2838 O O . ARG A 1 364 ? -10.375 -10.812 -32.531 1 58.56 364 ARG A O 1
ATOM 2845 N N . TYR A 1 365 ? -11.508 -8.977 -32.062 1 43.66 365 TYR A N 1
ATOM 2846 C CA . TYR A 1 365 ? -12.156 -8.859 -33.375 1 43.66 365 TYR A CA 1
ATOM 2847 C C . TYR A 1 365 ? -11.133 -8.75 -34.469 1 43.66 365 TYR A C 1
ATOM 2849 O O . TYR A 1 365 ? -10.117 -8.07 -34.344 1 43.66 365 TYR A O 1
ATOM 2857 N N . THR A 1 366 ? -10.922 -9.82 -35.281 1 37.34 366 THR A N 1
ATOM 2858 C CA . THR A 1 366 ? -10.195 -9.656 -36.531 1 37.34 366 THR A CA 1
ATOM 2859 C C . THR A 1 366 ? -10.555 -8.328 -37.188 1 37.34 366 THR A C 1
ATOM 2861 O O . THR A 1 366 ? -11.734 -8.055 -37.438 1 37.34 366 THR A O 1
ATOM 2864 N N . THR A 1 367 ? -9.883 -7.211 -37.094 1 31.39 367 THR A N 1
ATOM 2865 C CA . THR A 1 367 ? -9.992 -6.125 -38.062 1 31.39 367 THR A CA 1
ATOM 2866 C C . THR A 1 367 ? -10.258 -6.676 -39.469 1 31.39 367 THR A C 1
ATOM 2868 O O . THR A 1 367 ? -9.859 -7.797 -39.781 1 31.39 367 THR A O 1
ATOM 2871 N N . ARG A 1 368 ? -11.289 -6.094 -40.406 1 31.23 368 ARG A N 1
ATOM 2872 C CA . ARG A 1 368 ? -11.508 -6.172 -41.844 1 31.23 368 ARG A CA 1
ATOM 2873 C C . ARG A 1 368 ? -10.18 -6.129 -42.594 1 31.23 368 ARG A C 1
ATOM 2875 O O . ARG A 1 368 ? -9.523 -5.086 -42.656 1 31.23 368 ARG A O 1
ATOM 2882 N N . THR A 1 369 ? -9.328 -7.027 -42.562 1 29.33 369 THR A N 1
ATOM 2883 C CA . THR A 1 369 ? -8.211 -7.121 -43.5 1 29.33 369 THR A CA 1
ATOM 2884 C C . THR A 1 369 ? -8.609 -6.641 -44.875 1 29.33 369 THR A C 1
ATOM 2886 O O . THR A 1 369 ? -9.797 -6.516 -45.188 1 29.33 369 THR A O 1
ATOM 2889 N N . ASN A 1 370 ? -7.781 -7.07 -46.062 1 31.56 370 ASN A N 1
ATOM 2890 C CA . ASN A 1 370 ? -7.398 -6.918 -47.469 1 31.56 370 ASN A CA 1
ATOM 2891 C C . ASN A 1 370 ? -8.539 -7.285 -48.406 1 31.56 370 ASN A C 1
ATOM 2893 O O . ASN A 1 370 ? -8.711 -8.453 -48.75 1 31.56 370 ASN A O 1
ATOM 2897 N N . ALA A 1 371 ? -9.773 -6.801 -48.312 1 29.62 371 ALA A N 1
ATOM 2898 C CA . ALA A 1 371 ? -10.57 -6.891 -49.531 1 29.62 371 ALA A CA 1
ATOM 2899 C C . ALA A 1 371 ? -9.773 -6.41 -50.719 1 29.62 371 ALA A C 1
ATOM 2901 O O . ALA A 1 371 ? -9.258 -5.293 -50.75 1 29.62 371 ALA A O 1
ATOM 2902 N N . ALA A 1 372 ? -9.281 -7.305 -51.625 1 32.69 372 ALA A N 1
ATOM 2903 C CA . ALA A 1 372 ? -8.758 -7.254 -53 1 32.69 372 ALA A CA 1
ATOM 2904 C C . ALA A 1 372 ? -9.477 -6.188 -53.812 1 32.69 372 ALA A C 1
ATOM 2906 O O . ALA A 1 372 ? -10.711 -6.145 -53.844 1 32.69 372 ALA A O 1
ATOM 2907 N N . GLU A 1 373 ? -8.938 -4.918 -53.938 1 32.22 373 GLU A N 1
ATOM 2908 C CA . GLU A 1 373 ? -9.336 -4.012 -55 1 32.22 373 GLU A CA 1
ATOM 2909 C C . GLU A 1 373 ? -9.617 -4.773 -56.312 1 32.22 373 GLU A C 1
ATOM 2911 O O . GLU A 1 373 ? -8.789 -5.578 -56.75 1 32.22 373 GLU A O 1
ATOM 2916 N N . PRO A 1 374 ? -10.828 -5.094 -56.656 1 31.53 374 PRO A N 1
ATOM 2917 C CA . PRO A 1 374 ? -11.047 -5.523 -58.062 1 31.53 374 PRO A CA 1
ATOM 2918 C C . PRO A 1 374 ? -10.312 -4.648 -59.062 1 31.53 374 PRO A C 1
ATOM 2920 O O . PRO A 1 374 ? -10.117 -3.453 -58.812 1 31.53 374 PRO A O 1
ATOM 2923 N N . GLN A 1 375 ? -9.25 -5.148 -59.781 1 28.02 375 GLN A N 1
ATOM 2924 C CA . GLN A 1 375 ? -8.648 -4.613 -61 1 28.02 375 GLN A CA 1
ATOM 2925 C C . GLN A 1 375 ? -9.711 -4.09 -61.938 1 28.02 375 GLN A C 1
ATOM 2927 O O . GLN A 1 375 ? -10.547 -4.859 -62.438 1 28.02 375 GLN A O 1
ATOM 2932 N N . GLN A 1 376 ? -10.414 -2.994 -61.625 1 24.39 376 GLN A N 1
ATOM 2933 C CA . GLN A 1 376 ? -11.148 -2.391 -62.75 1 24.39 376 GLN A CA 1
ATOM 2934 C C . GLN A 1 376 ? -10.312 -2.385 -64 1 24.39 376 GLN A C 1
ATOM 2936 O O . GLN A 1 376 ? -9.18 -1.904 -64 1 24.39 376 GLN A O 1
ATOM 2941 N N . GLN A 1 377 ? -10.797 -3.076 -65.062 1 23.72 377 GLN A N 1
ATOM 2942 C CA . GLN A 1 377 ? -10.719 -2.783 -66.5 1 23.72 377 GLN A CA 1
ATOM 2943 C C . GLN A 1 377 ? -11.258 -1.388 -66.812 1 23.72 377 GLN A C 1
ATOM 2945 O O . GLN A 1 377 ? -12.305 -0.991 -66.25 1 23.72 377 GLN A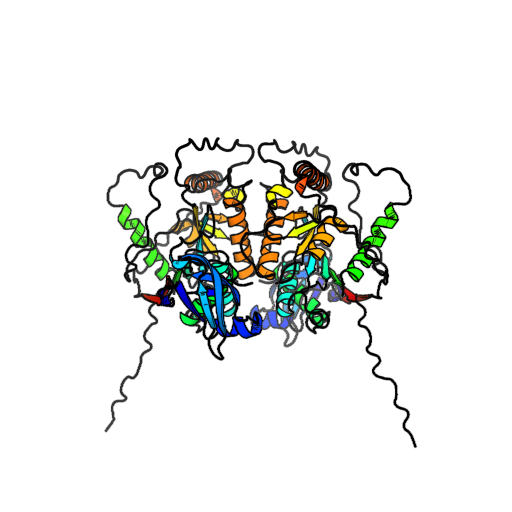 O 1
ATOM 2950 N N . MET B 1 1 ? -14.281 13.281 -7.488 1 56.19 1 MET B N 1
ATOM 2951 C CA . MET B 1 1 ? -13.836 14.656 -7.73 1 56.19 1 MET B CA 1
ATOM 2952 C C . MET B 1 1 ? -12.836 15.102 -6.668 1 56.19 1 MET B C 1
ATOM 2954 O O . MET B 1 1 ? -13.047 14.859 -5.477 1 56.19 1 MET B O 1
ATOM 2958 N N . ASN B 1 2 ? -11.609 15.43 -7.137 1 76.25 2 ASN B N 1
ATOM 2959 C CA . ASN B 1 2 ? -10.531 15.859 -6.242 1 76.25 2 ASN B CA 1
ATOM 2960 C C . ASN B 1 2 ? -10.859 17.188 -5.578 1 76.25 2 ASN B C 1
ATOM 2962 O O . ASN B 1 2 ? -11.711 17.938 -6.062 1 76.25 2 ASN B O 1
ATOM 2966 N N . LEU B 1 3 ? -10.664 17.391 -4.32 1 91.38 3 LEU B N 1
ATOM 2967 C CA . LEU B 1 3 ? -10.664 18.609 -3.533 1 91.38 3 LEU B CA 1
ATOM 2968 C C . LEU B 1 3 ? -9.773 19.672 -4.18 1 91.38 3 LEU B C 1
ATOM 2970 O O . LEU B 1 3 ? -8.664 19.375 -4.617 1 91.38 3 LEU B O 1
ATOM 2974 N N . ILE B 1 4 ? -10.336 20.891 -4.504 1 94.94 4 ILE B N 1
ATOM 2975 C CA . ILE B 1 4 ? -9.484 22.016 -4.875 1 94.94 4 ILE B CA 1
ATOM 2976 C C . ILE B 1 4 ? -8.961 22.703 -3.615 1 94.94 4 ILE B C 1
ATOM 2978 O O . ILE B 1 4 ? -9.75 23.234 -2.82 1 94.94 4 ILE B O 1
ATOM 2982 N N . LEU B 1 5 ? -7.703 22.75 -3.463 1 96.31 5 LEU B N 1
ATOM 2983 C CA . LEU B 1 5 ? -7.098 23.281 -2.248 1 96.31 5 LEU B CA 1
ATOM 2984 C C . LEU B 1 5 ? -6.742 24.75 -2.414 1 96.31 5 LEU B C 1
ATOM 2986 O O . LEU B 1 5 ? -6.02 25.125 -3.346 1 96.31 5 LEU B O 1
ATOM 2990 N N . LEU B 1 6 ? -7.281 25.578 -1.521 1 96.56 6 LEU B N 1
ATOM 2991 C CA . LEU B 1 6 ? -7.043 27.016 -1.505 1 96.56 6 LEU B CA 1
ATOM 2992 C C . LEU B 1 6 ? -6.18 27.422 -0.312 1 96.56 6 LEU B C 1
ATOM 2994 O O . LEU B 1 6 ? -6.281 26.812 0.761 1 96.56 6 LEU B O 1
ATOM 2998 N N . ASN B 1 7 ? -5.359 28.375 -0.547 1 95.56 7 ASN B N 1
ATOM 2999 C CA . ASN B 1 7 ? -4.664 28.984 0.587 1 95.56 7 ASN B CA 1
ATOM 3000 C C . ASN B 1 7 ? -5.465 30.141 1.185 1 95.56 7 ASN B C 1
ATOM 3002 O O . ASN B 1 7 ? -6.07 30.922 0.454 1 95.56 7 ASN B O 1
ATOM 3006 N N . LYS B 1 8 ? -5.406 30.188 2.461 1 92.69 8 LYS B N 1
ATOM 3007 C CA . LYS B 1 8 ? -6.113 31.281 3.133 1 92.69 8 LYS B CA 1
ATOM 3008 C C . LYS B 1 8 ? -5.656 32.625 2.613 1 92.69 8 LYS B C 1
ATOM 3010 O O . LYS B 1 8 ? -6.465 33.562 2.465 1 92.69 8 LYS B O 1
ATOM 3015 N N . GLU B 1 9 ? -4.418 32.719 2.283 1 92.25 9 GLU B N 1
ATOM 3016 C CA . GLU B 1 9 ? -3.791 33.938 1.839 1 92.25 9 GLU B CA 1
ATOM 3017 C C . GLU B 1 9 ? -4.324 34.375 0.475 1 92.25 9 GLU B C 1
ATOM 3019 O O . GLU B 1 9 ? -4.203 35.531 0.097 1 92.25 9 GLU B O 1
ATOM 3024 N N . ASP B 1 10 ? -4.934 33.469 -0.24 1 92.75 10 ASP B N 1
ATOM 3025 C CA . ASP B 1 10 ? -5.355 33.719 -1.611 1 92.75 10 ASP B CA 1
ATOM 3026 C C . ASP B 1 10 ? -6.844 34.062 -1.673 1 92.75 10 ASP B C 1
ATOM 3028 O O . ASP B 1 10 ? -7.375 34.375 -2.744 1 92.75 10 ASP B O 1
ATOM 3032 N N . LEU B 1 11 ? -7.488 34.062 -0.57 1 96.62 11 LEU B N 1
ATOM 3033 C CA . LEU B 1 11 ? -8.922 34.312 -0.531 1 96.62 11 LEU B CA 1
ATOM 3034 C C . LEU B 1 11 ? -9.211 35.812 -0.639 1 96.62 11 LEU B C 1
ATOM 3036 O O . LEU B 1 11 ? -8.438 36.625 -0.141 1 96.62 11 LEU B O 1
ATOM 3040 N N . GLN B 1 12 ? -10.242 36.125 -1.322 1 97.31 12 GLN B N 1
ATOM 3041 C CA . GLN B 1 12 ? -10.711 37.5 -1.457 1 97.31 12 GLN B CA 1
ATOM 3042 C C . GLN B 1 12 ? -12.023 37.688 -0.718 1 97.31 12 GLN B C 1
ATOM 3044 O O . GLN B 1 12 ? -13.023 37.062 -1.027 1 97.31 12 GLN B O 1
ATOM 3049 N N . PHE B 1 13 ? -12.008 38.625 0.194 1 96 13 PHE B N 1
ATOM 3050 C CA . PHE B 1 13 ? -13.188 38.938 1.001 1 96 13 PHE B CA 1
ATOM 3051 C C . PHE B 1 13 ? -13.953 40.125 0.441 1 96 13 PHE B C 1
ATOM 3053 O O . PHE B 1 13 ? -13.398 41.219 0.317 1 96 13 PHE B O 1
ATOM 3060 N N . LYS B 1 14 ? -15.133 39.875 0.057 1 95.38 14 LYS B N 1
ATOM 3061 C CA . LYS B 1 14 ? -16.031 40.938 -0.446 1 95.38 14 LYS B CA 1
ATOM 3062 C C . LYS B 1 14 ? -17.266 41.062 0.433 1 95.38 14 LYS B C 1
ATOM 3064 O O . LYS B 1 14 ? -17.484 40.25 1.342 1 95.38 14 LYS B O 1
ATOM 3069 N N . GLN B 1 15 ? -18.078 42.062 0.161 1 94.44 15 GLN B N 1
ATOM 3070 C CA . GLN B 1 15 ? -19.266 42.344 0.957 1 94.44 15 GLN B CA 1
ATOM 3071 C C . GLN B 1 15 ? -20.25 41.156 0.908 1 94.44 15 GLN B C 1
ATOM 3073 O O . GLN B 1 15 ? -20.906 40.844 1.904 1 94.44 15 GLN B O 1
ATOM 3078 N N . ASP B 1 16 ? -20.219 40.531 -0.23 1 93.88 16 ASP B N 1
ATOM 3079 C CA . ASP B 1 16 ? -21.25 39.5 -0.42 1 93.88 16 ASP B CA 1
ATOM 3080 C C . ASP B 1 16 ? -20.703 38.094 -0.196 1 93.88 16 ASP B C 1
ATOM 3082 O O . ASP B 1 16 ? -21.406 37.125 -0.422 1 93.88 16 ASP B O 1
ATOM 3086 N N . GLY B 1 17 ? -19.438 38.062 0.178 1 95.56 17 GLY B N 1
ATOM 3087 C CA . GLY B 1 17 ? -18.938 36.719 0.457 1 95.56 17 GLY B CA 1
ATOM 3088 C C . GLY B 1 17 ? -17.438 36.594 0.268 1 95.56 17 GLY B C 1
ATOM 3089 O O . GLY B 1 17 ? -16.734 37.594 0.209 1 95.56 17 GLY B O 1
ATOM 3090 N N . VAL B 1 18 ? -16.984 35.344 0.295 1 97.69 18 VAL B N 1
ATOM 3091 C CA . VAL B 1 18 ? -15.57 35.062 0.147 1 97.69 18 VAL B CA 1
ATOM 3092 C C . VAL B 1 18 ? -15.32 34.406 -1.213 1 97.69 18 VAL B C 1
ATOM 3094 O O . VAL B 1 18 ? -16.016 33.469 -1.601 1 97.69 18 VAL B O 1
ATOM 3097 N N . TYR B 1 19 ? -14.336 34.875 -1.904 1 97.88 19 TYR B N 1
ATOM 3098 C CA . TYR B 1 19 ? -14.047 34.438 -3.262 1 97.88 19 TYR B CA 1
ATOM 3099 C C . TYR B 1 19 ? -12.609 33.938 -3.379 1 97.88 19 TYR B C 1
ATOM 3101 O O . TYR B 1 19 ? -11.773 34.219 -2.523 1 97.88 19 TYR B O 1
ATOM 3109 N N . ALA B 1 20 ? -12.32 33.094 -4.367 1 97.44 20 ALA B N 1
ATOM 3110 C CA . ALA B 1 20 ? -10.977 32.688 -4.758 1 97.44 20 ALA B CA 1
ATOM 3111 C C . ALA B 1 20 ? -10.828 32.656 -6.273 1 97.44 20 ALA B C 1
ATOM 3113 O O . ALA B 1 20 ? -11.789 32.344 -6.988 1 97.44 20 ALA B O 1
ATOM 3114 N N . VAL B 1 21 ? -9.664 33 -6.711 1 96.44 21 VAL B N 1
ATOM 3115 C CA . VAL B 1 21 ? -9.352 32.969 -8.133 1 96.44 21 VAL B CA 1
ATOM 3116 C C . VAL B 1 21 ? -8.414 31.797 -8.43 1 96.44 21 VAL B C 1
ATOM 3118 O O . VAL B 1 21 ? -7.305 31.734 -7.898 1 96.44 21 VAL B O 1
ATOM 3121 N N . LEU B 1 22 ? -8.914 30.828 -9.148 1 95.12 22 LEU B N 1
ATOM 3122 C CA . LEU B 1 22 ? -8.109 29.688 -9.555 1 95.12 22 LEU B CA 1
ATOM 3123 C C . LEU B 1 22 ? -7.324 29.984 -10.828 1 95.12 22 LEU B C 1
ATOM 3125 O O . LEU B 1 22 ? -7.902 30.406 -11.828 1 95.12 22 LEU B O 1
ATOM 3129 N N . GLN B 1 23 ? -6.047 29.797 -10.727 1 92.88 23 GLN B N 1
ATOM 3130 C CA . GLN B 1 23 ? -5.16 30.016 -11.859 1 92.88 23 GLN B CA 1
ATOM 3131 C C . GLN B 1 23 ? -4.23 28.828 -12.078 1 92.88 23 GLN B C 1
ATOM 3133 O O . GLN B 1 23 ? -4.215 27.891 -11.273 1 92.88 23 GLN B O 1
ATOM 3138 N N . GLY B 1 24 ? -3.568 28.766 -13.195 1 90.19 24 GLY B N 1
ATOM 3139 C CA . GLY B 1 24 ? -2.58 27.734 -13.453 1 90.19 24 GLY B CA 1
ATOM 3140 C C . GLY B 1 24 ? -3.174 26.328 -13.484 1 90.19 24 GLY B C 1
ATOM 3141 O O . GLY B 1 24 ? -4.137 26.078 -14.211 1 90.19 24 GLY B O 1
ATOM 3142 N N . ARG B 1 25 ? -2.568 25.5 -12.633 1 86.19 25 ARG B N 1
ATOM 3143 C CA . ARG B 1 25 ? -2.947 24.078 -12.625 1 86.19 25 ARG B CA 1
ATOM 3144 C C . ARG B 1 25 ? -4.402 23.906 -12.203 1 86.19 25 ARG B C 1
ATOM 3146 O O . ARG B 1 25 ? -5.133 23.109 -12.789 1 86.19 25 ARG B O 1
ATOM 3153 N N . ALA B 1 26 ? -4.793 24.641 -11.234 1 87.5 26 ALA B N 1
ATOM 3154 C CA . ALA B 1 26 ? -6.16 24.531 -10.734 1 87.5 26 ALA B CA 1
ATOM 3155 C C . ALA B 1 26 ? -7.172 24.953 -11.789 1 87.5 26 ALA B C 1
ATOM 3157 O O . ALA B 1 26 ? -8.203 24.312 -11.969 1 87.5 26 ALA B O 1
ATOM 3158 N N . HIS B 1 27 ? -6.906 26.062 -12.438 1 90.56 27 HIS B N 1
ATOM 3159 C CA . HIS B 1 27 ? -7.762 26.5 -13.531 1 90.56 27 HIS B CA 1
ATOM 3160 C C . HIS B 1 27 ? -7.816 25.469 -14.648 1 90.56 27 HIS B C 1
ATOM 3162 O O . HIS B 1 27 ? -8.898 25.125 -15.125 1 90.56 27 HIS B O 1
ATOM 3168 N N . GLY B 1 28 ? -6.652 25.047 -15.016 1 88.19 28 GLY B N 1
ATOM 3169 C CA . GLY B 1 28 ? -6.586 24.016 -16.031 1 88.19 28 GLY B CA 1
ATOM 3170 C C . GLY B 1 28 ? -7.383 22.766 -15.688 1 88.19 28 GLY B C 1
ATOM 3171 O O . GLY B 1 28 ? -8.078 22.203 -16.547 1 88.19 28 GLY B O 1
ATOM 3172 N N . HIS B 1 29 ? -7.199 22.344 -14.477 1 87.38 29 HIS B N 1
ATOM 3173 C CA . HIS B 1 29 ? -7.953 21.203 -13.992 1 87.38 29 HIS B CA 1
ATOM 3174 C C . HIS B 1 29 ? -9.453 21.438 -14.117 1 87.38 29 HIS B C 1
ATOM 3176 O O . HIS B 1 29 ? -10.188 20.562 -14.594 1 87.38 29 HIS B O 1
ATOM 3182 N N . CYS B 1 30 ? -9.961 22.547 -13.781 1 88.12 30 CYS B N 1
ATOM 3183 C CA . CYS B 1 30 ? -11.375 22.906 -13.828 1 88.12 30 CYS B CA 1
ATOM 3184 C C . CYS B 1 30 ? -11.883 22.922 -15.266 1 88.12 30 CYS B C 1
ATOM 3186 O O . CYS B 1 30 ? -12.961 22.391 -15.547 1 88.12 30 CYS B O 1
ATOM 3188 N N . GLN B 1 31 ? -11.102 23.422 -16.125 1 86.81 31 GLN B N 1
ATOM 3189 C CA . GLN B 1 31 ? -11.539 23.625 -17.5 1 86.81 31 GLN B CA 1
ATOM 3190 C C . GLN B 1 31 ? -11.43 22.328 -18.297 1 86.81 31 GLN B C 1
ATOM 3192 O O . GLN B 1 31 ? -12.383 21.922 -18.969 1 86.81 31 GLN B O 1
ATOM 3197 N N . ARG B 1 32 ? -10.344 21.625 -18.172 1 85.62 32 ARG B N 1
ATOM 3198 C CA . ARG B 1 32 ? -10.031 20.516 -19.062 1 85.62 32 ARG B CA 1
ATOM 3199 C C . ARG B 1 32 ? -10.555 19.188 -18.5 1 85.62 32 ARG B C 1
ATOM 3201 O O . ARG B 1 32 ? -10.953 18.297 -19.25 1 85.62 32 ARG B O 1
ATOM 3208 N N . ILE B 1 33 ? -10.562 19.094 -17.234 1 80.44 33 ILE B N 1
ATOM 3209 C CA . ILE B 1 33 ? -10.898 17.812 -16.641 1 80.44 33 ILE B CA 1
ATOM 3210 C C . ILE B 1 33 ? -12.32 17.844 -16.094 1 80.44 33 ILE B C 1
ATOM 3212 O O . ILE B 1 33 ? -13.141 1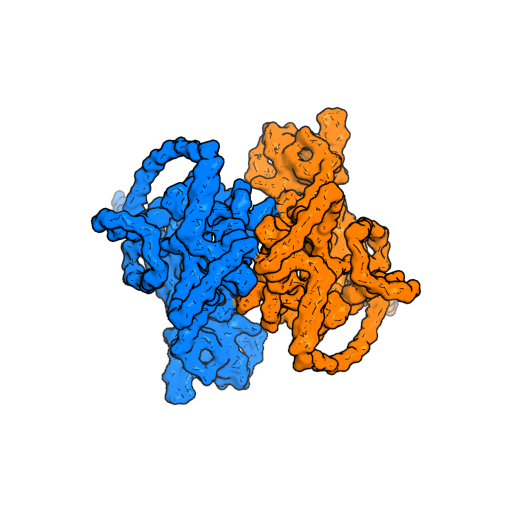6.984 -16.406 1 80.44 33 ILE B O 1
ATOM 3216 N N . LEU B 1 34 ? -12.648 18.891 -15.352 1 83.62 34 LEU B N 1
ATOM 3217 C CA . LEU B 1 34 ? -13.953 18.953 -14.711 1 83.62 34 LEU B CA 1
ATOM 3218 C C . LEU B 1 34 ? -14.977 19.641 -15.609 1 83.62 34 LEU B C 1
ATOM 3220 O O . LEU B 1 34 ? -16.188 19.516 -15.391 1 83.62 34 LEU B O 1
ATOM 3224 N N . LYS B 1 35 ? -14.5 20.344 -16.609 1 88 35 LYS B N 1
ATOM 3225 C CA . LYS B 1 35 ? -15.336 21.047 -17.578 1 88 35 LYS B CA 1
ATOM 3226 C C . LYS B 1 35 ? -16.406 21.891 -16.875 1 88 35 LYS B C 1
ATOM 3228 O O . LYS B 1 35 ? -17.594 21.781 -17.188 1 88 35 LYS B O 1
ATOM 3233 N N . VAL B 1 36 ? -15.945 22.719 -16.016 1 90.06 36 VAL B N 1
ATOM 3234 C CA . VAL B 1 36 ? -16.859 23.469 -15.148 1 90.06 36 VAL B CA 1
ATOM 3235 C C . VAL B 1 36 ? -17.453 24.641 -15.914 1 90.06 36 VAL B C 1
ATOM 3237 O O . VAL B 1 36 ? -16.844 25.156 -16.844 1 90.06 36 VAL B O 1
ATOM 3240 N N . THR B 1 37 ? -18.719 24.969 -15.578 1 92.81 37 THR B N 1
ATOM 3241 C CA . THR B 1 37 ? -19.422 26.156 -16.062 1 92.81 37 THR B CA 1
ATOM 3242 C C . THR B 1 37 ? -19.922 27 -14.906 1 92.81 37 THR B C 1
ATOM 3244 O O . THR B 1 37 ? -19.906 26.562 -13.75 1 92.81 37 THR B O 1
ATOM 3247 N N . THR B 1 38 ? -20.25 28.25 -15.312 1 95.44 38 THR B N 1
ATOM 3248 C CA . THR B 1 38 ? -20.828 29.094 -14.281 1 95.44 38 THR B CA 1
ATOM 3249 C C . THR B 1 38 ? -22 28.406 -13.609 1 95.44 38 THR B C 1
ATOM 3251 O O . THR B 1 38 ? -22.859 27.828 -14.281 1 95.44 38 THR B O 1
ATOM 3254 N N . GLY B 1 39 ? -21.969 28.406 -12.32 1 95.62 39 GLY B N 1
ATOM 3255 C CA . GLY B 1 39 ? -23.047 27.75 -11.57 1 95.62 39 GLY B CA 1
ATOM 3256 C C . GLY B 1 39 ? -22.656 26.375 -11.062 1 95.62 39 GLY B C 1
ATOM 3257 O O . GLY B 1 39 ? -23.312 25.844 -10.172 1 95.62 39 GLY B O 1
ATOM 3258 N N . THR B 1 40 ? -21.562 25.844 -11.562 1 95.12 40 THR B N 1
ATOM 3259 C CA . THR B 1 40 ? -21.109 24.516 -11.141 1 95.12 40 THR B CA 1
ATOM 3260 C C . THR B 1 40 ? -20.609 24.547 -9.703 1 95.12 40 THR B C 1
ATOM 3262 O O . THR B 1 40 ? -19.922 25.5 -9.297 1 95.12 40 THR B O 1
ATOM 3265 N N . HIS B 1 41 ? -20.984 23.547 -8.945 1 95.94 41 HIS B N 1
ATOM 3266 C CA . HIS B 1 41 ? -20.469 23.406 -7.59 1 95.94 41 HIS B CA 1
ATOM 3267 C C . HIS B 1 41 ? -19.203 22.547 -7.559 1 95.94 41 HIS B C 1
ATOM 3269 O O . HIS B 1 41 ? -19.125 21.531 -8.25 1 95.94 41 HIS B O 1
ATOM 3275 N N . LEU B 1 42 ? -18.266 23.031 -6.801 1 94.81 42 LEU B N 1
ATOM 3276 C CA . LEU B 1 42 ? -16.984 22.328 -6.637 1 94.81 42 LEU B CA 1
ATOM 3277 C C . LEU B 1 42 ? -16.703 22.047 -5.164 1 94.81 42 LEU B C 1
ATOM 3279 O O . LEU B 1 42 ? -17.094 22.828 -4.293 1 94.81 42 LEU B O 1
ATOM 3283 N N . ARG B 1 43 ? -16 20.953 -4.926 1 94.75 43 ARG B N 1
ATOM 3284 C CA . ARG B 1 43 ? -15.484 20.703 -3.586 1 94.75 43 ARG B CA 1
ATOM 3285 C C . ARG B 1 43 ? -14.164 21.438 -3.367 1 94.75 43 ARG B C 1
ATOM 3287 O O . ARG B 1 43 ? -13.242 21.312 -4.172 1 94.75 43 ARG B O 1
ATOM 3294 N N . VAL B 1 44 ? -14.133 22.219 -2.273 1 96.56 44 VAL B N 1
ATOM 3295 C CA . VAL B 1 44 ? -12.945 23.031 -2.021 1 96.56 44 VAL B CA 1
ATOM 3296 C C . VAL B 1 44 ? -12.516 22.891 -0.564 1 96.56 44 VAL B C 1
ATOM 3298 O O . VAL B 1 44 ? -13.328 22.531 0.294 1 96.56 44 VAL B O 1
ATOM 3301 N N . GLY B 1 45 ? -11.266 23 -0.345 1 97.12 45 GLY B N 1
ATOM 3302 C CA . GLY B 1 45 ? -10.688 23.078 0.989 1 97.12 45 GLY B CA 1
ATOM 3303 C C . GLY B 1 45 ? -9.727 24.234 1.163 1 97.12 45 GLY B C 1
ATOM 3304 O O . GLY B 1 45 ? -9.047 24.625 0.214 1 97.12 45 GLY B O 1
ATOM 3305 N N . VAL B 1 46 ? -9.75 24.828 2.312 1 97.5 46 VAL B N 1
ATOM 3306 C CA . VAL B 1 46 ? -8.781 25.859 2.652 1 97.5 46 VAL B CA 1
ATOM 3307 C C . VAL B 1 46 ? -7.688 25.281 3.545 1 97.5 46 VAL B C 1
ATOM 3309 O O . VAL B 1 46 ? -7.984 24.625 4.551 1 97.5 46 VAL B O 1
ATOM 3312 N N . THR B 1 47 ? -6.418 25.438 3.135 1 96.62 47 THR B N 1
ATOM 3313 C CA . THR B 1 47 ? -5.301 24.906 3.9 1 96.62 47 THR B CA 1
ATOM 3314 C C . THR B 1 47 ? -5.41 25.297 5.371 1 96.62 47 THR B C 1
ATOM 3316 O O . THR B 1 47 ? -5.73 26.438 5.691 1 96.62 47 THR B O 1
ATOM 3319 N N . MET B 1 48 ? -5.152 24.344 6.262 1 95.56 48 MET B N 1
ATOM 3320 C CA . MET B 1 48 ? -5.164 24.5 7.715 1 95.56 48 MET B CA 1
ATOM 3321 C C . MET B 1 48 ? -6.551 24.891 8.211 1 95.56 48 MET B C 1
ATOM 3323 O O . MET B 1 48 ? -6.691 25.438 9.305 1 95.56 48 MET B O 1
ATOM 3327 N N . ALA B 1 49 ? -7.547 24.672 7.402 1 97 49 ALA B N 1
ATOM 3328 C CA . ALA B 1 49 ? -8.93 24.969 7.762 1 97 49 ALA B CA 1
ATOM 3329 C C . ALA B 1 49 ? -9.875 23.891 7.25 1 97 49 ALA B C 1
ATOM 3331 O O . ALA B 1 49 ? -9.555 22.703 7.309 1 97 49 ALA B O 1
ATOM 3332 N N . GLY B 1 50 ? -11.109 24.297 6.859 1 96.81 50 GLY B N 1
ATOM 3333 C CA . GLY B 1 50 ? -12.133 23.297 6.617 1 96.81 50 GLY B CA 1
ATOM 3334 C C . GLY B 1 50 ? -12.305 22.953 5.148 1 96.81 50 GLY B C 1
ATOM 3335 O O . GLY B 1 50 ? -11.602 23.5 4.293 1 96.81 50 GLY B O 1
ATOM 3336 N N . VAL B 1 51 ? -13.148 21.953 4.902 1 96.5 51 VAL B N 1
ATOM 3337 C CA . VAL B 1 51 ? -13.555 21.516 3.568 1 96.5 51 VAL B CA 1
ATOM 3338 C C . VAL B 1 51 ? -15.031 21.844 3.346 1 96.5 51 VAL B C 1
ATOM 3340 O O . VAL B 1 51 ? -15.836 21.797 4.281 1 96.5 51 VAL B O 1
ATOM 3343 N N . GLY B 1 52 ? -15.344 22.234 2.117 1 96.25 52 GLY B N 1
ATOM 3344 C CA . GLY B 1 52 ? -16.719 22.547 1.756 1 96.25 52 GLY B CA 1
ATOM 3345 C C . GLY B 1 52 ? -16.922 22.656 0.259 1 96.25 52 GLY B C 1
ATOM 3346 O O . GLY B 1 52 ? -16.297 21.938 -0.52 1 96.25 52 GLY B O 1
ATOM 3347 N N . GLU B 1 53 ? -17.938 23.469 -0.103 1 97.19 53 GLU B N 1
ATOM 3348 C CA . GLU B 1 53 ? -18.281 23.641 -1.513 1 97.19 53 GLU B CA 1
ATOM 3349 C C . GLU B 1 53 ? -18.156 25.094 -1.939 1 97.19 53 GLU B C 1
ATOM 3351 O O . GLU B 1 53 ? -18.234 26 -1.108 1 97.19 53 GLU B O 1
ATOM 3356 N N . ALA B 1 54 ? -17.891 25.266 -3.152 1 97.25 54 ALA B N 1
ATOM 3357 C CA . ALA B 1 54 ? -17.875 26.578 -3.799 1 97.25 54 ALA B CA 1
ATOM 3358 C C . ALA B 1 54 ? -18.641 26.547 -5.113 1 97.25 54 ALA B C 1
ATOM 3360 O O . ALA B 1 54 ? -18.875 25.484 -5.684 1 97.25 54 ALA B O 1
ATOM 3361 N N . GLU B 1 55 ? -19.078 27.656 -5.492 1 97.5 55 GLU B N 1
ATOM 3362 C CA . GLU B 1 55 ? -19.766 27.812 -6.77 1 97.5 55 GLU B CA 1
ATOM 3363 C C . GLU B 1 55 ? -18.906 28.578 -7.77 1 97.5 55 GLU B C 1
ATOM 3365 O O . GLU B 1 55 ? -18.281 29.594 -7.422 1 97.5 55 GLU B O 1
ATOM 3370 N N . VAL B 1 56 ? -18.891 28.047 -8.984 1 97.12 56 VAL B N 1
ATOM 3371 C CA . VAL B 1 56 ? -18.203 28.766 -10.047 1 97.12 56 VAL B CA 1
ATOM 3372 C C . VAL B 1 56 ? -19 30 -10.453 1 97.12 56 VAL B C 1
ATOM 3374 O O . VAL B 1 56 ? -20.156 29.875 -10.875 1 97.12 56 VAL B O 1
ATOM 3377 N N . VAL B 1 57 ? -18.453 31.094 -10.367 1 97.06 57 VAL B N 1
ATOM 3378 C CA . VAL B 1 57 ? -19.172 32.312 -10.656 1 97.06 57 VAL B CA 1
ATOM 3379 C C . VAL B 1 57 ? -18.766 32.844 -12.031 1 97.06 57 VAL B C 1
ATOM 3381 O O . VAL B 1 57 ? -19.547 33.5 -12.703 1 97.06 57 VAL B O 1
ATOM 3384 N N . ALA B 1 58 ? -17.531 32.625 -12.406 1 95.69 58 ALA B N 1
ATOM 3385 C CA . ALA B 1 58 ? -17.047 33.062 -13.719 1 95.69 58 ALA B CA 1
ATOM 3386 C C . ALA B 1 58 ? -15.945 32.125 -14.234 1 95.69 58 ALA B C 1
ATOM 3388 O O . ALA B 1 58 ? -15.109 31.656 -13.461 1 95.69 58 ALA B O 1
ATOM 3389 N N . CYS B 1 59 ? -16.047 31.828 -15.484 1 93.69 59 CYS B N 1
ATOM 3390 C CA . CYS B 1 59 ? -15.016 31.062 -16.172 1 93.69 59 CYS B CA 1
ATOM 3391 C C . CYS B 1 59 ? -14.359 31.891 -17.266 1 93.69 59 CYS B C 1
ATOM 3393 O O . CYS B 1 59 ? -14.898 32 -18.375 1 93.69 59 CYS B O 1
ATOM 3395 N N . GLU B 1 60 ? -13.227 32.406 -16.938 1 92.5 60 GLU B N 1
ATOM 3396 C CA . GLU B 1 60 ? -12.469 33.188 -17.922 1 92.5 60 GLU B CA 1
ATOM 3397 C C . GLU B 1 60 ? -11.438 32.312 -18.625 1 92.5 60 GLU B C 1
ATOM 3399 O O . GLU B 1 60 ? -11.367 31.094 -18.391 1 92.5 60 GLU B O 1
ATOM 3404 N N . SER B 1 61 ? -10.664 32.906 -19.578 1 90.88 61 SER B N 1
ATOM 3405 C CA . SER B 1 61 ? -9.719 32.156 -20.391 1 90.88 61 SER B CA 1
ATOM 3406 C C . SER B 1 61 ? -8.555 31.625 -19.547 1 90.88 61 SER B C 1
ATOM 3408 O O . SER B 1 61 ? -8.055 30.531 -19.766 1 90.88 61 SER B O 1
ATOM 3410 N N . ASP B 1 62 ? -8.172 32.406 -18.547 1 92.69 62 ASP B N 1
ATOM 3411 C CA . ASP B 1 62 ? -6.961 32.031 -17.812 1 92.69 62 ASP B CA 1
ATOM 3412 C C . ASP B 1 62 ? -7.25 31.875 -16.328 1 92.69 62 ASP B C 1
ATOM 3414 O O . ASP B 1 62 ? -6.344 31.609 -15.539 1 92.69 62 ASP B O 1
ATOM 3418 N N . GLN B 1 63 ? -8.484 32.125 -15.961 1 95.06 63 GLN B N 1
ATOM 3419 C CA . GLN B 1 63 ? -8.805 32 -14.547 1 95.06 63 GLN B CA 1
ATOM 3420 C C . GLN B 1 63 ? -10.258 31.578 -14.344 1 95.06 63 GLN B C 1
ATOM 3422 O O . GLN B 1 63 ? -11.109 31.828 -15.195 1 95.06 63 GLN B O 1
ATOM 3427 N N . THR B 1 64 ? -10.516 30.906 -13.281 1 95.88 64 THR B N 1
ATOM 3428 C CA . THR B 1 64 ? -11.852 30.547 -12.797 1 95.88 64 THR B CA 1
ATOM 3429 C C . THR B 1 64 ? -12.117 31.172 -11.438 1 95.88 64 THR B C 1
ATOM 3431 O O . THR B 1 64 ? -11.312 31.047 -10.516 1 95.88 64 THR B O 1
ATOM 3434 N N . ILE B 1 65 ? -13.188 31.922 -11.391 1 97.31 65 ILE B N 1
ATOM 3435 C CA . ILE B 1 65 ? -13.539 32.594 -10.133 1 97.31 65 ILE B CA 1
ATOM 3436 C C . ILE B 1 65 ? -14.602 31.766 -9.406 1 97.31 65 ILE B C 1
ATOM 3438 O O . ILE B 1 65 ? -15.617 31.391 -9.992 1 97.31 65 ILE B O 1
ATOM 3442 N N . ILE B 1 66 ? -14.312 31.469 -8.148 1 97.62 66 ILE B N 1
ATOM 3443 C CA . ILE B 1 66 ? -15.258 30.672 -7.371 1 97.62 66 ILE B CA 1
ATOM 3444 C C . ILE B 1 66 ? -15.664 31.438 -6.113 1 97.62 66 ILE B C 1
ATOM 3446 O O . ILE B 1 66 ? -14.906 32.281 -5.621 1 97.62 66 ILE B O 1
ATOM 3450 N N . LYS B 1 67 ? -16.859 31.219 -5.621 1 98.25 67 LYS B N 1
ATOM 3451 C CA . LYS B 1 67 ? -17.391 31.766 -4.375 1 98.25 67 LYS B CA 1
ATOM 3452 C C . LYS B 1 67 ? -17.656 30.656 -3.357 1 98.25 67 LYS B C 1
ATOM 3454 O O . LYS B 1 67 ? -18.344 29.672 -3.666 1 98.25 67 LYS B O 1
ATOM 3459 N N . LEU B 1 68 ? -17.047 30.828 -2.195 1 98.19 68 LEU B N 1
ATOM 3460 C CA . LEU B 1 68 ? -17.312 29.859 -1.146 1 98.19 68 LEU B CA 1
ATOM 3461 C C . LEU B 1 68 ? -18.766 29.891 -0.706 1 98.19 68 LEU B C 1
ATOM 3463 O O . LEU B 1 68 ? -19.328 30.969 -0.482 1 98.19 68 LEU B O 1
ATOM 3467 N N . LEU B 1 69 ? -19.406 28.734 -0.586 1 97.81 69 LEU B N 1
ATOM 3468 C CA . LEU B 1 69 ? -20.797 28.672 -0.165 1 97.81 69 LEU B CA 1
ATOM 3469 C C . LEU B 1 69 ? -20.922 28.797 1.351 1 97.81 69 LEU B C 1
ATOM 3471 O O . LEU B 1 69 ? -21.984 29.125 1.871 1 97.81 69 LEU B O 1
ATOM 3475 N N . GLU B 1 70 ? -19.922 28.375 2.016 1 96.44 70 GLU B N 1
ATOM 3476 C CA . GLU B 1 70 ? -19.797 28.516 3.465 1 96.44 70 GLU B CA 1
ATOM 3477 C C . GLU B 1 70 ? -18.406 29.047 3.852 1 96.44 70 GLU B C 1
ATOM 3479 O O . GLU B 1 70 ? -17.484 29 3.051 1 96.44 70 G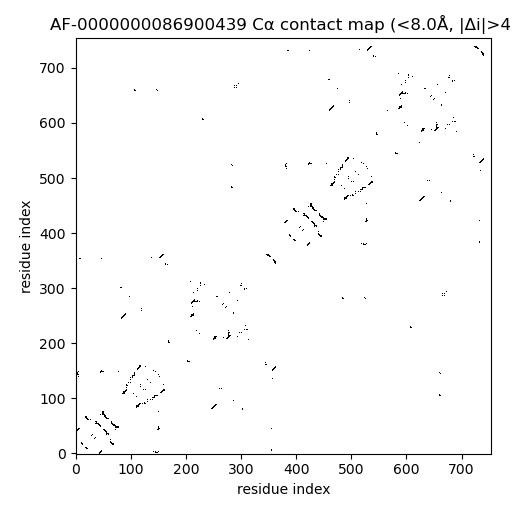LU B O 1
ATOM 3484 N N . ARG B 1 71 ? -18.297 29.562 5.078 1 97.06 71 ARG B N 1
ATOM 3485 C CA . ARG B 1 71 ? -17.031 30.078 5.574 1 97.06 71 ARG B CA 1
ATOM 3486 C C . ARG B 1 71 ? -16.125 28.969 6.07 1 97.06 71 ARG B C 1
ATOM 3488 O O . ARG B 1 71 ? -15.766 28.922 7.25 1 97.06 71 ARG B O 1
ATOM 3495 N N . ILE B 1 72 ? -15.703 28.172 5.141 1 96.56 72 ILE B N 1
ATOM 3496 C CA . ILE B 1 72 ? -14.891 27.016 5.484 1 96.56 72 ILE B CA 1
ATOM 3497 C C . ILE B 1 72 ? -13.5 27.469 5.918 1 96.56 72 ILE B C 1
ATOM 3499 O O . ILE B 1 72 ? -12.75 26.703 6.527 1 96.56 72 ILE B O 1
ATOM 3503 N N . ASP B 1 73 ? -13.086 28.719 5.543 1 95.56 73 ASP B N 1
ATOM 3504 C CA . ASP B 1 73 ? -11.812 29.297 5.957 1 95.56 73 ASP B CA 1
ATOM 3505 C C . ASP B 1 73 ? -11.758 29.5 7.469 1 95.56 73 ASP B C 1
ATOM 3507 O O . ASP B 1 73 ? -10.68 29.641 8.047 1 95.56 73 ASP B O 1
ATOM 3511 N N . LEU B 1 74 ? -12.969 29.484 8.094 1 96.12 74 LEU B N 1
ATOM 3512 C CA . LEU B 1 74 ? -13.047 29.703 9.531 1 96.12 74 LEU B CA 1
ATOM 3513 C C . LEU B 1 74 ? -13.344 28.391 10.266 1 96.12 74 LEU B C 1
ATOM 3515 O O . LEU B 1 74 ? -13.398 28.375 11.492 1 96.12 74 LEU B O 1
ATOM 3519 N N . MET B 1 75 ? -13.547 27.312 9.547 1 95.44 75 MET B N 1
ATOM 3520 C CA . MET B 1 75 ? -13.836 26.016 10.148 1 95.44 75 MET B CA 1
ATOM 3521 C C . MET B 1 75 ? -12.547 25.328 10.586 1 95.44 75 MET B C 1
ATOM 3523 O O . MET B 1 75 ? -11.508 25.484 9.945 1 95.44 75 MET B O 1
ATOM 3527 N N . PRO B 1 76 ? -12.672 24.625 11.648 1 93.56 76 PRO B N 1
ATOM 3528 C CA . PRO B 1 76 ? -11.477 23.875 12.047 1 93.56 76 PRO B CA 1
ATOM 3529 C C . PRO B 1 76 ? -11.117 22.766 11.062 1 93.56 76 PRO B C 1
ATOM 3531 O O . PRO B 1 76 ? -12.008 22.172 10.438 1 93.56 76 PRO B O 1
ATOM 3534 N N . MET B 1 77 ? -9.867 22.562 10.977 1 91.56 77 MET B N 1
ATOM 3535 C CA . MET B 1 77 ? -9.398 21.469 10.133 1 91.56 77 MET B CA 1
ATOM 3536 C C . MET B 1 77 ? -9.797 20.125 10.719 1 91.56 77 MET B C 1
ATOM 3538 O O . MET B 1 77 ? -9.773 19.938 11.938 1 91.56 77 MET B O 1
ATOM 3542 N N . LYS B 1 78 ? -10.133 19.266 9.836 1 89.5 78 LYS B N 1
ATOM 3543 C CA . LYS B 1 78 ? -10.453 17.906 10.266 1 89.5 78 LYS B CA 1
ATOM 3544 C C . LYS B 1 78 ? -9.18 17.078 10.469 1 89.5 78 LYS B C 1
ATOM 3546 O O . LYS B 1 78 ? -8.273 17.109 9.633 1 89.5 78 LYS B O 1
ATOM 3551 N N . GLN B 1 79 ? -9.172 16.375 11.594 1 92.12 79 GLN B N 1
ATOM 3552 C CA . GLN B 1 79 ? -8.039 15.492 11.828 1 92.12 79 GLN B CA 1
ATOM 3553 C C . GLN B 1 79 ? -8.086 14.281 10.906 1 92.12 79 GLN B C 1
ATOM 3555 O O . GLN B 1 79 ? -9.156 13.734 10.648 1 92.12 79 GLN B O 1
ATOM 3560 N N . PRO B 1 80 ? -6.926 13.914 10.438 1 93.81 80 PRO B N 1
ATOM 3561 C CA . PRO B 1 80 ? -6.91 12.797 9.492 1 93.81 80 PRO B CA 1
ATOM 3562 C C . PRO B 1 80 ? -7.418 11.5 10.109 1 93.81 80 PRO B C 1
ATOM 3564 O O . PRO B 1 80 ? -8.008 10.672 9.414 1 93.81 80 PRO B O 1
ATOM 3567 N N . TYR B 1 81 ? -7.129 11.312 11.367 1 94.44 81 TYR B N 1
ATOM 3568 C CA . TYR B 1 81 ? -7.566 10.141 12.102 1 94.44 81 TYR B CA 1
ATOM 3569 C C . TYR B 1 81 ? -8.148 10.523 13.453 1 94.44 81 TYR B C 1
ATOM 3571 O O . TYR B 1 81 ? -7.828 11.586 13.992 1 94.44 81 TYR B O 1
ATOM 3579 N N . LYS B 1 82 ? -9.016 9.711 13.945 1 92.81 82 LYS B N 1
ATOM 3580 C CA . LYS B 1 82 ? -9.664 9.992 15.227 1 92.81 82 LYS B CA 1
ATOM 3581 C C . LYS B 1 82 ? -8.734 9.711 16.391 1 92.81 82 LYS B C 1
ATOM 3583 O O . LYS B 1 82 ? -8.68 10.477 17.359 1 92.81 82 LYS B O 1
ATOM 3588 N N . HIS B 1 83 ? -7.895 8.664 16.266 1 93.62 83 HIS B N 1
ATOM 3589 C CA . HIS B 1 83 ? -7.195 8.188 17.453 1 93.62 83 HIS B CA 1
ATOM 3590 C C . HIS B 1 83 ? -5.688 8.188 17.234 1 93.62 83 HIS B C 1
ATOM 3592 O O . HIS B 1 83 ? -4.926 7.953 18.188 1 93.62 83 HIS B O 1
ATOM 3598 N N . LEU B 1 84 ? -5.266 8.547 16.047 1 95.62 84 LEU B N 1
ATOM 3599 C CA . LEU B 1 84 ? -3.867 8.289 15.711 1 95.62 84 LEU B CA 1
ATOM 3600 C C . LEU B 1 84 ? -3.24 9.508 15.031 1 95.62 84 LEU B C 1
ATOM 3602 O O . LEU B 1 84 ? -3.863 10.125 14.164 1 95.62 84 LEU B O 1
ATOM 3606 N N . GLU B 1 85 ? -2.09 9.914 15.492 1 96.38 85 GLU B N 1
ATOM 3607 C CA . GLU B 1 85 ? -1.201 10.836 14.797 1 96.38 85 GLU B CA 1
ATOM 3608 C C . GLU B 1 85 ? 0.114 10.164 14.422 1 96.38 85 GLU B C 1
ATOM 3610 O O . GLU B 1 85 ? 0.784 9.578 15.273 1 96.38 85 GLU B O 1
ATOM 3615 N N . ILE B 1 86 ? 0.477 10.25 13.148 1 97.94 86 ILE B N 1
ATOM 3616 C CA . ILE B 1 86 ? 1.632 9.492 12.68 1 97.94 86 ILE B CA 1
ATOM 3617 C C . ILE B 1 86 ? 2.738 10.453 12.25 1 97.94 86 ILE B C 1
ATOM 3619 O O . ILE B 1 86 ? 2.484 11.414 11.516 1 97.94 86 ILE B O 1
ATOM 3623 N N . GLU B 1 87 ? 3.904 10.242 12.727 1 98.19 87 GLU B N 1
ATOM 3624 C CA . GLU B 1 87 ? 5.133 10.828 12.195 1 98.19 87 GLU B CA 1
ATOM 3625 C C . GLU B 1 87 ? 5.996 9.766 11.523 1 98.19 87 GLU B C 1
ATOM 3627 O O . GLU B 1 87 ? 5.934 8.586 11.883 1 98.19 87 GLU B O 1
ATOM 3632 N N . LEU B 1 88 ? 6.75 10.219 10.547 1 98.62 88 LEU B N 1
ATOM 3633 C CA . LEU B 1 88 ? 7.48 9.266 9.719 1 98.62 88 LEU B CA 1
ATOM 3634 C C . LEU B 1 88 ? 8.969 9.602 9.695 1 98.62 88 LEU B C 1
ATOM 3636 O O . LEU B 1 88 ? 9.352 10.742 9.445 1 98.62 88 LEU B O 1
ATOM 3640 N N . LEU B 1 89 ? 9.789 8.672 10.125 1 98.19 89 LEU B N 1
ATOM 3641 C CA . LEU B 1 89 ? 11.219 8.68 9.844 1 98.19 89 LEU B CA 1
ATOM 3642 C C . LEU B 1 89 ? 11.531 7.855 8.602 1 98.19 89 LEU B C 1
ATOM 3644 O O . LEU B 1 89 ? 11.445 6.625 8.625 1 98.19 89 LEU B O 1
ATOM 3648 N N . LEU B 1 90 ? 11.922 8.547 7.559 1 97.31 90 LEU B N 1
ATOM 3649 C CA . LEU B 1 90 ? 12.055 7.914 6.25 1 97.31 90 LEU B CA 1
ATOM 3650 C C . LEU B 1 90 ? 13.477 8.062 5.719 1 97.31 90 LEU B C 1
ATOM 3652 O O . LEU B 1 90 ? 13.992 9.18 5.625 1 97.31 90 LEU B O 1
ATOM 3656 N N . ALA B 1 91 ? 14.125 6.887 5.445 1 95.75 91 ALA B N 1
ATOM 3657 C CA . ALA B 1 91 ? 15.367 6.973 4.676 1 95.75 91 ALA B CA 1
ATOM 3658 C C . ALA B 1 91 ? 15.094 7.449 3.252 1 95.75 91 ALA B C 1
ATOM 3660 O O . ALA B 1 91 ? 14.172 6.961 2.592 1 95.75 91 ALA B O 1
ATOM 3661 N N . VAL B 1 92 ? 15.875 8.352 2.799 1 93.44 92 VAL B N 1
ATOM 3662 C CA . VAL B 1 92 ? 15.641 8.969 1.498 1 93.44 92 VAL B CA 1
ATOM 3663 C C . VAL B 1 92 ? 15.664 7.898 0.407 1 93.44 92 VAL B C 1
ATOM 3665 O O . VAL B 1 92 ? 16.688 7.254 0.184 1 93.44 92 VAL B O 1
ATOM 3668 N N . PRO B 1 93 ? 14.539 7.773 -0.222 1 92.75 93 PRO B N 1
ATOM 3669 C CA . PRO B 1 93 ? 14.508 6.832 -1.345 1 92.75 93 PRO B CA 1
ATOM 3670 C C . PRO B 1 93 ? 14.961 7.469 -2.658 1 92.75 93 PRO B C 1
ATOM 3672 O O . PRO B 1 93 ? 15.391 8.625 -2.672 1 92.75 93 PRO B O 1
ATOM 3675 N N . ARG B 1 94 ? 14.883 6.672 -3.732 1 89.69 94 ARG B N 1
ATOM 3676 C CA . ARG B 1 94 ? 15.109 7.242 -5.059 1 89.69 94 ARG B CA 1
ATOM 3677 C C . ARG B 1 94 ? 14.156 8.398 -5.324 1 89.69 94 ARG B C 1
ATOM 3679 O O . ARG B 1 94 ? 13 8.375 -4.895 1 89.69 94 ARG B O 1
ATOM 3686 N N . PRO B 1 95 ? 14.594 9.367 -6.074 1 89.5 95 PRO B N 1
ATOM 3687 C CA . PRO B 1 95 ? 13.828 10.602 -6.254 1 89.5 95 PRO B CA 1
ATOM 3688 C C . PRO B 1 95 ? 12.414 10.352 -6.762 1 89.5 95 PRO B C 1
ATOM 3690 O O . PRO B 1 95 ? 11.453 10.938 -6.246 1 89.5 95 PRO B O 1
ATOM 3693 N N . LYS B 1 96 ? 12.266 9.531 -7.73 1 89.62 96 LYS B N 1
ATOM 3694 C CA . LYS B 1 96 ? 10.938 9.258 -8.266 1 89.62 96 LYS B CA 1
ATOM 3695 C C . LYS B 1 96 ? 10.039 8.594 -7.223 1 89.62 96 LYS B C 1
ATOM 3697 O O . LYS B 1 96 ? 8.844 8.875 -7.156 1 89.62 96 LYS B O 1
ATOM 3702 N N . VAL B 1 97 ? 10.609 7.754 -6.477 1 92.81 97 VAL B N 1
ATOM 3703 C CA . VAL B 1 97 ? 9.891 7.078 -5.402 1 92.81 97 VAL B CA 1
ATOM 3704 C C . VAL B 1 97 ? 9.523 8.078 -4.312 1 92.81 97 VAL B C 1
ATOM 3706 O O . VAL B 1 97 ? 8.43 8.031 -3.754 1 92.81 97 VAL B O 1
ATOM 3709 N N . LEU B 1 98 ? 10.422 8.961 -4.023 1 94.19 98 LEU B N 1
ATOM 3710 C CA . LEU B 1 98 ? 10.172 9.984 -3.006 1 94.19 98 LEU B CA 1
ATOM 3711 C C . LEU B 1 98 ? 8.93 10.797 -3.344 1 94.19 98 LEU B C 1
ATOM 3713 O O . LEU B 1 98 ? 8.109 11.07 -2.469 1 94.19 98 LEU B O 1
ATOM 3717 N N . GLU B 1 99 ? 8.773 11.18 -4.574 1 95.62 99 GLU B N 1
ATOM 3718 C CA . GLU B 1 99 ? 7.609 11.953 -5.008 1 95.62 99 GLU B CA 1
ATOM 3719 C C . GLU B 1 99 ? 6.312 11.211 -4.691 1 95.62 99 GLU B C 1
ATOM 3721 O O . GLU B 1 99 ? 5.371 11.805 -4.156 1 95.62 99 GLU B O 1
ATOM 3726 N N . ARG B 1 100 ? 6.293 9.969 -4.996 1 95.5 100 ARG B N 1
ATOM 3727 C CA . ARG B 1 100 ? 5.113 9.156 -4.719 1 95.5 100 ARG B CA 1
ATOM 3728 C C . ARG B 1 100 ? 4.871 9.039 -3.219 1 95.5 100 ARG B C 1
ATOM 3730 O O . ARG B 1 100 ? 3.723 9.062 -2.768 1 95.5 100 ARG B O 1
ATOM 3737 N N . LEU B 1 101 ? 5.922 8.914 -2.52 1 97.44 101 LEU B N 1
ATOM 3738 C CA . LEU B 1 101 ? 5.797 8.773 -1.073 1 97.44 101 LEU B CA 1
ATOM 3739 C C . LEU B 1 101 ? 5.297 10.07 -0.44 1 97.44 101 LEU B C 1
ATOM 3741 O O . LEU B 1 101 ? 4.508 10.031 0.508 1 97.44 101 LEU B O 1
ATOM 3745 N N . LEU B 1 102 ? 5.793 11.172 -0.937 1 97.69 102 LEU B N 1
ATOM 3746 C CA . LEU B 1 102 ? 5.328 12.461 -0.436 1 97.69 102 LEU B CA 1
ATOM 3747 C C . LEU B 1 102 ? 3.824 12.609 -0.651 1 97.69 102 LEU B C 1
ATOM 3749 O O . LEU B 1 102 ? 3.105 13.055 0.25 1 97.69 102 LEU B O 1
ATOM 3753 N N . GLN B 1 103 ? 3.359 12.242 -1.79 1 97.5 103 GLN B N 1
ATOM 3754 C CA . GLN B 1 103 ? 1.928 12.289 -2.07 1 97.5 103 GLN B CA 1
ATOM 3755 C C . GLN B 1 103 ? 1.151 11.367 -1.131 1 97.5 103 GLN B C 1
ATOM 3757 O O . GLN B 1 103 ? 0.131 11.766 -0.567 1 97.5 103 GLN B O 1
ATOM 3762 N N . LEU B 1 104 ? 1.657 10.203 -0.989 1 97.94 104 LEU B N 1
ATOM 3763 C CA . LEU B 1 104 ? 1.003 9.242 -0.109 1 97.94 104 LEU B CA 1
ATOM 3764 C C . LEU B 1 104 ? 0.907 9.781 1.313 1 97.94 104 LEU B C 1
ATOM 3766 O O . LEU B 1 104 ? -0.141 9.672 1.953 1 97.94 104 LEU B O 1
ATOM 3770 N N . CYS B 1 105 ? 1.955 10.359 1.808 1 98.38 105 CYS B N 1
ATOM 3771 C CA . CYS B 1 105 ? 1.992 10.914 3.158 1 98.38 105 CYS B CA 1
ATOM 3772 C C . CYS B 1 105 ? 0.934 11.992 3.336 1 98.38 105 CYS B C 1
ATOM 3774 O O . CYS B 1 105 ? 0.279 12.062 4.379 1 98.38 105 CYS B O 1
ATOM 3776 N N . ALA B 1 106 ? 0.802 12.797 2.307 1 97.81 106 ALA B N 1
ATOM 3777 C CA . ALA B 1 106 ? -0.206 13.852 2.355 1 97.81 106 ALA B CA 1
ATOM 3778 C C . ALA B 1 106 ? -1.615 13.273 2.311 1 97.81 106 ALA B C 1
ATOM 3780 O O . ALA B 1 106 ? -2.5 13.711 3.049 1 97.81 106 ALA B O 1
ATOM 3781 N N . VAL B 1 107 ? -1.841 12.258 1.502 1 97.06 107 VAL B N 1
ATOM 3782 C CA . VAL B 1 107 ? -3.141 11.617 1.337 1 97.06 107 VAL B CA 1
ATOM 3783 C C . VAL B 1 107 ? -3.607 11.039 2.672 1 97.06 107 VAL B C 1
ATOM 3785 O O . VAL B 1 107 ? -4.773 11.18 3.043 1 97.06 107 VAL B O 1
ATOM 3788 N N . VAL B 1 108 ? -2.703 10.43 3.373 1 97.06 108 VAL B N 1
ATOM 3789 C CA . VAL B 1 108 ? -3.092 9.695 4.57 1 97.06 108 VAL B CA 1
ATOM 3790 C C . VAL B 1 108 ? -3.014 10.609 5.789 1 97.06 108 VAL B C 1
ATOM 3792 O O . VAL B 1 108 ? -3.502 10.258 6.867 1 97.06 108 VAL B O 1
ATOM 3795 N N . GLY B 1 109 ? -2.414 11.719 5.633 1 97.12 109 GLY B N 1
ATOM 3796 C CA . GLY B 1 109 ? -2.422 12.711 6.695 1 97.12 109 GLY B CA 1
ATOM 3797 C C . GLY B 1 109 ? -1.282 12.539 7.68 1 97.12 109 GLY B C 1
ATOM 3798 O O . GLY B 1 109 ? -1.478 12.656 8.891 1 97.12 109 GLY B O 1
ATOM 3799 N N . ILE B 1 110 ? -0.07 12.25 7.211 1 98.12 110 ILE B N 1
ATOM 3800 C CA . ILE B 1 110 ? 1.113 12.219 8.062 1 98.12 110 ILE B CA 1
ATOM 3801 C C . ILE B 1 110 ? 1.364 13.602 8.648 1 98.12 110 ILE B C 1
ATOM 3803 O O . ILE B 1 110 ? 1.257 14.617 7.949 1 98.12 110 ILE B O 1
ATOM 3807 N N . HIS B 1 111 ? 1.717 13.625 9.914 1 97 111 HIS B N 1
ATOM 3808 C CA . HIS B 1 111 ? 1.917 14.891 10.609 1 97 111 HIS B CA 1
ATOM 3809 C C . HIS B 1 111 ? 3.275 15.5 10.273 1 97 111 HIS B C 1
ATOM 3811 O O . HIS B 1 111 ? 3.361 16.672 9.906 1 97 111 HIS B O 1
ATOM 3817 N N . ARG B 1 112 ? 4.258 14.695 10.43 1 97.44 112 ARG B N 1
ATOM 3818 C CA . ARG B 1 112 ? 5.637 15.141 10.25 1 97.44 112 ARG B CA 1
ATOM 3819 C C . ARG B 1 112 ? 6.488 14.047 9.617 1 97.44 112 ARG B C 1
ATOM 3821 O O . ARG B 1 112 ? 6.371 12.867 9.977 1 97.44 112 ARG B O 1
ATOM 3828 N N . ILE B 1 113 ? 7.328 14.5 8.664 1 98.19 113 ILE B N 1
ATOM 3829 C CA . ILE B 1 113 ? 8.234 13.578 7.984 1 98.19 113 ILE B CA 1
ATOM 3830 C C . ILE B 1 113 ? 9.68 13.984 8.266 1 98.19 113 ILE B C 1
ATOM 3832 O O . ILE B 1 113 ? 10.078 15.125 8.008 1 98.19 113 ILE B O 1
ATOM 3836 N N . PHE B 1 114 ? 10.453 13.109 8.844 1 97.06 114 PHE B N 1
ATOM 3837 C CA . PHE B 1 114 ? 11.906 13.25 8.93 1 97.06 114 PHE B CA 1
ATOM 3838 C C . PHE B 1 114 ? 12.586 12.461 7.82 1 97.06 114 PHE B C 1
ATOM 3840 O O . PHE B 1 114 ? 12.516 11.227 7.793 1 97.06 114 PHE B O 1
ATOM 3847 N N . LEU B 1 115 ? 13.234 13.164 6.91 1 95.81 115 LEU B N 1
ATOM 3848 C CA . LEU B 1 115 ? 14.031 12.516 5.871 1 95.81 115 LEU B CA 1
ATOM 3849 C C . LEU B 1 115 ? 15.484 12.391 6.305 1 95.81 115 LEU B C 1
ATOM 3851 O O . LEU B 1 115 ? 16.109 13.375 6.723 1 95.81 115 LEU B O 1
ATOM 3855 N N . ILE B 1 116 ? 16 11.195 6.188 1 94.38 116 ILE B N 1
ATOM 3856 C CA . ILE B 1 116 ? 17.391 11.016 6.609 1 94.38 116 ILE B CA 1
ATOM 3857 C C . ILE B 1 116 ? 18.156 10.258 5.531 1 94.38 116 ILE B C 1
ATOM 3859 O O . ILE B 1 116 ? 17.641 9.32 4.926 1 94.38 116 ILE B O 1
ATOM 3863 N N . CYS B 1 117 ? 19.344 10.672 5.277 1 92.5 117 CYS B N 1
ATOM 3864 C CA . CYS B 1 117 ? 20.25 9.914 4.422 1 92.5 117 CYS B CA 1
ATOM 3865 C C . CYS B 1 117 ? 20.875 8.758 5.184 1 92.5 117 CYS B C 1
ATOM 3867 O O . CYS B 1 117 ? 21.844 8.945 5.922 1 92.5 117 CYS B O 1
ATOM 3869 N N . ALA B 1 118 ? 20.359 7.574 4.938 1 92.44 118 ALA B N 1
ATOM 3870 C CA . ALA B 1 118 ? 20.859 6.371 5.605 1 92.44 118 ALA B CA 1
ATOM 3871 C C . ALA B 1 118 ? 22.062 5.785 4.863 1 92.44 118 ALA B C 1
ATOM 3873 O O . ALA B 1 118 ? 22.5 6.34 3.861 1 92.44 118 ALA B O 1
ATOM 3874 N N . ALA B 1 119 ? 22.609 4.699 5.391 1 91.62 119 ALA B N 1
ATOM 3875 C CA . ALA B 1 119 ? 23.844 4.109 4.879 1 91.62 119 ALA B CA 1
ATOM 3876 C C . ALA B 1 119 ? 23.656 3.627 3.441 1 91.62 119 ALA B C 1
ATOM 3878 O O . ALA B 1 119 ? 24.562 3.766 2.619 1 91.62 119 ALA B O 1
ATOM 3879 N N . ARG B 1 120 ? 22.516 3.1 3.113 1 88.56 120 ARG B N 1
ATOM 3880 C CA . ARG B 1 120 ? 22.297 2.533 1.786 1 88.56 120 ARG B CA 1
ATOM 3881 C C . ARG B 1 120 ? 21.625 3.537 0.861 1 88.56 120 ARG B C 1
ATOM 3883 O O . ARG B 1 120 ? 21.203 3.188 -0.245 1 88.56 120 ARG B O 1
ATOM 3890 N N . THR B 1 121 ? 21.484 4.75 1.353 1 87.25 121 THR B N 1
ATOM 3891 C CA . THR B 1 121 ? 20.938 5.824 0.53 1 87.25 121 THR B CA 1
ATOM 3892 C C . THR B 1 121 ? 22.047 6.492 -0.282 1 87.25 121 THR B C 1
ATOM 3894 O O . THR B 1 121 ? 23.109 6.809 0.251 1 87.25 121 THR B O 1
ATOM 3897 N N . GLU B 1 122 ? 21.781 6.668 -1.563 1 82.25 122 GLU B N 1
ATOM 3898 C CA . GLU B 1 122 ? 22.734 7.406 -2.373 1 82.25 122 GLU B CA 1
ATOM 3899 C C . GLU B 1 122 ? 22.812 8.867 -1.942 1 82.25 122 GLU B C 1
ATOM 3901 O O . GLU B 1 122 ? 21.797 9.539 -1.818 1 82.25 122 GLU B O 1
ATOM 3906 N N . LYS B 1 123 ? 23.969 9.422 -1.632 1 74.81 123 LYS B N 1
ATOM 3907 C CA . LYS B 1 123 ? 24.188 10.758 -1.095 1 74.81 123 LYS B CA 1
ATOM 3908 C C . LYS B 1 123 ? 23.609 11.828 -2.023 1 74.81 123 LYS B C 1
ATOM 3910 O O . LYS B 1 123 ? 23.094 12.844 -1.561 1 74.81 123 LYS B O 1
ATOM 3915 N N . GLY B 1 124 ? 23.609 11.531 -3.268 1 78.44 124 GLY B N 1
ATOM 3916 C CA . GLY B 1 124 ? 23.141 12.508 -4.238 1 78.44 124 GLY B CA 1
ATOM 3917 C C . GLY B 1 124 ? 21.641 12.688 -4.223 1 78.44 124 GLY B C 1
ATOM 3918 O O . GLY B 1 124 ? 21.109 13.656 -4.777 1 78.44 124 GLY B O 1
ATOM 3919 N N . PHE B 1 125 ? 20.984 11.859 -3.445 1 76.75 125 PHE B N 1
ATOM 3920 C CA . PHE B 1 125 ? 19.531 11.922 -3.459 1 76.75 125 PHE B CA 1
ATOM 3921 C C . PHE B 1 125 ? 19.031 13.188 -2.768 1 76.75 125 PHE B C 1
ATOM 3923 O O . PHE B 1 125 ? 18.047 13.797 -3.199 1 76.75 125 PHE B O 1
ATOM 3930 N N . LEU B 1 126 ? 19.734 13.719 -1.768 1 76.88 126 LEU B N 1
ATOM 3931 C CA . LEU B 1 126 ? 19.312 14.898 -1.021 1 76.88 126 LEU B CA 1
ATOM 3932 C C . LEU B 1 126 ? 19.5 16.156 -1.849 1 76.88 126 LEU B C 1
ATOM 3934 O O . LEU B 1 126 ? 18.844 17.172 -1.597 1 76.88 126 LEU B O 1
ATOM 3938 N N . SER B 1 127 ? 20.391 16.062 -2.812 1 77.44 127 SER B N 1
ATOM 3939 C CA . SER B 1 127 ? 20.672 17.219 -3.646 1 77.44 127 SER B CA 1
ATOM 3940 C C . SER B 1 127 ? 19.875 17.188 -4.949 1 77.44 127 SER B C 1
ATOM 3942 O O . SER B 1 127 ? 20.016 18.062 -5.793 1 77.44 127 SER B O 1
ATOM 3944 N N . SER B 1 128 ? 19.109 16.188 -5.043 1 79.19 128 SER B N 1
ATOM 3945 C CA . SER B 1 128 ? 18.297 16.062 -6.25 1 79.19 128 SER B CA 1
ATOM 3946 C C . SER B 1 128 ? 17.281 17.203 -6.363 1 79.19 128 SER B C 1
ATOM 3948 O O . SER B 1 128 ? 16.734 17.656 -5.355 1 79.19 128 SER B O 1
ATOM 3950 N N . SER B 1 129 ? 17.078 17.719 -7.566 1 77.81 129 SER B N 1
ATOM 3951 C CA . SER B 1 129 ? 16.094 18.75 -7.836 1 77.81 129 SER B CA 1
ATOM 3952 C C . SER B 1 129 ? 14.695 18.297 -7.402 1 77.81 129 SER B C 1
ATOM 3954 O O . SER B 1 129 ? 13.828 19.141 -7.137 1 77.81 129 SER B O 1
ATOM 3956 N N . ARG B 1 130 ? 14.547 17.062 -7.285 1 80.38 130 ARG B N 1
ATOM 3957 C CA . ARG B 1 130 ? 13.25 16.516 -6.895 1 80.38 130 ARG B CA 1
ATOM 3958 C C . ARG B 1 130 ? 13 16.719 -5.402 1 80.38 130 ARG B C 1
ATOM 3960 O O . ARG B 1 130 ? 11.867 16.578 -4.934 1 80.38 130 ARG B O 1
ATOM 3967 N N . LEU B 1 131 ? 14.023 17.062 -4.719 1 84.62 131 LEU B N 1
ATOM 3968 C CA . LEU B 1 131 ? 13.859 17.359 -3.301 1 84.62 131 LEU B CA 1
ATOM 3969 C C . LEU B 1 131 ? 13.844 18.859 -3.061 1 84.62 131 LEU B C 1
ATOM 3971 O O . LEU B 1 131 ? 14.031 19.312 -1.93 1 84.62 131 LEU B O 1
ATOM 3975 N N . SER B 1 132 ? 13.641 19.562 -4.129 1 89.81 132 SER B N 1
ATOM 3976 C CA . SER B 1 132 ? 13.461 21 -3.961 1 89.81 132 SER B CA 1
ATOM 3977 C C . SER B 1 132 ? 12.164 21.312 -3.223 1 89.81 132 SER B C 1
ATOM 3979 O O . SER B 1 132 ? 11.203 20.547 -3.287 1 89.81 132 SER B O 1
ATOM 3981 N N . ALA B 1 133 ? 12.156 22.422 -2.525 1 91.75 133 ALA B N 1
ATOM 3982 C CA . ALA B 1 133 ? 10.977 22.844 -1.78 1 91.75 133 ALA B CA 1
ATOM 3983 C C . ALA B 1 133 ? 9.766 22.969 -2.697 1 91.75 133 ALA B C 1
ATOM 3985 O O . ALA B 1 133 ? 8.648 22.609 -2.311 1 91.75 133 ALA B O 1
ATOM 3986 N N . GLU B 1 134 ? 10 23.469 -3.896 1 92.75 134 GLU B N 1
ATOM 3987 C CA . GLU B 1 134 ? 8.93 23.656 -4.867 1 92.75 134 GLU B CA 1
ATOM 3988 C C . GLU B 1 134 ? 8.32 22.312 -5.27 1 92.75 134 GLU B C 1
ATOM 3990 O O . GLU B 1 134 ? 7.094 22.172 -5.348 1 92.75 134 GLU B O 1
ATOM 3995 N N . ASN B 1 135 ? 9.18 21.375 -5.539 1 94.25 135 ASN B N 1
ATOM 3996 C CA . ASN B 1 135 ? 8.703 20.047 -5.938 1 94.25 135 ASN B CA 1
ATOM 3997 C C . ASN B 1 135 ? 7.977 19.344 -4.793 1 94.25 135 ASN B C 1
ATOM 3999 O O . ASN B 1 135 ? 6.93 18.734 -5.004 1 94.25 135 ASN B O 1
ATOM 4003 N N . ILE B 1 136 ? 8.539 19.438 -3.629 1 95.81 136 ILE B N 1
ATOM 4004 C CA . ILE B 1 136 ? 7.914 18.844 -2.453 1 95.81 136 ILE B CA 1
ATOM 4005 C C . ILE B 1 136 ? 6.539 19.469 -2.23 1 95.81 136 ILE B C 1
ATOM 4007 O O . ILE B 1 136 ? 5.559 18.766 -1.986 1 95.81 136 ILE B O 1
ATOM 4011 N N . HIS B 1 137 ? 6.496 20.781 -2.328 1 96.25 137 HIS B N 1
ATOM 4012 C CA . HIS B 1 137 ? 5.246 21.516 -2.186 1 96.25 137 HIS B CA 1
ATOM 4013 C C . HIS B 1 137 ? 4.195 21.016 -3.168 1 96.25 137 HIS B C 1
ATOM 4015 O O . HIS B 1 137 ? 3.045 20.781 -2.787 1 96.25 137 HIS B O 1
ATOM 4021 N N . GLU B 1 138 ? 4.59 20.875 -4.352 1 94.75 138 GLU B N 1
ATOM 4022 C CA . GLU B 1 138 ? 3.684 20.406 -5.398 1 94.75 138 GLU B CA 1
ATOM 4023 C C . GLU B 1 138 ? 3.121 19.031 -5.078 1 94.75 138 GLU B C 1
ATOM 4025 O O . GLU B 1 138 ? 1.916 18.797 -5.191 1 94.75 138 GLU B O 1
ATOM 4030 N N . HIS B 1 139 ? 3.912 18.156 -4.648 1 96.75 139 HIS B N 1
ATOM 4031 C CA . HIS B 1 139 ? 3.475 16.781 -4.391 1 96.75 139 HIS B CA 1
ATOM 4032 C C . HIS B 1 139 ? 2.627 16.703 -3.125 1 96.75 139 HIS B C 1
ATOM 4034 O O . HIS B 1 139 ? 1.686 15.914 -3.051 1 96.75 139 HIS B O 1
ATOM 4040 N N . PHE B 1 140 ? 2.971 17.547 -2.141 1 97.5 140 PHE B N 1
ATOM 4041 C CA . PHE B 1 140 ? 2.105 17.641 -0.971 1 97.5 140 PHE B CA 1
ATOM 4042 C C . PHE B 1 140 ? 0.719 18.141 -1.36 1 97.5 140 PHE B C 1
ATOM 4044 O O . PHE B 1 140 ? -0.292 17.578 -0.922 1 97.5 140 PHE B O 1
ATOM 4051 N N . ARG B 1 141 ? 0.678 19.141 -2.189 1 96.31 141 ARG B N 1
ATOM 4052 C CA . ARG B 1 141 ? -0.604 19.703 -2.609 1 96.31 141 ARG B CA 1
ATOM 4053 C C . ARG B 1 141 ? -1.438 18.656 -3.348 1 96.31 141 ARG B C 1
ATOM 4055 O O . ARG B 1 141 ? -2.631 18.5 -3.078 1 96.31 141 ARG B O 1
ATOM 4062 N N . LEU B 1 142 ? -0.801 17.938 -4.285 1 95 142 LEU B N 1
ATOM 4063 C CA . LEU B 1 142 ? -1.49 16.891 -5.027 1 95 142 LEU B CA 1
ATOM 4064 C C . LEU B 1 142 ? -2.059 15.836 -4.078 1 95 142 LEU B C 1
ATOM 4066 O O . LEU B 1 142 ? -3.205 15.406 -4.234 1 95 142 LEU B O 1
ATOM 4070 N N . GLY B 1 143 ? -1.271 15.445 -3.129 1 96.56 143 GLY B N 1
ATOM 4071 C CA . GLY B 1 143 ? -1.729 14.469 -2.156 1 96.56 143 GLY B CA 1
ATOM 4072 C C . GLY B 1 143 ? -2.869 14.969 -1.294 1 96.56 143 GLY B C 1
ATOM 4073 O O . GLY B 1 143 ? -3.828 14.234 -1.035 1 96.56 143 GLY B O 1
ATOM 4074 N N . LEU B 1 144 ? -2.732 16.203 -0.81 1 96.56 144 LEU B N 1
ATOM 4075 C CA . LEU B 1 144 ? -3.781 16.797 0.01 1 96.56 144 LEU B CA 1
ATOM 4076 C C . LEU B 1 144 ? -5.098 16.875 -0.756 1 96.56 144 LEU B C 1
ATOM 4078 O O . LEU B 1 144 ? -6.152 16.531 -0.216 1 96.56 144 LEU B O 1
ATOM 4082 N N . GLU B 1 145 ? -5.047 17.266 -1.998 1 95.12 145 GLU B N 1
ATOM 4083 C CA . GLU B 1 145 ? -6.23 17.359 -2.848 1 95.12 145 GLU B CA 1
ATOM 4084 C C . GLU B 1 145 ? -6.848 15.977 -3.068 1 95.12 145 GLU B C 1
ATOM 4086 O O . GLU B 1 145 ? -8.07 15.812 -2.986 1 95.12 145 GLU B O 1
ATOM 4091 N N . GLN B 1 146 ? -6.043 15.031 -3.199 1 93.06 146 GLN B N 1
ATOM 4092 C CA . GLN B 1 146 ? -6.512 13.664 -3.391 1 93.06 146 GLN B CA 1
ATOM 4093 C C . GLN B 1 146 ? -7.152 13.117 -2.119 1 93.06 146 GLN B C 1
ATOM 4095 O O . GLN B 1 146 ? -8.242 12.539 -2.164 1 93.06 146 GLN B O 1
ATOM 4100 N N . GLY B 1 147 ? -6.504 13.266 -1.034 1 93.19 147 GLY B N 1
ATOM 4101 C CA . GLY B 1 147 ? -6.941 12.703 0.232 1 93.19 147 GLY B CA 1
ATOM 4102 C C . GLY B 1 147 ? -8.047 13.508 0.896 1 93.19 147 GLY B C 1
ATOM 4103 O O . GLY B 1 147 ? -8.586 13.102 1.923 1 93.19 147 GLY B O 1
ATOM 4104 N N . MET B 1 148 ? -8.336 14.703 0.364 1 93.88 148 MET B N 1
ATOM 4105 C CA . MET B 1 148 ? -9.32 15.625 0.918 1 93.88 148 MET B CA 1
ATOM 4106 C C . MET B 1 148 ? -8.922 16.062 2.32 1 93.88 148 MET B C 1
ATOM 4108 O O . MET B 1 148 ? -9.75 16.094 3.23 1 93.88 148 MET B O 1
ATOM 4112 N N . ILE B 1 149 ? -7.688 16.297 2.447 1 94.56 149 ILE B N 1
ATOM 4113 C CA . ILE B 1 149 ? -7.078 16.766 3.686 1 94.56 149 ILE B CA 1
ATOM 4114 C C . ILE B 1 149 ? -6.547 18.188 3.492 1 94.56 149 ILE B C 1
ATOM 4116 O O . ILE B 1 149 ? -6.086 18.531 2.404 1 94.56 149 ILE B O 1
ATOM 4120 N N . THR B 1 150 ? -6.621 19 4.516 1 96.88 150 THR B N 1
ATOM 4121 C CA . THR B 1 150 ? -6.219 20.391 4.328 1 96.88 150 THR B CA 1
ATOM 4122 C C . THR B 1 150 ? -4.984 20.719 5.168 1 96.88 150 THR B C 1
ATOM 4124 O O . THR B 1 150 ? -4.426 21.812 5.066 1 96.88 150 THR B O 1
ATOM 4127 N N . ARG B 1 151 ? -4.496 19.797 5.953 1 95.81 151 ARG B N 1
ATOM 4128 C CA . ARG B 1 151 ? -3.303 20 6.766 1 95.81 151 ARG B CA 1
ATOM 4129 C C . ARG B 1 151 ? -2.064 19.438 6.082 1 95.81 151 ARG B C 1
ATOM 4131 O O . ARG B 1 151 ? -1.92 18.219 5.957 1 95.81 151 ARG B O 1
ATOM 4138 N N . PRO B 1 152 ? -1.176 20.281 5.707 1 96.69 152 PRO B N 1
ATOM 4139 C CA . PRO B 1 152 ? 0.052 19.75 5.098 1 96.69 152 PRO B CA 1
ATOM 4140 C C . PRO B 1 152 ? 0.975 19.078 6.113 1 96.69 152 PRO B C 1
ATOM 4142 O O . PRO B 1 152 ? 1.062 19.531 7.262 1 96.69 152 PRO B O 1
ATOM 4145 N N . PRO B 1 153 ? 1.705 18.047 5.676 1 97.69 153 PRO B N 1
ATOM 4146 C CA . PRO B 1 153 ? 2.775 17.516 6.523 1 97.69 153 PRO B CA 1
ATOM 4147 C C . PRO B 1 153 ? 3.957 18.469 6.652 1 97.69 153 PRO B C 1
ATOM 4149 O O . PRO B 1 153 ? 4.234 19.25 5.73 1 97.69 153 PRO B O 1
ATOM 4152 N N . GLU B 1 154 ? 4.594 18.406 7.785 1 97 154 GLU B N 1
ATOM 4153 C CA . GLU B 1 154 ? 5.91 19.031 7.898 1 97 154 GLU B CA 1
ATOM 4154 C C . GLU B 1 154 ? 7.004 18.109 7.371 1 97 154 GLU B C 1
ATOM 4156 O O . GLU B 1 154 ? 6.922 16.891 7.531 1 97 154 GLU B O 1
ATOM 4161 N N . LEU B 1 155 ? 7.992 18.75 6.754 1 97.19 155 LEU B N 1
ATOM 4162 C CA . LEU B 1 155 ? 9.102 17.938 6.273 1 97.19 155 LEU B CA 1
ATOM 4163 C C . LEU B 1 155 ? 10.43 18.469 6.797 1 97.19 155 LEU B C 1
ATOM 4165 O O . LEU B 1 155 ? 10.719 19.656 6.676 1 97.19 155 LEU B O 1
ATOM 4169 N N . HIS B 1 156 ? 11.203 17.641 7.398 1 94.88 156 HIS B N 1
ATOM 4170 C CA . HIS B 1 156 ? 12.523 17.969 7.914 1 94.88 156 HIS B CA 1
ATOM 4171 C C . HIS B 1 156 ? 13.578 17.016 7.371 1 94.88 156 HIS B C 1
ATOM 4173 O O . HIS B 1 156 ? 13.586 15.828 7.711 1 94.88 156 HIS B O 1
ATOM 4179 N N . ALA B 1 157 ? 14.461 17.562 6.574 1 93.88 157 ALA B N 1
ATOM 4180 C CA . ALA B 1 157 ? 15.484 16.734 5.938 1 93.88 157 ALA B CA 1
ATOM 4181 C C . ALA B 1 157 ? 16.812 16.828 6.684 1 93.88 157 ALA B C 1
ATOM 4183 O O . ALA B 1 157 ? 17.203 17.906 7.121 1 93.88 157 ALA B O 1
ATOM 4184 N N . PHE B 1 158 ? 17.438 15.688 6.836 1 91.56 158 PHE B N 1
ATOM 4185 C CA . PHE B 1 158 ? 18.75 15.602 7.48 1 91.56 158 PHE B CA 1
ATOM 4186 C C . PHE B 1 158 ? 19.75 14.891 6.578 1 91.56 158 PHE B C 1
ATOM 4188 O O . PHE B 1 158 ? 19.438 13.844 6 1 91.56 158 PHE B O 1
ATOM 4195 N N . ALA B 1 159 ? 20.953 15.406 6.496 1 88.81 159 ALA B N 1
ATOM 4196 C CA . ALA B 1 159 ? 21.984 14.867 5.617 1 88.81 159 ALA B CA 1
ATOM 4197 C C . ALA B 1 159 ? 22.609 13.617 6.223 1 88.81 159 ALA B C 1
ATOM 4199 O O . ALA B 1 159 ? 23.297 12.859 5.527 1 88.81 159 ALA B O 1
ATOM 4200 N N . SER B 1 160 ? 22.422 13.484 7.559 1 89.56 160 SER B N 1
ATOM 4201 C CA . SER B 1 160 ? 23.047 12.359 8.242 1 89.56 160 SER B CA 1
ATOM 4202 C C . SER B 1 160 ? 22.328 12.016 9.539 1 89.56 160 SER B C 1
ATOM 4204 O O . SER B 1 160 ? 21.531 12.812 10.031 1 89.56 160 SER B O 1
ATOM 4206 N N . TRP B 1 161 ? 22.703 10.812 10.039 1 92.12 161 TRP B N 1
ATOM 4207 C CA . TRP B 1 161 ? 22.188 10.414 11.352 1 92.12 161 TRP B CA 1
ATOM 4208 C C . TRP B 1 161 ? 22.656 11.383 12.438 1 92.12 161 TRP B C 1
ATOM 4210 O O . TRP B 1 161 ? 21.906 11.711 13.352 1 92.12 161 TRP B O 1
ATOM 4220 N N . ASP B 1 162 ? 23.891 11.812 12.305 1 89.12 162 ASP B N 1
ATOM 4221 C CA . ASP B 1 162 ? 24.438 12.75 13.289 1 89.12 162 ASP B CA 1
ATOM 4222 C C . ASP B 1 162 ? 23.625 14.039 13.32 1 89.12 162 ASP B C 1
ATOM 4224 O O . ASP B 1 162 ? 23.328 14.562 14.398 1 89.12 162 ASP B O 1
ATOM 4228 N N . GLY B 1 163 ? 23.328 14.508 12.148 1 87.88 163 GLY B N 1
ATOM 4229 C CA . GLY B 1 163 ? 22.484 15.695 12.078 1 87.88 163 GLY B CA 1
ATOM 4230 C C . GLY B 1 163 ? 21.125 15.5 12.711 1 87.88 163 GLY B C 1
ATOM 4231 O O . GLY B 1 163 ? 20.625 16.391 13.406 1 87.88 163 GLY B O 1
ATOM 4232 N N . PHE B 1 164 ? 20.547 14.344 12.523 1 92.06 164 PHE B N 1
ATOM 4233 C CA . PHE B 1 164 ? 19.234 14.023 13.078 1 92.06 164 PHE B CA 1
ATOM 4234 C C . PHE B 1 164 ? 19.297 13.906 14.594 1 92.06 164 PHE B C 1
ATOM 4236 O O . PHE B 1 164 ? 18.469 14.477 15.305 1 92.06 164 PHE B O 1
ATOM 4243 N N . LEU B 1 165 ? 20.281 13.211 15.094 1 90.19 165 LEU B N 1
ATOM 4244 C CA . LEU B 1 165 ? 20.438 12.977 16.531 1 90.19 165 LEU B CA 1
ATOM 4245 C C . LEU B 1 165 ? 20.672 14.281 17.266 1 90.19 165 LEU B C 1
ATOM 4247 O O . LEU B 1 165 ? 20.188 14.469 18.391 1 90.19 165 LEU B O 1
ATOM 4251 N N . ALA B 1 166 ? 21.406 15.18 16.641 1 86.81 166 ALA B N 1
ATOM 4252 C CA . ALA B 1 166 ? 21.672 16.484 17.234 1 86.81 166 ALA B CA 1
ATOM 4253 C C . ALA B 1 166 ? 20.391 17.312 17.359 1 86.81 166 ALA B C 1
ATOM 4255 O O . ALA B 1 166 ? 20.25 18.109 18.281 1 86.81 166 ALA B O 1
ATOM 4256 N N . ALA B 1 167 ? 19.531 17.031 16.438 1 87.06 167 ALA B N 1
ATOM 4257 C CA . ALA B 1 167 ? 18.312 17.828 16.375 1 87.06 167 ALA B CA 1
ATOM 4258 C C . ALA B 1 167 ? 17.281 17.328 17.359 1 87.06 167 ALA B C 1
ATOM 4260 O O . ALA B 1 167 ? 16.328 18.047 17.703 1 87.06 167 ALA B O 1
ATOM 4261 N N . ILE B 1 168 ? 17.391 16.062 17.828 1 85.5 168 ILE B N 1
ATOM 4262 C CA . ILE B 1 168 ? 16.391 15.523 18.75 1 85.5 168 ILE B CA 1
ATOM 4263 C C . ILE B 1 168 ? 16.906 15.625 20.188 1 85.5 168 ILE B C 1
ATOM 4265 O O . ILE B 1 168 ? 16.109 15.641 21.125 1 85.5 168 ILE B O 1
ATOM 4269 N N . ARG B 1 169 ? 18.297 15.18 20.734 1 59.84 169 ARG B N 1
ATOM 4270 C CA . ARG B 1 169 ? 18.938 15.133 22.031 1 59.84 169 ARG B CA 1
ATOM 4271 C C . ARG B 1 169 ? 18.688 16.422 22.812 1 59.84 169 ARG B C 1
ATOM 4273 O O . ARG B 1 169 ? 18.516 16.391 24.031 1 59.84 169 ARG B O 1
ATOM 4280 N N . GLU B 1 170 ? 18.688 17.469 22.328 1 49.09 170 GLU B N 1
ATOM 4281 C CA . GLU B 1 170 ? 18.547 18.656 23.172 1 49.09 170 GLU B CA 1
ATOM 4282 C C . GLU B 1 170 ? 17.203 18.656 23.891 1 49.09 170 GLU B C 1
ATOM 4284 O O . GLU B 1 170 ? 17.094 19.188 25 1 49.09 170 GLU B O 1
ATOM 4289 N N . ALA B 1 171 ? 16.234 17.875 23.484 1 43.34 171 ALA B N 1
ATOM 4290 C CA . ALA B 1 171 ? 14.953 17.875 24.203 1 43.34 171 ALA B CA 1
ATOM 4291 C C . ALA B 1 171 ? 15.031 17 25.453 1 43.34 171 ALA B C 1
ATOM 4293 O O . ALA B 1 171 ? 14.438 17.328 26.484 1 43.34 171 ALA B O 1
ATOM 4294 N N . ASP B 1 172 ? 15.789 15.898 25.469 1 42.69 172 ASP B N 1
ATOM 4295 C CA . ASP B 1 172 ? 15.938 15.047 26.656 1 42.69 172 ASP B CA 1
ATOM 4296 C C . ASP B 1 172 ? 16.75 15.75 27.734 1 42.69 172 ASP B C 1
ATOM 4298 O O . ASP B 1 172 ? 16.484 15.562 28.938 1 42.69 172 ASP B O 1
ATOM 4302 N N . ASP B 1 173 ? 17.859 16.359 27.453 1 40.97 173 ASP B N 1
ATOM 4303 C CA . ASP B 1 173 ? 18.656 17.031 28.484 1 40.97 173 ASP B CA 1
ATOM 4304 C C . ASP B 1 173 ? 17.859 18.141 29.156 1 40.97 173 ASP B C 1
ATOM 4306 O O . ASP B 1 173 ? 18.125 18.484 30.312 1 40.97 173 ASP B O 1
ATOM 4310 N N . LEU B 1 174 ? 16.984 18.797 28.609 1 34.91 174 LEU B N 1
ATOM 4311 C CA . LEU B 1 174 ? 16.188 19.781 29.344 1 34.91 174 LEU B CA 1
ATOM 4312 C C . LEU B 1 174 ? 15.352 19.125 30.422 1 34.91 174 LEU B C 1
ATOM 4314 O O . LEU B 1 174 ? 14.992 19.75 31.422 1 34.91 174 LEU B O 1
ATOM 4318 N N . GLU B 1 175 ? 14.953 17.75 30.344 1 37.62 175 GLU B N 1
ATOM 4319 C CA . GLU B 1 175 ? 14.211 17.141 31.438 1 37.62 175 GLU B CA 1
ATOM 4320 C C . GLU B 1 175 ? 15.148 16.641 32.531 1 37.62 175 GLU B C 1
ATOM 4322 O O . GLU B 1 175 ? 14.703 16.297 33.625 1 37.62 175 GLU B O 1
ATOM 4327 N N . ALA B 1 176 ? 16.422 16.297 32.344 1 33.75 176 ALA B N 1
ATOM 4328 C CA . ALA B 1 176 ? 17.219 15.758 33.438 1 33.75 176 ALA B CA 1
ATOM 4329 C C . ALA B 1 176 ? 17.5 16.828 34.5 1 33.75 176 ALA B C 1
ATOM 4331 O O . ALA B 1 176 ? 18.203 16.578 35.469 1 33.75 176 ALA B O 1
ATOM 4332 N N . LYS B 1 177 ? 17.609 18.078 34.625 1 32.03 177 LYS B N 1
ATOM 4333 C CA . LYS B 1 177 ? 17.953 18.75 35.875 1 32.03 177 LYS B CA 1
ATOM 4334 C C . LYS B 1 177 ? 17.109 18.219 37.031 1 32.03 177 LYS B C 1
ATOM 4336 O O . LYS B 1 177 ? 17.562 18.234 38.188 1 32.03 177 LYS B O 1
ATOM 4341 N N . GLY B 1 178 ? 16.094 18.641 37.625 1 27.84 178 GLY B N 1
ATOM 4342 C CA . GLY B 1 178 ? 15.703 18.109 38.906 1 27.84 178 GLY B CA 1
ATOM 4343 C C . GLY B 1 178 ? 15.578 16.594 38.938 1 27.84 178 GLY B C 1
ATOM 4344 O O . GLY B 1 178 ? 15.211 15.984 37.938 1 27.84 178 GLY B O 1
ATOM 4345 N N . PRO B 1 179 ? 16.438 15.859 39.75 1 28.56 179 PRO B N 1
ATOM 4346 C CA . PRO B 1 179 ? 16.391 14.414 39.969 1 28.56 179 PRO B CA 1
ATOM 4347 C C . PRO B 1 179 ? 14.961 13.859 39.969 1 28.56 179 PRO B C 1
ATOM 4349 O O . PRO B 1 179 ? 14.742 12.695 40.312 1 28.56 179 PRO B O 1
ATOM 4352 N N . ALA B 1 180 ? 14.023 14.5 40.656 1 24.75 180 ALA B N 1
ATOM 4353 C CA . ALA B 1 180 ? 12.82 13.719 40.938 1 24.75 180 ALA B CA 1
ATOM 4354 C C . ALA B 1 180 ? 12.492 12.766 39.812 1 24.75 180 ALA B C 1
ATOM 4356 O O . ALA B 1 180 ? 12.5 13.156 38.625 1 24.75 180 ALA B O 1
ATOM 4357 N N . ALA B 1 181 ? 12.727 11.336 39.906 1 25.81 181 ALA B N 1
ATOM 4358 C CA . ALA B 1 181 ? 12.453 9.961 39.5 1 25.81 181 ALA B CA 1
ATOM 4359 C C . ALA B 1 181 ? 11.188 9.898 38.625 1 25.81 181 ALA B C 1
ATOM 4361 O O . ALA B 1 181 ? 10.078 9.914 39.156 1 25.81 181 ALA B O 1
ATOM 4362 N N . THR B 1 182 ? 11.031 10.5 37.688 1 25.89 182 THR B N 1
ATOM 4363 C CA . THR B 1 182 ? 9.797 10.555 36.906 1 25.89 182 THR B CA 1
ATOM 4364 C C . THR B 1 182 ? 9.211 9.156 36.719 1 25.89 182 THR B C 1
ATOM 4366 O O . THR B 1 182 ? 9.875 8.273 36.156 1 25.89 182 THR B O 1
ATOM 4369 N N . HIS B 1 183 ? 8.477 8.438 37.656 1 24.95 183 HIS B N 1
ATOM 4370 C CA . HIS B 1 183 ? 7.262 7.625 37.656 1 24.95 183 HIS B CA 1
ATOM 4371 C C . HIS B 1 183 ? 6.668 7.527 36.25 1 24.95 183 HIS B C 1
ATOM 4373 O O . HIS B 1 183 ? 6.941 8.375 35.406 1 24.95 183 HIS B O 1
ATOM 4379 N N . ILE B 1 184 ? 6.137 6.285 35.875 1 25.2 184 ILE B N 1
ATOM 4380 C CA . ILE B 1 184 ? 5.109 6.141 34.844 1 25.2 184 ILE B CA 1
ATOM 4381 C C . ILE B 1 184 ? 4.371 7.465 34.688 1 25.2 184 ILE B C 1
ATOM 4383 O O . ILE B 1 184 ? 3.812 8.008 35.625 1 25.2 184 ILE B O 1
ATOM 4387 N N . PRO B 1 185 ? 4.816 8.414 33.906 1 26.92 185 PRO B N 1
ATOM 4388 C CA . PRO B 1 185 ? 4.016 9.633 34 1 26.92 185 PRO B CA 1
ATOM 4389 C C . PRO B 1 185 ? 2.588 9.375 34.5 1 26.92 185 PRO B C 1
ATOM 4391 O O . PRO B 1 185 ? 2.004 8.336 34.156 1 26.92 185 PRO B O 1
ATOM 4394 N N . ASP B 1 186 ? 2.242 9.617 35.719 1 24.69 186 ASP B N 1
ATOM 4395 C CA . ASP B 1 186 ? 0.798 9.539 35.906 1 24.69 186 ASP B CA 1
ATOM 4396 C C . ASP B 1 186 ? 0.045 9.805 34.625 1 24.69 186 ASP B C 1
ATOM 4398 O O . ASP B 1 186 ? 0.602 10.367 33.688 1 24.69 186 ASP B O 1
ATOM 4402 N N . ALA B 1 187 ? -1.343 9.977 34.781 1 23.12 187 ALA B N 1
ATOM 4403 C CA . ALA B 1 187 ? -2.406 10.016 33.781 1 23.12 187 ALA B CA 1
ATOM 4404 C C . ALA B 1 187 ? -2.004 10.867 32.594 1 23.12 187 ALA B C 1
ATOM 4406 O O . ALA B 1 187 ? -0.884 11.375 32.531 1 23.12 187 ALA B O 1
ATOM 4407 N N . PHE B 1 188 ? -2.936 11.438 31.938 1 24.58 188 PHE B N 1
ATOM 4408 C CA . PHE B 1 188 ? -3.705 12.133 30.906 1 24.58 188 PHE B CA 1
ATOM 4409 C C . PHE B 1 188 ? -3.139 13.523 30.656 1 24.58 188 PHE B C 1
ATOM 4411 O O . PHE B 1 188 ? -3.883 14.453 30.344 1 24.58 188 PHE B O 1
ATOM 4418 N N . SER B 1 189 ? -2.035 13.797 31.391 1 24.97 189 SER B N 1
ATOM 4419 C CA . SER B 1 189 ? -1.997 15.25 31.328 1 24.97 189 SER B CA 1
ATOM 4420 C C . SER B 1 189 ? -1.887 15.742 29.891 1 24.97 189 SER B C 1
ATOM 4422 O O . SER B 1 189 ? -1.617 14.953 28.969 1 24.97 189 SER B O 1
ATOM 4424 N N . GLU B 1 190 ? -1.389 17.156 29.719 1 25.33 190 GLU B N 1
ATOM 4425 C CA . GLU B 1 190 ? -1.652 18.062 28.594 1 25.33 190 GLU B CA 1
ATOM 4426 C C . GLU B 1 190 ? -0.859 17.656 27.359 1 25.33 190 GLU B C 1
ATOM 4428 O O . GLU B 1 190 ? 0.255 17.141 27.469 1 25.33 190 GLU B O 1
ATOM 4433 N N . ALA B 1 191 ? -1.565 17.266 26.344 1 26.97 191 ALA B N 1
ATOM 4434 C CA . ALA B 1 191 ? -1.08 17.188 24.969 1 26.97 191 ALA B CA 1
ATOM 4435 C C . ALA B 1 191 ? 0.084 18.141 24.734 1 26.97 191 ALA B C 1
ATOM 4437 O O . ALA B 1 191 ? -0.012 19.328 25.047 1 26.97 191 ALA B O 1
ATOM 4438 N N . PRO B 1 192 ? 1.345 17.672 24.906 1 31.02 192 PRO B N 1
ATOM 4439 C CA . PRO B 1 192 ? 2.357 18.703 24.641 1 31.02 192 PRO B CA 1
ATOM 4440 C C . PRO B 1 192 ? 1.933 19.688 23.547 1 31.02 192 PRO B C 1
ATOM 4442 O O . PRO B 1 192 ? 1.343 19.281 22.547 1 31.02 192 PRO B O 1
ATOM 4445 N N . SER B 1 193 ? 1.479 20.922 23.969 1 27 193 SER B N 1
ATOM 4446 C CA . SER B 1 193 ? 1.187 22.062 23.125 1 27 193 SER B CA 1
ATOM 4447 C C . SER B 1 193 ? 2.125 22.125 21.922 1 27 193 SER B C 1
ATOM 4449 O O . SER B 1 193 ? 3.211 21.547 21.953 1 27 193 SER B O 1
ATOM 4451 N N . ALA B 1 194 ? 1.73 22.984 20.875 1 27.22 194 ALA B N 1
ATOM 4452 C CA . ALA B 1 194 ? 2.172 23.484 19.578 1 27.22 194 ALA B CA 1
ATOM 4453 C C . ALA B 1 194 ? 3.676 23.75 19.578 1 27.22 194 ALA B C 1
ATOM 4455 O O . ALA B 1 194 ? 4.277 23.953 20.641 1 27.22 194 ALA B O 1
ATOM 4456 N N . VAL B 1 195 ? 4.211 23.672 18.312 1 31.44 195 VAL B N 1
ATOM 4457 C CA . VAL B 1 195 ? 5.453 24.172 17.734 1 31.44 195 VAL B CA 1
ATOM 4458 C C . VAL B 1 195 ? 5.844 25.484 18.438 1 31.44 195 VAL B C 1
ATOM 4460 O O . VAL B 1 195 ? 5.188 26.5 18.25 1 31.44 195 VAL B O 1
ATOM 4463 N N . LYS B 1 196 ? 6.246 25.406 19.75 1 32.25 196 LYS B N 1
ATOM 4464 C CA . LYS B 1 196 ? 6.957 26.672 19.984 1 32.25 196 LYS B CA 1
ATOM 4465 C C . LYS B 1 196 ? 7.789 27.062 18.766 1 32.25 196 LYS B C 1
ATOM 4467 O O . LYS B 1 196 ? 8.094 26.234 17.922 1 32.25 196 LYS B O 1
ATOM 4472 N N . ASN B 1 197 ? 8.438 28.281 18.688 1 33.12 197 ASN B N 1
ATOM 4473 C CA . ASN B 1 197 ? 9.133 29.031 17.641 1 33.12 197 ASN B CA 1
ATOM 4474 C C . ASN B 1 197 ? 10.219 28.188 16.984 1 33.12 197 ASN B C 1
ATOM 4476 O O . ASN B 1 197 ? 11.141 27.719 17.656 1 33.12 197 ASN B O 1
ATOM 4480 N N . ALA B 1 198 ? 9.977 27.344 15.93 1 39 198 ALA B N 1
ATOM 4481 C CA . ALA B 1 198 ? 10.977 26.766 15.023 1 39 198 ALA B CA 1
ATOM 4482 C C . ALA B 1 198 ? 12.18 27.688 14.883 1 39 198 ALA B C 1
ATOM 4484 O O . ALA B 1 198 ? 12.336 28.375 13.867 1 39 198 ALA B O 1
ATOM 4485 N N . ASP B 1 199 ? 12.602 28.344 15.789 1 40.41 199 ASP B N 1
ATOM 4486 C CA . ASP B 1 199 ? 13.898 28.953 15.523 1 40.41 199 ASP B CA 1
ATOM 4487 C C . ASP B 1 199 ? 14.945 27.891 15.18 1 40.41 199 ASP B C 1
ATOM 4489 O O . ASP B 1 199 ? 14.805 26.734 15.562 1 40.41 199 ASP B O 1
ATOM 4493 N N . ALA B 1 200 ? 15.922 28.125 14.25 1 44.22 200 ALA B N 1
ATOM 4494 C CA . ALA B 1 200 ? 17.062 27.375 13.711 1 44.22 200 ALA B CA 1
ATOM 4495 C C . ALA B 1 200 ? 17.562 26.344 14.727 1 44.22 200 ALA B C 1
ATOM 4497 O O . ALA B 1 200 ? 18.203 25.359 14.352 1 44.22 200 ALA B O 1
ATOM 4498 N N . GLY B 1 201 ? 17.328 26.516 16.031 1 48.75 201 GLY B N 1
ATOM 4499 C CA . GLY B 1 201 ? 17.875 25.719 17.109 1 48.75 201 GLY B CA 1
ATOM 4500 C C . GLY B 1 201 ? 16.875 24.766 17.734 1 48.75 201 GLY B C 1
ATOM 4501 O O . GLY B 1 201 ? 17.109 24.234 18.828 1 48.75 201 GLY B O 1
ATOM 4502 N N . SER B 1 202 ? 15.617 24.656 17.125 1 56.09 202 SER B N 1
ATOM 4503 C CA . SER B 1 202 ? 14.539 24.016 17.875 1 56.09 202 SER B CA 1
ATOM 4504 C C . SER B 1 202 ? 14.703 22.5 17.875 1 56.09 202 SER B C 1
ATOM 4506 O O . SER B 1 202 ? 15.141 21.922 16.891 1 56.09 202 SER B O 1
ATOM 4508 N N . THR B 1 203 ? 14.688 21.844 18.938 1 70.88 203 THR B N 1
ATOM 4509 C CA . THR B 1 203 ? 14.742 20.422 19.266 1 70.88 203 THR B CA 1
ATOM 4510 C C . THR B 1 203 ? 13.398 19.75 18.984 1 70.88 203 THR B C 1
ATOM 4512 O O . THR B 1 203 ? 12.344 20.297 19.328 1 70.88 203 THR B O 1
ATOM 4515 N N . TYR B 1 204 ? 13.438 18.75 18.141 1 85.56 204 TYR B N 1
ATOM 4516 C CA . TYR B 1 204 ? 12.242 17.969 17.844 1 85.56 204 TYR B CA 1
ATOM 4517 C C . TYR B 1 204 ? 11.945 16.984 18.969 1 85.56 204 TYR B C 1
ATOM 4519 O O . TYR B 1 204 ? 12.828 16.234 19.391 1 85.56 204 TYR B O 1
ATOM 4527 N N . VAL B 1 205 ? 10.758 17.078 19.484 1 85.81 205 VAL B N 1
ATOM 4528 C CA . VAL B 1 205 ? 10.289 16.047 20.406 1 85.81 205 VAL B CA 1
ATOM 4529 C C . VAL B 1 205 ? 9.625 14.914 19.641 1 85.81 205 VAL B C 1
ATOM 4531 O O . VAL B 1 205 ? 8.695 15.141 18.859 1 85.81 205 VAL B O 1
ATOM 4534 N N . LEU B 1 206 ? 10.148 13.758 19.906 1 91.75 206 LEU B N 1
ATOM 4535 C CA . LEU B 1 206 ? 9.633 12.594 19.188 1 91.75 206 LEU B CA 1
ATOM 4536 C C . LEU B 1 206 ? 8.492 11.938 19.953 1 91.75 206 LEU B C 1
ATOM 4538 O O . LEU B 1 206 ? 8.445 12.008 21.188 1 91.75 206 LEU B O 1
ATOM 4542 N N . PRO B 1 207 ? 7.602 11.297 19.188 1 92.56 207 PRO B N 1
ATOM 4543 C CA . PRO B 1 207 ? 6.566 10.508 19.859 1 92.56 207 PRO B CA 1
ATOM 4544 C C . PRO B 1 207 ? 7.145 9.422 20.766 1 92.56 207 PRO B C 1
ATOM 4546 O O . PRO B 1 207 ? 8.234 8.906 20.5 1 92.56 207 PRO B O 1
ATOM 4549 N N . THR B 1 208 ? 6.367 9.156 21.797 1 88.94 208 THR B N 1
ATOM 4550 C CA . THR B 1 208 ? 6.82 8.148 22.75 1 88.94 208 THR B CA 1
ATOM 4551 C C . THR B 1 208 ? 6.91 6.777 22.078 1 88.94 208 THR B C 1
ATOM 4553 O O . THR B 1 208 ? 7.926 6.09 22.188 1 88.94 208 THR B O 1
ATOM 4556 N N . LEU B 1 209 ? 5.883 6.41 21.344 1 96 209 LEU B N 1
ATOM 4557 C CA . LEU B 1 209 ? 5.914 5.113 20.672 1 96 209 LEU B CA 1
ATOM 4558 C C . LEU B 1 209 ? 6.633 5.207 19.344 1 96 209 LEU B C 1
ATOM 4560 O O . LEU B 1 209 ? 6.254 6.008 18.484 1 96 209 LEU B O 1
ATOM 4564 N N . ARG B 1 210 ? 7.652 4.426 19.25 1 97.75 210 ARG B N 1
ATOM 4565 C CA . ARG B 1 210 ? 8.469 4.406 18.047 1 97.75 210 ARG B CA 1
ATOM 4566 C C . ARG B 1 210 ? 8.586 2.99 17.484 1 97.75 210 ARG B C 1
ATOM 4568 O O . ARG B 1 210 ? 8.938 2.057 18.219 1 97.75 210 ARG B O 1
ATOM 4575 N N . LEU B 1 211 ? 8.242 2.854 16.219 1 98 211 LEU B N 1
ATOM 4576 C CA . LEU B 1 211 ? 8.172 1.548 15.57 1 98 211 LEU B CA 1
ATOM 4577 C C . LEU B 1 211 ? 9.047 1.513 14.32 1 98 211 LEU B C 1
ATOM 4579 O O . LEU B 1 211 ? 9.141 2.506 13.594 1 98 211 LEU B O 1
ATOM 4583 N N . VAL B 1 212 ? 9.695 0.339 14.086 1 97.44 212 VAL B N 1
ATOM 4584 C CA . VAL B 1 212 ? 10.477 0.158 12.867 1 97.44 212 VAL B CA 1
ATOM 4585 C C . VAL B 1 212 ? 10.109 -1.173 12.219 1 97.44 212 VAL B C 1
ATOM 4587 O O . VAL B 1 212 ? 10.102 -2.215 12.875 1 97.44 212 VAL B O 1
ATOM 4590 N N . ALA B 1 213 ? 9.734 -1.038 10.961 1 93.31 213 ALA B N 1
ATOM 4591 C CA . ALA B 1 213 ? 9.492 -2.262 10.203 1 93.31 213 ALA B CA 1
ATOM 4592 C C . ALA B 1 213 ? 10.805 -2.957 9.852 1 93.31 213 ALA B C 1
ATOM 4594 O O . ALA B 1 213 ? 11.688 -2.357 9.234 1 93.31 213 ALA B O 1
ATOM 4595 N N . HIS B 1 214 ? 10.953 -4.137 10.211 1 89.25 214 HIS B N 1
ATOM 4596 C CA . HIS B 1 214 ? 12.18 -4.902 9.977 1 89.25 214 HIS B CA 1
ATOM 4597 C C . HIS B 1 214 ? 11.867 -6.367 9.703 1 89.25 214 HIS B C 1
ATOM 4599 O O . HIS B 1 214 ? 11.195 -7.027 10.5 1 89.25 214 HIS B O 1
ATOM 4605 N N . PRO B 1 215 ? 12.477 -6.676 8.547 1 80.75 215 PRO B N 1
ATOM 4606 C CA . PRO B 1 215 ? 12.234 -8.086 8.25 1 80.75 215 PRO B CA 1
ATOM 4607 C C . PRO B 1 215 ? 12.867 -9.031 9.273 1 80.75 215 PRO B C 1
ATOM 4609 O O . PRO B 1 215 ? 13.781 -8.625 10 1 80.75 215 PRO B O 1
ATOM 4612 N N . HIS B 1 216 ? 12.461 -10.164 9.57 1 77.38 216 HIS B N 1
ATOM 4613 C CA . HIS B 1 216 ? 13.023 -11.234 10.383 1 77.38 216 HIS B CA 1
ATOM 4614 C C . HIS B 1 216 ? 12.828 -10.969 11.867 1 77.38 216 HIS B C 1
ATOM 4616 O O . HIS B 1 216 ? 13.711 -11.25 12.68 1 77.38 216 HIS B O 1
ATOM 4622 N N . THR B 1 217 ? 11.984 -10.102 12.18 1 86.38 217 THR B N 1
ATOM 4623 C CA . THR B 1 217 ? 11.562 -9.945 13.562 1 86.38 217 THR B CA 1
ATOM 4624 C C . THR B 1 217 ? 10.273 -10.719 13.828 1 86.38 217 THR B C 1
ATOM 4626 O O . THR B 1 217 ? 9.516 -11.008 12.898 1 86.38 217 THR B O 1
ATOM 4629 N N . GLU B 1 218 ? 10.031 -11.047 15.039 1 86.38 218 GLU B N 1
ATOM 4630 C CA . GLU B 1 218 ? 8.945 -11.961 15.359 1 86.38 218 GLU B CA 1
ATOM 4631 C C . GLU B 1 218 ? 7.648 -11.195 15.633 1 86.38 218 GLU B C 1
ATOM 4633 O O . GLU B 1 218 ? 6.582 -11.578 15.141 1 86.38 218 GLU B O 1
ATOM 4638 N N . PRO B 1 219 ? 7.715 -10.094 16.375 1 92.56 219 PRO B N 1
ATOM 4639 C CA . PRO B 1 219 ? 6.453 -9.445 16.734 1 92.56 219 PRO B CA 1
ATOM 4640 C C . PRO B 1 219 ? 5.738 -8.836 15.539 1 92.56 219 PRO B C 1
ATOM 4642 O O . PRO B 1 219 ? 6.383 -8.266 14.656 1 92.56 219 PRO B O 1
ATOM 4645 N N . THR B 1 220 ? 4.469 -9.125 15.461 1 95.69 220 THR B N 1
ATOM 4646 C CA . THR B 1 220 ? 3.607 -8.406 14.523 1 95.69 220 THR B CA 1
ATOM 4647 C C . THR B 1 220 ? 3.059 -7.137 15.172 1 95.69 220 THR B C 1
ATOM 4649 O O . THR B 1 220 ? 3.176 -6.945 16.375 1 95.69 220 THR B O 1
ATOM 4652 N N . LEU B 1 221 ? 2.504 -6.215 14.367 1 96.5 221 LEU B N 1
ATOM 4653 C CA . LEU B 1 221 ? 1.967 -4.98 14.922 1 96.5 221 LEU B CA 1
ATOM 4654 C C . LEU B 1 221 ? 0.84 -5.273 15.914 1 96.5 221 LEU B C 1
ATOM 4656 O O . LEU B 1 221 ? 0.822 -4.734 17.016 1 96.5 221 LEU B O 1
ATOM 4660 N N . PRO B 1 222 ? -0.083 -6.188 15.57 1 95.75 222 PRO B N 1
ATOM 4661 C CA . PRO B 1 222 ? -1.109 -6.508 16.562 1 95.75 222 PRO B CA 1
ATOM 4662 C C . PRO B 1 222 ? -0.523 -7.074 17.859 1 95.75 222 PRO B C 1
ATOM 4664 O O . PRO B 1 222 ? -0.958 -6.707 18.953 1 95.75 222 PRO B O 1
ATOM 4667 N N . SER B 1 223 ? 0.469 -7.918 17.719 1 94.12 223 SER B N 1
ATOM 4668 C CA . SER B 1 223 ? 1.05 -8.539 18.906 1 94.12 223 SER B CA 1
ATOM 4669 C C . SER B 1 223 ? 1.764 -7.508 19.766 1 94.12 223 SER B C 1
ATOM 4671 O O . SER B 1 223 ? 1.866 -7.676 20.984 1 94.12 223 SER B O 1
ATOM 4673 N N . LEU B 1 224 ? 2.254 -6.445 19.125 1 94.88 224 LEU B N 1
ATOM 4674 C CA . LEU B 1 224 ? 2.938 -5.387 19.859 1 94.88 224 LEU B CA 1
ATOM 4675 C C . LEU B 1 224 ? 1.936 -4.406 20.469 1 94.88 224 LEU B C 1
ATOM 4677 O O . LEU B 1 224 ? 2.064 -4.02 21.625 1 94.88 224 LEU B O 1
ATOM 4681 N N . LEU B 1 225 ? 0.914 -4.082 19.75 1 95.94 225 LEU B N 1
ATOM 4682 C CA . LEU B 1 225 ? 0.096 -2.918 20.078 1 95.94 225 LEU B CA 1
ATOM 4683 C C . LEU B 1 225 ? -1.125 -3.32 20.891 1 95.94 225 LEU B C 1
ATOM 4685 O O . LEU B 1 225 ? -1.758 -2.475 21.531 1 95.94 225 LEU B O 1
ATOM 4689 N N . MET B 1 226 ? -1.459 -4.578 20.859 1 93.38 226 MET B N 1
ATOM 4690 C CA . MET B 1 226 ? -2.752 -4.938 21.438 1 93.38 226 MET B CA 1
ATOM 4691 C C . MET B 1 226 ? -2.578 -5.875 22.625 1 93.38 226 MET B C 1
ATOM 4693 O O . MET B 1 226 ? -1.669 -6.707 22.641 1 93.38 226 MET B O 1
ATOM 4697 N N . ARG B 1 227 ? -3.498 -5.77 23.531 1 91.5 227 ARG B N 1
ATOM 4698 C CA . ARG B 1 227 ? -3.65 -6.746 24.609 1 91.5 227 ARG B CA 1
ATOM 4699 C C . ARG B 1 227 ? -4.266 -8.039 24.078 1 91.5 227 ARG B C 1
ATOM 4701 O O . ARG B 1 227 ? -4.973 -8.031 23.062 1 91.5 227 ARG B O 1
ATOM 4708 N N . PRO B 1 228 ? -3.957 -9.094 24.812 1 88 228 PRO B N 1
ATOM 4709 C CA . PRO B 1 228 ? -4.641 -10.328 24.422 1 88 228 PRO B CA 1
ATOM 4710 C C . PRO B 1 228 ? -6.16 -10.195 24.422 1 88 228 PRO B C 1
ATOM 4712 O O . PRO B 1 228 ? -6.723 -9.586 25.344 1 88 228 PRO B O 1
ATOM 4715 N N . PHE B 1 229 ? -6.793 -10.688 23.422 1 86.06 229 PHE B N 1
ATOM 4716 C CA . PHE B 1 229 ? -8.234 -10.523 23.25 1 86.06 229 PHE B CA 1
ATOM 4717 C C . PHE B 1 229 ? -9 -11.258 24.344 1 86.06 229 PHE B C 1
ATOM 4719 O O . PHE B 1 229 ? -10.133 -10.906 24.656 1 86.06 229 PHE B O 1
ATOM 4726 N N . ALA B 1 230 ? -8.477 -12.32 24.922 1 76.31 230 ALA B N 1
ATOM 4727 C CA . ALA B 1 230 ? -9.117 -13.07 26 1 76.31 230 ALA B CA 1
ATOM 4728 C C . ALA B 1 230 ? -9.281 -12.203 27.25 1 76.31 230 ALA B C 1
ATOM 4730 O O . ALA B 1 230 ? -10.109 -12.492 28.109 1 76.31 230 ALA B O 1
ATOM 4731 N N . GLU B 1 231 ? -8.508 -11.242 27.297 1 67.56 231 GLU B N 1
ATOM 4732 C CA . GLU B 1 231 ? -8.57 -10.352 28.453 1 67.56 231 GLU B CA 1
ATOM 4733 C C . GLU B 1 231 ? -9.656 -9.289 28.266 1 67.56 231 GLU B C 1
ATOM 4735 O O . GLU B 1 231 ? -9.836 -8.758 27.172 1 67.56 231 GLU B O 1
ATOM 4740 N N . ASN B 1 232 ? -10.727 -9.406 29.062 1 60.41 232 ASN B N 1
ATOM 4741 C CA . ASN B 1 232 ? -11.75 -8.375 28.984 1 60.41 232 ASN B CA 1
ATOM 4742 C C . ASN B 1 232 ? -11.141 -6.988 28.797 1 60.41 232 ASN B C 1
ATOM 4744 O O . ASN B 1 232 ? -10.18 -6.641 29.484 1 60.41 232 ASN B O 1
ATOM 4748 N N . PRO B 1 233 ? -11.477 -6.488 27.656 1 58.06 233 PRO B N 1
ATOM 4749 C CA . PRO B 1 233 ? -10.922 -5.137 27.562 1 58.06 233 PRO B CA 1
ATOM 4750 C C . PRO B 1 233 ? -11.148 -4.32 28.844 1 58.06 233 PRO B C 1
ATOM 4752 O O . PRO B 1 233 ? -12.133 -4.543 29.547 1 58.06 233 PRO B O 1
ATOM 4755 N N . PRO B 1 234 ? -10.117 -3.861 29.422 1 49.75 234 PRO B N 1
ATOM 4756 C CA . PRO B 1 234 ? -10.43 -3.021 30.578 1 49.75 234 PRO B CA 1
ATOM 4757 C C . PRO B 1 234 ? -11.719 -2.219 30.391 1 49.75 234 PRO B C 1
ATOM 4759 O O . PRO B 1 234 ? -12.062 -1.858 29.266 1 49.75 234 PRO B O 1
ATOM 4762 N N . SER B 1 235 ? -12.781 -2.668 31.078 1 41.59 235 SER B N 1
ATOM 4763 C CA . SER B 1 235 ? -13.945 -1.797 31.109 1 41.59 235 SER B CA 1
ATOM 4764 C C . SER B 1 235 ? -13.57 -0.357 30.781 1 41.59 235 SER B C 1
ATOM 4766 O O . SER B 1 235 ? -12.773 0.261 31.484 1 41.59 235 SER B O 1
ATOM 4768 N N . ALA B 1 236 ? -13.375 -0.133 29.641 1 41.16 236 ALA B N 1
ATOM 4769 C CA . ALA B 1 236 ? -13.383 1.315 29.453 1 41.16 236 ALA B CA 1
ATOM 4770 C C . ALA B 1 236 ? -14.422 1.98 30.359 1 41.16 236 ALA B C 1
ATOM 4772 O O . ALA B 1 236 ? -15.602 2.059 30.016 1 41.16 236 ALA B O 1
ATOM 4773 N N . GLU B 1 237 ? -14.781 1.455 31.484 1 36.44 237 GLU B N 1
ATOM 4774 C CA . GLU B 1 237 ? -15.43 2.535 32.219 1 36.44 237 GLU B CA 1
ATOM 4775 C C . GLU B 1 237 ? -14.891 3.896 31.797 1 36.44 237 GLU B C 1
ATOM 4777 O O . GLU B 1 237 ? -13.789 4.285 32.188 1 36.44 237 GLU B O 1
ATOM 4782 N N . LEU B 1 238 ? -14.906 4.129 30.5 1 37.75 238 LEU B N 1
ATOM 4783 C CA . LEU B 1 238 ? -15.031 5.535 30.125 1 37.75 238 LEU B CA 1
ATOM 4784 C C . LEU B 1 238 ? -15.773 6.312 31.219 1 37.75 238 LEU B C 1
ATOM 4786 O O . LEU B 1 238 ? -16.984 6.16 31.359 1 37.75 238 LEU B O 1
ATOM 4790 N N . ASN B 1 239 ? -15.461 6.168 32.375 1 34.38 239 ASN B N 1
ATOM 4791 C CA . ASN B 1 239 ? -16.062 7.164 33.25 1 34.38 239 ASN B CA 1
ATOM 4792 C C . ASN B 1 239 ? -16.438 8.438 32.469 1 34.38 239 ASN B C 1
ATOM 4794 O O . ASN B 1 239 ? -15.789 8.766 31.484 1 34.38 239 ASN B O 1
ATOM 4798 N N . GLY B 1 240 ? -17.672 8.844 32.375 1 36.78 240 GLY B N 1
ATOM 4799 C CA . GLY B 1 240 ? -18.344 10.047 31.906 1 36.78 240 GLY B CA 1
ATOM 4800 C C . GLY B 1 240 ? -17.375 11.195 31.625 1 36.78 240 GLY B C 1
ATOM 4801 O O . GLY B 1 240 ? -17.812 12.328 31.406 1 36.78 240 GLY B O 1
ATOM 4802 N N . LYS B 1 241 ? -16.281 11.273 32.375 1 38.53 241 LYS B N 1
ATOM 4803 C CA . LYS B 1 241 ? -15.523 12.5 32.125 1 38.53 241 LYS B CA 1
ATOM 4804 C C . LYS B 1 241 ? -14.977 12.531 30.703 1 38.53 241 LYS B C 1
ATOM 4806 O O . LYS B 1 241 ? -14.508 11.516 30.203 1 38.53 241 LYS B O 1
ATOM 4811 N N . GLN B 1 242 ? -15.555 13.336 29.875 1 39.16 242 GLN B N 1
ATOM 4812 C CA . GLN B 1 242 ? -15.07 13.781 28.562 1 39.16 242 GLN B CA 1
ATOM 4813 C C . GLN B 1 242 ? -13.555 13.664 28.469 1 39.16 242 GLN B C 1
ATOM 4815 O O . GLN B 1 242 ? -12.828 14.586 28.844 1 39.16 242 GLN B O 1
ATOM 4820 N N . VAL B 1 243 ? -12.891 12.656 29.016 1 39.5 243 VAL B N 1
ATOM 4821 C CA . VAL B 1 243 ? -11.453 12.633 28.797 1 39.5 243 VAL B CA 1
ATOM 4822 C C . VAL B 1 243 ? -11.141 12.992 27.344 1 39.5 243 VAL B C 1
ATOM 4824 O O . VAL B 1 243 ? -11.695 12.398 26.406 1 39.5 243 VAL B O 1
ATOM 4827 N N . GLU B 1 244 ? -10.977 14.164 27.062 1 45.66 244 GLU B N 1
ATOM 4828 C CA . GLU B 1 244 ? -10.414 14.625 25.797 1 45.66 244 GLU B CA 1
ATOM 4829 C C . GLU B 1 244 ? -9.531 13.555 25.172 1 45.66 244 GLU B C 1
ATOM 4831 O O . GLU B 1 244 ? -8.547 13.125 25.766 1 45.66 244 GLU B O 1
ATOM 4836 N N . PHE B 1 245 ? -10.07 12.609 24.484 1 52.62 245 PHE B N 1
ATOM 4837 C CA . PHE B 1 245 ? -9.43 11.492 23.797 1 52.62 245 PHE B CA 1
ATOM 4838 C C . PHE B 1 245 ? -8.156 11.945 23.094 1 52.62 245 PHE B C 1
ATOM 4840 O O . PHE B 1 245 ? -8.203 12.719 22.141 1 52.62 245 PHE B O 1
ATOM 4847 N N . GLN B 1 246 ? -7.023 12.164 23.875 1 67.25 246 GLN B N 1
ATOM 4848 C CA . GLN B 1 246 ? -5.723 12.469 23.281 1 67.25 246 GLN B CA 1
ATOM 4849 C C . GLN B 1 246 ? -5.312 11.406 22.266 1 67.25 246 GLN B C 1
ATOM 4851 O O . GLN B 1 246 ? -5.387 10.211 22.547 1 67.25 246 GLN B O 1
ATOM 4856 N N . ARG B 1 247 ? -5.086 11.836 21 1 82.62 247 ARG B N 1
ATOM 4857 C CA . ARG B 1 247 ? -4.641 10.953 19.938 1 82.62 247 ARG B CA 1
ATOM 4858 C C . ARG B 1 247 ? -3.295 10.32 20.266 1 82.62 247 ARG B C 1
ATOM 4860 O O . ARG B 1 247 ? -2.449 10.953 20.906 1 82.62 247 ARG B O 1
ATOM 4867 N N . HIS B 1 248 ? -3.145 9.109 19.969 1 90.12 248 HIS B N 1
ATOM 4868 C CA . HIS B 1 248 ? -1.866 8.414 20.078 1 90.12 248 HIS B CA 1
ATOM 4869 C C . HIS B 1 248 ? -0.899 8.867 18.984 1 90.12 248 HIS B C 1
ATOM 4871 O O . HIS B 1 248 ? -1.277 8.961 17.812 1 90.12 248 HIS B O 1
ATOM 4877 N N . SER B 1 249 ? 0.286 9.258 19.469 1 94.12 249 SER B N 1
ATOM 4878 C CA . SER B 1 249 ? 1.312 9.648 18.5 1 94.12 249 SER B CA 1
ATOM 4879 C C . SER B 1 249 ? 2.326 8.523 18.297 1 94.12 249 SER B C 1
ATOM 4881 O O . SER B 1 249 ? 2.846 7.961 19.266 1 94.12 249 SER B O 1
ATOM 4883 N N . VAL B 1 250 ? 2.58 8.164 17.047 1 97.44 250 VAL B N 1
ATOM 4884 C CA . VAL B 1 250 ? 3.508 7.09 16.703 1 97.44 250 VAL B CA 1
ATOM 4885 C C . VAL B 1 250 ? 4.547 7.598 15.711 1 97.44 250 VAL B C 1
ATOM 4887 O O . VAL B 1 250 ? 4.211 8.289 14.75 1 97.44 250 VAL B O 1
ATOM 4890 N N . LEU B 1 251 ? 5.836 7.371 16.016 1 98.19 251 LEU B N 1
ATOM 4891 C CA . LEU B 1 251 ? 6.902 7.566 15.031 1 98.19 251 LEU B CA 1
ATOM 4892 C C . LEU B 1 251 ? 7.246 6.254 14.328 1 98.19 251 LEU B C 1
ATOM 4894 O O . LEU B 1 251 ? 7.676 5.297 14.977 1 98.19 251 LEU B O 1
ATOM 4898 N N . LEU B 1 252 ? 7.004 6.211 13.047 1 98.56 252 LEU B N 1
ATOM 4899 C CA . LEU B 1 252 ? 7.262 5.035 12.234 1 98.56 252 LEU B CA 1
ATOM 4900 C C . LEU B 1 252 ? 8.531 5.219 11.406 1 98.56 252 LEU B C 1
ATOM 4902 O O . LEU B 1 252 ? 8.68 6.223 10.703 1 98.56 252 LEU B O 1
ATOM 4906 N N . ALA B 1 253 ? 9.461 4.242 11.539 1 98.19 253 ALA B N 1
ATOM 4907 C CA . ALA B 1 253 ? 10.672 4.281 10.727 1 98.19 253 ALA B CA 1
ATOM 4908 C C . ALA B 1 253 ? 10.586 3.303 9.555 1 98.19 253 ALA B C 1
ATOM 4910 O O . ALA B 1 253 ? 10.266 2.125 9.75 1 98.19 253 ALA B O 1
ATOM 4911 N N . VAL B 1 254 ? 10.828 3.779 8.383 1 96.38 254 VAL B N 1
ATOM 4912 C CA . VAL B 1 254 ? 10.844 2.975 7.168 1 96.38 254 VAL B CA 1
ATOM 4913 C C . VAL B 1 254 ? 12.18 3.16 6.445 1 96.38 254 VAL B C 1
ATOM 4915 O O . VAL B 1 254 ? 12.602 4.293 6.191 1 96.38 254 VAL B O 1
ATOM 4918 N N . GLY B 1 255 ? 12.859 2.105 6.109 1 93.44 255 GLY B N 1
ATOM 4919 C CA . GLY B 1 255 ? 14.18 2.135 5.496 1 93.44 255 GLY B CA 1
ATOM 4920 C C . GLY B 1 255 ? 14.125 2.287 3.986 1 93.44 255 GLY B C 1
ATOM 4921 O O . GLY B 1 255 ? 13.047 2.34 3.398 1 93.44 255 GLY B O 1
ATOM 4922 N N . PRO B 1 256 ? 15.312 2.43 3.422 1 89.62 256 PRO B N 1
ATOM 4923 C CA . PRO B 1 256 ? 15.391 2.508 1.961 1 89.62 256 PRO B CA 1
ATOM 4924 C C . PRO B 1 256 ? 15.148 1.158 1.286 1 89.62 256 PRO B C 1
ATOM 4926 O O . PRO B 1 256 ? 14.82 0.177 1.957 1 89.62 256 PRO B O 1
ATOM 4929 N N . GLU B 1 257 ? 15.234 1.054 -0.014 1 81.25 257 GLU B N 1
ATOM 4930 C CA . GLU B 1 257 ? 15.008 -0.164 -0.788 1 81.25 257 GLU B CA 1
ATOM 4931 C C . GLU B 1 257 ? 15.93 -1.29 -0.32 1 81.25 257 GLU B C 1
ATOM 4933 O O . GLU B 1 257 ? 15.516 -2.451 -0.268 1 81.25 257 GLU B O 1
ATOM 4938 N N . GLY B 1 258 ? 17.125 -0.976 0.084 1 82.94 258 GLY B N 1
ATOM 4939 C CA . GLY B 1 258 ? 18.078 -1.973 0.548 1 82.94 258 GLY B CA 1
ATOM 4940 C C . GLY B 1 258 ? 17.938 -2.285 2.027 1 82.94 258 GLY B C 1
ATOM 4941 O O . GLY B 1 258 ? 18.672 -3.125 2.559 1 82.94 258 GLY B O 1
ATOM 4942 N N . GLY B 1 259 ? 16.969 -1.629 2.697 1 88.38 259 GLY B N 1
ATOM 4943 C CA . GLY B 1 259 ? 16.766 -1.844 4.121 1 88.38 259 GLY B CA 1
ATOM 4944 C C . GLY B 1 259 ? 17.781 -1.136 4.984 1 88.38 259 GLY B C 1
ATOM 4945 O O . GLY B 1 259 ? 18.641 -0.413 4.477 1 88.38 259 GLY B O 1
ATOM 4946 N N . TRP B 1 260 ? 17.625 -1.312 6.277 1 92.5 260 TRP B N 1
ATOM 4947 C CA . TRP B 1 260 ? 18.562 -0.786 7.262 1 92.5 260 TRP B CA 1
ATOM 4948 C C . TRP B 1 260 ? 19.75 -1.719 7.426 1 92.5 260 TRP B C 1
ATOM 4950 O O . TRP B 1 260 ? 19.594 -2.943 7.426 1 92.5 260 TRP B O 1
ATOM 4960 N N . ILE B 1 261 ? 20.938 -1.182 7.582 1 93 261 ILE B N 1
ATOM 4961 C CA . ILE B 1 261 ? 22.078 -2.016 7.934 1 93 261 ILE B CA 1
ATOM 4962 C C . ILE B 1 261 ? 22.062 -2.303 9.438 1 93 261 ILE B C 1
ATOM 4964 O O . ILE B 1 261 ? 21.438 -1.575 10.203 1 93 261 ILE B O 1
ATOM 4968 N N . PRO B 1 262 ? 22.781 -3.279 9.859 1 93.62 262 PRO B N 1
ATOM 4969 C CA . PRO B 1 262 ? 22.734 -3.703 11.258 1 93.62 262 PRO B CA 1
ATOM 4970 C C . PRO B 1 262 ? 23.062 -2.57 12.234 1 93.62 262 PRO B C 1
ATOM 4972 O O . PRO B 1 262 ? 22.344 -2.367 13.211 1 93.62 262 PRO B O 1
ATOM 4975 N N . PRO B 1 263 ? 24.078 -1.713 12 1 94.75 263 PRO B N 1
ATOM 4976 C CA . PRO B 1 263 ? 24.359 -0.604 12.906 1 94.75 263 PRO B CA 1
ATOM 4977 C C . PRO B 1 263 ? 23.203 0.393 13.008 1 94.75 263 PRO B C 1
ATOM 4979 O O . PRO B 1 263 ? 22.984 0.99 14.062 1 94.75 263 PRO B O 1
ATOM 4982 N N . GLU B 1 264 ? 22.516 0.58 11.93 1 95.25 264 GLU B N 1
ATOM 4983 C CA . GLU B 1 264 ? 21.375 1.496 11.93 1 95.25 264 GLU B CA 1
ATOM 4984 C C . GLU B 1 264 ? 20.219 0.933 12.742 1 95.25 264 GLU B C 1
ATOM 4986 O O . GLU B 1 264 ? 19.531 1.672 13.445 1 95.25 264 GLU B O 1
ATOM 4991 N N . ILE B 1 265 ? 20.016 -0.346 12.57 1 94.06 265 ILE B N 1
ATOM 4992 C CA . ILE B 1 265 ? 18.969 -0.994 13.352 1 94.06 265 ILE B CA 1
ATOM 4993 C C . ILE B 1 265 ? 19.297 -0.904 14.844 1 94.06 265 ILE B C 1
ATOM 4995 O O . ILE B 1 265 ? 18.422 -0.632 15.672 1 94.06 265 ILE B O 1
ATOM 4999 N N . ASP B 1 266 ? 20.547 -1.107 15.125 1 93.88 266 ASP B N 1
ATOM 5000 C CA . ASP B 1 266 ? 21 -0.985 16.5 1 93.88 266 ASP B CA 1
ATOM 5001 C C . ASP B 1 266 ? 20.781 0.429 17.031 1 93.88 266 ASP B C 1
ATOM 5003 O O . ASP B 1 266 ? 20.312 0.609 18.156 1 93.88 266 ASP B O 1
ATOM 5007 N N . LEU B 1 267 ? 21.109 1.361 16.234 1 94.69 267 LEU B N 1
ATOM 5008 C CA . LEU B 1 267 ? 20.891 2.76 16.578 1 94.69 267 LEU B CA 1
ATOM 5009 C C . LEU B 1 267 ? 19.406 3.031 16.844 1 94.69 267 LEU B C 1
ATOM 5011 O O . LEU B 1 267 ? 19.047 3.639 17.859 1 94.69 267 LEU B O 1
ATOM 5015 N N . LEU B 1 268 ? 18.594 2.555 15.953 1 95.56 268 LEU B N 1
ATOM 5016 C CA . LEU B 1 268 ? 17.141 2.756 16.078 1 95.56 268 LEU B CA 1
ATOM 5017 C C . LEU B 1 268 ? 16.609 2.105 17.344 1 95.56 268 LEU B C 1
ATOM 5019 O O . LEU B 1 268 ? 15.852 2.729 18.094 1 95.56 268 LEU B O 1
ATOM 5023 N N . GLN B 1 269 ? 17.062 0.972 17.609 1 93.12 269 GLN B N 1
ATOM 5024 C CA . GLN B 1 269 ? 16.516 0.216 18.734 1 93.12 269 GLN B CA 1
ATOM 5025 C C . GLN B 1 269 ? 17.125 0.671 20.047 1 93.12 269 GLN B C 1
ATOM 5027 O O . GLN B 1 269 ? 16.406 1.001 21 1 93.12 269 GLN B O 1
ATOM 5032 N N . ARG B 1 270 ? 18.422 0.794 20.125 1 91.56 270 ARG B N 1
ATOM 5033 C CA . ARG B 1 270 ? 19.125 0.979 21.391 1 91.56 270 ARG B CA 1
ATOM 5034 C C . ARG B 1 270 ? 19.203 2.455 21.766 1 91.56 270 ARG B C 1
ATOM 5036 O O . ARG B 1 270 ? 19.047 2.809 22.938 1 91.56 270 ARG B O 1
ATOM 5043 N N . LYS B 1 271 ? 19.391 3.275 20.812 1 90.19 271 LYS B N 1
ATOM 5044 C CA . LYS B 1 271 ? 19.562 4.691 21.109 1 90.19 271 LYS B CA 1
ATOM 5045 C C . LYS B 1 271 ? 18.234 5.441 21.031 1 90.19 271 LYS B C 1
ATOM 5047 O O . LYS B 1 271 ? 17.984 6.355 21.812 1 90.19 271 LYS B O 1
ATOM 5052 N N . LEU B 1 272 ? 17.375 5 20.109 1 93.44 272 LEU B N 1
ATOM 5053 C CA . LEU B 1 272 ? 16.188 5.801 19.859 1 93.44 272 LEU B CA 1
ATOM 5054 C C . LEU B 1 272 ? 14.938 5.09 20.359 1 93.44 272 LEU B C 1
ATOM 5056 O O . LEU B 1 272 ? 13.844 5.652 20.328 1 93.44 272 LEU B O 1
ATOM 5060 N N . GLY B 1 273 ? 15.023 3.852 20.75 1 93.62 273 GLY B N 1
ATOM 5061 C CA . GLY B 1 273 ? 13.93 3.162 21.422 1 93.62 273 GLY B CA 1
ATOM 5062 C C . GLY B 1 273 ? 12.891 2.625 20.453 1 93.62 273 GLY B C 1
ATOM 5063 O O . GLY B 1 273 ? 11.734 2.396 20.828 1 93.62 273 GLY B O 1
ATOM 5064 N N . PHE B 1 274 ? 13.289 2.424 19.25 1 96.56 274 PHE B N 1
ATOM 5065 C CA . PHE B 1 274 ? 12.344 1.858 18.281 1 96.56 274 PHE B CA 1
ATOM 5066 C C . PHE B 1 274 ? 12.102 0.383 18.578 1 96.56 274 PHE B C 1
ATOM 5068 O O . PHE B 1 274 ? 13.031 -0.354 18.906 1 96.56 274 PHE B O 1
ATOM 5075 N N . LEU B 1 275 ? 10.883 -0.016 18.5 1 96.5 275 LEU B N 1
ATOM 5076 C CA . LEU B 1 275 ? 10.508 -1.422 18.578 1 96.5 275 LEU B CA 1
ATOM 5077 C C . LEU B 1 275 ? 10.312 -2.016 17.188 1 96.5 275 LEU B C 1
ATOM 5079 O O . LEU B 1 275 ? 9.531 -1.491 16.391 1 96.5 275 LEU B O 1
ATOM 5083 N N . PRO B 1 276 ? 11.055 -3.059 16.875 1 95.94 276 PRO B N 1
ATOM 5084 C CA . PRO B 1 276 ? 10.891 -3.689 15.555 1 95.94 276 PRO B CA 1
ATOM 5085 C C . PRO B 1 276 ? 9.625 -4.539 15.469 1 95.94 276 PRO B C 1
ATOM 5087 O O . PRO B 1 276 ? 9.188 -5.117 16.469 1 95.94 276 PRO B O 1
ATOM 5090 N N . PHE B 1 277 ? 8.992 -4.57 14.312 1 96.12 277 PHE B N 1
ATOM 5091 C CA . PHE B 1 277 ? 7.875 -5.461 14.039 1 96.12 277 PHE B CA 1
ATOM 5092 C C . PHE B 1 277 ? 7.961 -6.02 12.625 1 96.12 277 PHE B C 1
ATOM 5094 O O . PHE B 1 277 ? 8.602 -5.426 11.75 1 96.12 277 PHE B O 1
ATOM 5101 N N . SER B 1 278 ? 7.375 -7.156 12.438 1 94.19 278 SER B N 1
ATOM 5102 C CA . SER B 1 278 ? 7.328 -7.801 11.125 1 94.19 278 SER B CA 1
ATOM 5103 C C . SER B 1 278 ? 6.094 -7.363 10.344 1 94.19 278 SER B C 1
ATOM 5105 O O . SER B 1 278 ? 4.965 -7.488 10.828 1 94.19 278 SER B O 1
ATOM 5107 N N . LEU B 1 279 ? 6.332 -6.836 9.219 1 92.75 279 LEU B N 1
ATOM 5108 C CA . LEU B 1 279 ? 5.254 -6.375 8.352 1 92.75 279 LEU B CA 1
ATOM 5109 C C . LEU B 1 279 ? 4.707 -7.527 7.512 1 92.75 279 LEU B C 1
ATOM 5111 O O . LEU B 1 279 ? 3.49 -7.707 7.422 1 92.75 279 LEU B O 1
ATOM 5115 N N . SER B 1 280 ? 5.543 -8.195 6.824 1 88.62 280 SER B N 1
ATOM 5116 C CA . SER B 1 280 ? 5.27 -9.312 5.926 1 88.62 280 SER B CA 1
ATOM 5117 C C . SER B 1 280 ? 6.523 -10.148 5.691 1 88.62 280 SER B C 1
ATOM 5119 O O . SER B 1 280 ? 7.629 -9.742 6.051 1 88.62 280 SER B O 1
ATOM 5121 N N . ASP B 1 281 ? 6.355 -11.336 5.141 1 87.75 281 ASP B N 1
ATOM 5122 C CA . ASP B 1 281 ? 7.516 -12.141 4.781 1 87.75 281 ASP B CA 1
ATOM 5123 C C . ASP B 1 281 ? 7.965 -11.852 3.352 1 87.75 281 ASP B C 1
ATOM 5125 O O . ASP B 1 281 ? 8.922 -12.461 2.861 1 87.75 281 ASP B O 1
ATOM 5129 N N . LYS B 1 282 ? 7.258 -10.945 2.734 1 91 282 LYS B N 1
ATOM 5130 C CA . LYS B 1 282 ? 7.59 -10.578 1.361 1 91 282 LYS B CA 1
ATOM 5131 C C . LYS B 1 282 ? 8.57 -9.414 1.327 1 91 282 LYS B C 1
ATOM 5133 O O . LYS B 1 282 ? 8.562 -8.562 2.217 1 91 282 LYS B O 1
ATOM 5138 N N . ILE B 1 283 ? 9.375 -9.43 0.341 1 91.38 283 ILE B N 1
ATOM 5139 C CA . ILE B 1 283 ? 10.211 -8.266 0.072 1 91.38 283 ILE B CA 1
ATOM 5140 C C . ILE B 1 283 ? 9.414 -7.223 -0.703 1 91.38 283 ILE B C 1
ATOM 5142 O O . ILE B 1 283 ? 9.047 -7.445 -1.86 1 91.38 283 ILE B O 1
ATOM 5146 N N . LEU B 1 284 ? 9.211 -6.133 -0.078 1 92.88 284 LEU B N 1
ATOM 5147 C CA . LEU B 1 284 ? 8.367 -5.098 -0.661 1 92.88 284 LEU B CA 1
ATOM 5148 C C . LEU B 1 284 ? 9.195 -3.885 -1.072 1 92.88 284 LEU B C 1
ATOM 5150 O O . LEU B 1 284 ? 10.195 -3.568 -0.431 1 92.88 284 LEU B O 1
ATOM 5154 N N . LYS B 1 285 ? 8.75 -3.264 -2.119 1 92 285 LYS B N 1
ATOM 5155 C CA . LYS B 1 285 ? 9.305 -1.95 -2.432 1 92 285 LYS B CA 1
ATOM 5156 C C . LYS B 1 285 ? 8.961 -0.934 -1.347 1 92 285 LYS B C 1
ATOM 5158 O O . LYS B 1 285 ? 8.008 -1.126 -0.591 1 92 285 LYS B O 1
ATOM 5163 N N . CYS B 1 286 ? 9.672 0.133 -1.313 1 93.25 286 CYS B N 1
ATOM 5164 C CA . CYS B 1 286 ? 9.531 1.133 -0.261 1 93.25 286 CYS B CA 1
ATOM 5165 C C . CYS B 1 286 ? 8.109 1.683 -0.216 1 93.25 286 CYS B C 1
ATOM 5167 O O . CYS B 1 286 ? 7.512 1.785 0.857 1 93.25 286 CYS B O 1
ATOM 5169 N N . GLU B 1 287 ? 7.578 2.008 -1.369 1 94.56 287 GLU B N 1
ATOM 5170 C CA . GLU B 1 287 ? 6.23 2.561 -1.441 1 94.56 287 GLU B CA 1
ATOM 5171 C C . GLU B 1 287 ? 5.199 1.569 -0.915 1 94.56 287 GLU B C 1
ATOM 5173 O O . GLU B 1 287 ? 4.305 1.942 -0.149 1 94.56 287 GLU B O 1
ATOM 5178 N N . THR B 1 288 ? 5.332 0.309 -1.352 1 96 288 THR B N 1
ATOM 5179 C CA . THR B 1 288 ? 4.422 -0.741 -0.91 1 96 288 THR B CA 1
ATOM 5180 C C . THR B 1 288 ? 4.574 -0.996 0.586 1 96 288 THR B C 1
ATOM 5182 O O . THR B 1 288 ? 3.58 -1.161 1.298 1 96 288 THR B O 1
ATOM 5185 N N . ALA B 1 289 ? 5.797 -1.002 1.036 1 96.31 289 ALA B N 1
ATOM 5186 C CA . ALA B 1 289 ? 6.07 -1.223 2.455 1 96.31 289 ALA B CA 1
ATOM 5187 C C . ALA B 1 289 ? 5.457 -0.117 3.309 1 96.31 289 ALA B C 1
ATOM 5189 O O . ALA B 1 289 ? 4.836 -0.391 4.34 1 96.31 289 ALA B O 1
ATOM 5190 N N . LEU B 1 290 ? 5.66 1.121 2.908 1 97.62 290 LEU B N 1
ATOM 5191 C CA . LEU B 1 290 ? 5.082 2.229 3.664 1 97.62 290 LEU B CA 1
ATOM 5192 C C . LEU B 1 290 ? 3.561 2.137 3.684 1 97.62 290 LEU B C 1
ATOM 5194 O O . LEU B 1 290 ? 2.938 2.311 4.734 1 97.62 290 LEU B O 1
ATOM 5198 N N . THR B 1 291 ? 2.967 1.888 2.52 1 97.94 291 THR B N 1
ATOM 5199 C CA . THR B 1 291 ? 1.518 1.737 2.447 1 97.94 291 THR B CA 1
ATOM 5200 C C . THR B 1 291 ? 1.04 0.64 3.393 1 97.94 291 THR B C 1
ATOM 5202 O O . THR B 1 291 ? 0.061 0.822 4.117 1 97.94 291 THR B O 1
ATOM 5205 N N . ALA B 1 292 ? 1.744 -0.466 3.371 1 97.75 292 ALA B N 1
ATOM 5206 C CA . ALA B 1 292 ? 1.373 -1.592 4.227 1 97.75 292 ALA B CA 1
ATOM 5207 C C . ALA B 1 292 ? 1.498 -1.227 5.699 1 97.75 292 ALA B C 1
ATOM 5209 O O . ALA B 1 292 ? 0.622 -1.553 6.504 1 97.75 292 ALA B O 1
ATOM 5210 N N . CYS B 1 293 ? 2.551 -0.575 6.074 1 98.06 293 CYS B N 1
ATOM 5211 C CA . CYS B 1 293 ? 2.758 -0.15 7.453 1 98.06 293 CYS B CA 1
ATOM 5212 C C . CYS B 1 293 ? 1.635 0.77 7.914 1 98.06 293 CYS B C 1
ATOM 5214 O O . CYS B 1 293 ? 1.052 0.558 8.977 1 98.06 293 CYS B O 1
ATOM 5216 N N . LEU B 1 294 ? 1.368 1.742 7.09 1 98.25 294 LEU B N 1
ATOM 5217 C CA . LEU B 1 294 ? 0.344 2.723 7.438 1 98.25 294 LEU B CA 1
ATOM 5218 C C . LEU B 1 294 ? -1.029 2.064 7.523 1 98.25 294 LEU B C 1
ATOM 5220 O O . LEU B 1 294 ? -1.835 2.416 8.391 1 98.25 294 LEU B O 1
ATOM 5224 N N . THR B 1 295 ? -1.243 1.134 6.66 1 98 295 THR B N 1
ATOM 5225 C CA . THR B 1 295 ? -2.512 0.415 6.645 1 98 295 THR B CA 1
ATOM 5226 C C . THR B 1 295 ? -2.689 -0.398 7.926 1 98 295 THR B C 1
ATOM 5228 O O . THR B 1 295 ? -3.74 -0.335 8.57 1 98 295 THR B O 1
ATOM 5231 N N . GLN B 1 296 ? -1.698 -1.153 8.312 1 97.81 296 GLN B N 1
ATOM 5232 C CA . GLN B 1 296 ? -1.791 -1.951 9.531 1 97.81 296 GLN B CA 1
ATOM 5233 C C . GLN B 1 296 ? -1.922 -1.061 10.766 1 97.81 296 GLN B C 1
ATOM 5235 O O . GLN B 1 296 ? -2.729 -1.337 11.656 1 97.81 296 GLN B O 1
ATOM 5240 N N . LEU B 1 297 ? -1.133 -0.012 10.766 1 97.69 297 LEU B N 1
ATOM 5241 C CA . LEU B 1 297 ? -1.134 0.9 11.906 1 97.69 297 LEU B CA 1
ATOM 5242 C C . LEU B 1 297 ? -2.502 1.551 12.078 1 97.69 297 LEU B C 1
ATOM 5244 O O . LEU B 1 297 ? -3.053 1.562 13.18 1 97.69 297 LEU B O 1
ATOM 5248 N N . THR B 1 298 ? -3.074 2.07 11.008 1 97.12 298 THR B N 1
ATOM 5249 C CA . THR B 1 298 ? -4.363 2.746 11.086 1 97.12 298 THR B CA 1
ATOM 5250 C C . THR B 1 298 ? -5.477 1.753 11.406 1 97.12 298 THR B C 1
ATOM 5252 O O . THR B 1 298 ? -6.438 2.094 12.102 1 97.12 298 THR B O 1
ATOM 5255 N N . MET B 1 299 ? -5.359 0.551 10.914 1 97.06 299 MET B N 1
ATOM 5256 C CA . MET B 1 299 ? -6.352 -0.467 11.25 1 97.06 299 MET B CA 1
ATOM 5257 C C . MET B 1 299 ? -6.344 -0.752 12.75 1 97.06 299 MET B C 1
ATOM 5259 O O . MET B 1 299 ? -7.398 -0.834 13.375 1 97.06 299 MET B O 1
ATOM 5263 N N . CYS B 1 300 ? -5.184 -0.868 13.344 1 96.88 300 CYS B N 1
ATOM 5264 C CA . CYS B 1 300 ? -5.059 -1.158 14.766 1 96.88 300 CYS B CA 1
ATOM 5265 C C . CYS B 1 300 ? -5.645 -0.029 15.609 1 96.88 300 CYS B C 1
ATOM 5267 O O . CYS B 1 300 ? -6.352 -0.278 16.578 1 96.88 300 CYS B O 1
ATOM 5269 N N . TYR B 1 301 ? -5.426 1.199 15.211 1 96.25 301 TYR B N 1
ATOM 5270 C CA . TYR B 1 301 ? -5.754 2.338 16.062 1 96.25 301 TYR B CA 1
ATOM 5271 C C . TYR B 1 301 ? -7.168 2.836 15.789 1 96.25 301 TYR B C 1
ATOM 5273 O O . TYR B 1 301 ? -7.797 3.445 16.656 1 96.25 301 TYR B O 1
ATOM 5281 N N . GLU B 1 302 ? -7.648 2.621 14.531 1 95.62 302 GLU B N 1
ATOM 5282 C CA . GLU B 1 302 ? -8.891 3.295 14.156 1 95.62 302 GLU B CA 1
ATOM 5283 C C . GLU B 1 302 ? -10.047 2.305 14.055 1 95.62 302 GLU B C 1
ATOM 5285 O O . GLU B 1 302 ? -11.211 2.701 14.109 1 95.62 302 GLU B O 1
ATOM 5290 N N . ASP B 1 303 ? -9.781 0.964 13.812 1 95.56 303 ASP B N 1
ATOM 5291 C CA . ASP B 1 303 ? -10.859 -0.007 13.672 1 95.56 303 ASP B CA 1
ATOM 5292 C C . ASP B 1 303 ? -11.586 -0.205 15 1 95.56 303 ASP B C 1
ATOM 5294 O O . ASP B 1 303 ? -10.961 -0.447 16.031 1 95.56 303 ASP B O 1
ATOM 5298 N N . PRO B 1 304 ? -12.891 -0.151 14.992 1 92.31 304 PRO B N 1
ATOM 5299 C CA . PRO B 1 304 ? -13.656 -0.211 16.234 1 92.31 304 PRO B CA 1
ATOM 5300 C C . PRO B 1 304 ? -13.5 -1.544 16.969 1 92.31 304 PRO B C 1
ATOM 5302 O O . PRO B 1 304 ? -13.672 -1.61 18.188 1 92.31 304 PRO B O 1
ATOM 5305 N N . MET B 1 305 ? -13.172 -2.602 16.25 1 91.19 305 MET B N 1
ATOM 5306 C CA . MET B 1 305 ? -13.016 -3.908 16.875 1 91.19 305 MET B CA 1
ATOM 5307 C C . MET B 1 305 ? -11.664 -4.016 17.578 1 91.19 305 MET B C 1
ATOM 5309 O O . MET B 1 305 ? -11.539 -4.699 18.594 1 91.19 305 MET B O 1
ATOM 5313 N N . LEU B 1 306 ? -10.68 -3.338 17.031 1 93.81 306 LEU B N 1
ATOM 5314 C CA . LEU B 1 306 ? -9.312 -3.496 17.516 1 93.81 306 LEU B CA 1
ATOM 5315 C C . LEU B 1 306 ? -8.969 -2.416 18.547 1 93.81 306 LEU B C 1
ATOM 5317 O O . LEU B 1 306 ? -8.273 -2.684 19.516 1 93.81 306 LEU B O 1
ATOM 5321 N N . PHE B 1 307 ? -9.555 -1.266 18.469 1 92.69 307 PHE B N 1
ATOM 5322 C CA . PHE B 1 307 ? -9.211 -0.066 19.234 1 92.69 307 PHE B CA 1
ATOM 5323 C C . PHE B 1 307 ? -9.305 -0.322 20.719 1 92.69 307 PHE B C 1
ATOM 5325 O O . PHE B 1 307 ? -8.43 0.085 21.484 1 92.69 307 PHE B O 1
ATOM 5332 N N . PRO B 1 308 ? -10.344 -1.045 21.156 1 90.62 308 PRO B N 1
ATOM 5333 C CA . PRO B 1 308 ? -10.508 -1.232 22.594 1 90.62 308 PRO B CA 1
ATOM 5334 C C . PRO B 1 308 ? -9.383 -2.059 23.219 1 90.62 308 PRO B C 1
ATOM 5336 O O . PRO B 1 308 ? -9.227 -2.078 24.438 1 90.62 308 PRO B O 1
ATOM 5339 N N . PHE B 1 309 ? -8.555 -2.664 22.406 1 92.12 309 PHE B N 1
ATOM 5340 C CA . PHE B 1 309 ? -7.559 -3.59 22.938 1 92.12 309 PHE B CA 1
ATOM 5341 C C . PHE B 1 309 ? -6.16 -2.988 22.844 1 92.12 309 P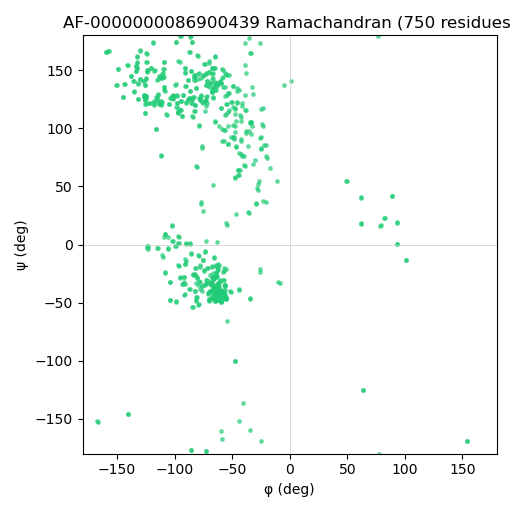HE B C 1
ATOM 5343 O O . PHE B 1 309 ? -5.172 -3.648 23.172 1 92.12 309 PHE B O 1
ATOM 5350 N N . LEU B 1 310 ? -6.066 -1.757 22.516 1 93.25 310 LEU B N 1
ATOM 5351 C CA . LEU B 1 310 ? -4.773 -1.097 22.359 1 93.25 310 LEU B CA 1
ATOM 5352 C C . LEU B 1 310 ? -4.07 -0.953 23.703 1 93.25 310 LEU B C 1
ATOM 5354 O O . LEU B 1 310 ? -4.703 -0.619 24.703 1 93.25 310 LEU B O 1
ATOM 5358 N N . ARG B 1 311 ? -2.801 -1.194 23.656 1 92.06 311 ARG B N 1
ATOM 5359 C CA . ARG B 1 311 ? -1.926 -0.903 24.797 1 92.06 311 ARG B CA 1
ATOM 5360 C C . ARG B 1 311 ? -1.461 0.549 24.766 1 92.06 311 ARG B C 1
ATOM 5362 O O . ARG B 1 311 ? -1.337 1.146 23.688 1 92.06 311 ARG B O 1
ATOM 5369 N N . SER B 1 312 ? -1.234 1.085 25.969 1 90.06 312 SER B N 1
ATOM 5370 C CA . SER B 1 312 ? -0.504 2.348 26.031 1 90.06 312 SER B CA 1
ATOM 5371 C C . SER B 1 312 ? 0.962 2.158 25.656 1 90.06 312 SER B C 1
ATOM 5373 O O . SER B 1 312 ? 1.484 1.042 25.719 1 90.06 312 SER B O 1
ATOM 5375 N N . PRO B 1 313 ? 1.566 3.246 25.219 1 90.69 313 PRO B N 1
ATOM 5376 C CA . PRO B 1 313 ? 2.996 3.119 24.938 1 90.69 313 PRO B CA 1
ATOM 5377 C C . PRO B 1 313 ? 3.781 2.504 26.094 1 90.69 313 PRO B C 1
ATOM 5379 O O . PRO B 1 313 ? 4.668 1.677 25.875 1 90.69 313 PRO B O 1
ATOM 5382 N N . VAL B 1 314 ? 3.465 2.879 27.297 1 88.75 314 VAL B N 1
ATOM 5383 C CA . VAL B 1 314 ? 4.137 2.363 28.484 1 88.75 314 VAL B CA 1
ATOM 5384 C C . VAL B 1 314 ? 3.943 0.852 28.562 1 88.75 314 VAL B C 1
ATOM 5386 O O . VAL B 1 314 ? 4.895 0.11 28.828 1 88.75 314 VAL B O 1
ATOM 5389 N N . GLU B 1 315 ? 2.73 0.408 28.297 1 90.12 315 GLU B N 1
ATOM 5390 C CA . GLU B 1 315 ? 2.428 -1.02 28.312 1 90.12 315 GLU B CA 1
ATOM 5391 C C . GLU B 1 315 ? 3.188 -1.761 27.219 1 90.12 315 GLU B C 1
ATOM 5393 O O . GLU B 1 315 ? 3.645 -2.887 27.422 1 90.12 315 GLU B O 1
ATOM 5398 N N . ILE B 1 316 ? 3.328 -1.113 26.109 1 92.44 316 ILE B N 1
ATOM 5399 C CA . ILE B 1 316 ? 3.994 -1.724 24.969 1 92.44 316 ILE B CA 1
ATOM 5400 C C . ILE B 1 316 ? 5.469 -1.947 25.281 1 92.44 316 ILE B C 1
ATOM 5402 O O . ILE B 1 316 ? 5.996 -3.045 25.078 1 92.44 316 ILE B O 1
ATOM 5406 N N . TYR B 1 317 ? 6.066 -0.92 25.844 1 91.81 317 TYR B N 1
ATOM 5407 C CA . TYR B 1 317 ? 7.488 -1.019 26.156 1 91.81 317 TYR B CA 1
ATOM 5408 C C . TYR B 1 317 ? 7.719 -1.969 27.328 1 91.81 317 TYR B C 1
ATOM 5410 O O . TYR B 1 317 ? 8.719 -2.689 27.359 1 91.81 317 TYR B O 1
ATOM 5418 N N . ALA B 1 318 ? 6.797 -2.025 28.281 1 88.94 318 ALA B N 1
ATOM 5419 C CA . ALA B 1 318 ? 6.895 -2.949 29.406 1 88.94 318 ALA B CA 1
ATOM 5420 C C . ALA B 1 318 ? 6.797 -4.398 28.938 1 88.94 318 ALA B C 1
ATOM 5422 O O . ALA B 1 318 ? 7.535 -5.262 29.406 1 88.94 318 ALA B O 1
ATOM 5423 N N . ALA B 1 319 ? 5.922 -4.59 28.031 1 85.12 319 ALA B N 1
ATOM 5424 C CA . ALA B 1 319 ? 5.742 -5.938 27.484 1 85.12 319 ALA B CA 1
ATOM 5425 C C . ALA B 1 319 ? 6.992 -6.406 26.75 1 85.12 319 ALA B C 1
ATOM 5427 O O . ALA B 1 319 ? 7.348 -7.586 26.812 1 85.12 319 ALA B O 1
ATOM 5428 N N . ARG B 1 320 ? 7.633 -5.516 26.109 1 84.44 320 ARG B N 1
ATOM 5429 C CA . ARG B 1 320 ? 8.844 -5.848 25.375 1 84.44 320 ARG B CA 1
ATOM 5430 C C . ARG B 1 320 ? 9.992 -6.164 26.328 1 84.44 320 ARG B C 1
ATOM 5432 O O . ARG B 1 320 ? 10.766 -7.098 26.094 1 84.44 320 ARG B O 1
ATOM 5439 N N . LEU B 1 321 ? 10.117 -5.375 27.375 1 80.56 321 LEU B N 1
ATOM 5440 C CA . LEU B 1 321 ? 11.156 -5.598 28.375 1 80.56 321 LEU B CA 1
ATOM 5441 C C . LEU B 1 321 ? 10.977 -6.949 29.047 1 80.56 321 LEU B C 1
ATOM 5443 O O . LEU B 1 321 ? 11.953 -7.652 29.328 1 80.56 321 LEU B O 1
ATOM 5447 N N . ALA B 1 322 ? 9.734 -7.309 29.25 1 78.69 322 ALA B N 1
ATOM 5448 C CA . ALA B 1 322 ? 9.422 -8.578 29.891 1 78.69 322 ALA B CA 1
ATOM 5449 C C . ALA B 1 322 ? 9.805 -9.758 29 1 78.69 322 ALA B C 1
ATOM 5451 O O . ALA B 1 322 ? 10.266 -10.789 29.484 1 78.69 322 ALA B O 1
ATOM 5452 N N . ARG B 1 323 ? 9.695 -9.586 27.766 1 74.5 323 ARG B N 1
ATOM 5453 C CA . ARG B 1 323 ? 10.016 -10.641 26.797 1 74.5 323 ARG B CA 1
ATOM 5454 C C . ARG B 1 323 ? 11.523 -10.797 26.641 1 74.5 323 ARG B C 1
ATOM 5456 O O . ARG B 1 323 ? 12.016 -11.906 26.453 1 74.5 323 ARG B O 1
ATOM 5463 N N . ASP B 1 324 ? 12.234 -9.672 26.625 1 72.06 324 ASP B N 1
ATOM 5464 C CA . ASP B 1 324 ? 13.688 -9.688 26.484 1 72.06 324 ASP B CA 1
ATOM 5465 C C . ASP B 1 324 ? 14.352 -10.328 27.703 1 72.06 324 ASP B C 1
ATOM 5467 O O . ASP B 1 324 ? 15.398 -10.961 27.594 1 72.06 324 ASP B O 1
ATOM 5471 N N . ASP B 1 325 ? 13.82 -10.086 28.922 1 65.31 325 ASP B N 1
ATOM 5472 C CA . ASP B 1 325 ? 14.336 -10.68 30.141 1 65.31 325 ASP B CA 1
ATOM 5473 C C . ASP B 1 325 ? 14.172 -12.195 30.141 1 65.31 325 ASP B C 1
ATOM 5475 O O . ASP B 1 325 ? 14.992 -12.922 30.703 1 65.31 325 ASP B O 1
ATOM 5479 N N . LYS B 1 326 ? 13.227 -12.656 29.469 1 57.75 326 LYS B N 1
ATOM 5480 C CA . LYS B 1 326 ? 12.969 -14.094 29.469 1 57.75 326 LYS B CA 1
ATOM 5481 C C . LYS B 1 326 ? 13.883 -14.812 28.469 1 57.75 326 LYS B C 1
ATOM 5483 O O . LYS B 1 326 ? 14.102 -16.016 28.594 1 57.75 326 LYS B O 1
ATOM 5488 N N . ASP B 1 327 ? 14.352 -14.102 27.422 1 54 327 ASP B N 1
ATOM 5489 C CA . ASP B 1 327 ? 15.297 -14.703 26.5 1 54 327 ASP B CA 1
ATOM 5490 C C . ASP B 1 327 ? 16.672 -14.047 26.625 1 54 327 ASP B C 1
ATOM 5492 O O . ASP B 1 327 ? 16.984 -13.117 25.875 1 54 327 ASP B O 1
ATOM 5496 N N . PRO B 1 328 ? 17.484 -14.312 27.641 1 48.84 328 PRO B N 1
ATOM 5497 C CA . PRO B 1 328 ? 18.781 -13.703 27.938 1 48.84 328 PRO B CA 1
ATOM 5498 C C . PRO B 1 328 ? 19.781 -13.852 26.797 1 48.84 328 PRO B C 1
ATOM 5500 O O . PRO B 1 328 ? 20.859 -13.25 26.844 1 48.84 328 PRO B O 1
ATOM 5503 N N . GLU B 1 329 ? 19.625 -14.805 25.922 1 46.03 329 GLU B N 1
ATOM 5504 C CA . GLU B 1 329 ? 20.719 -15 24.984 1 46.03 329 GLU B CA 1
ATOM 5505 C C . GLU B 1 329 ? 20.906 -13.766 24.094 1 46.03 329 GLU B C 1
ATOM 5507 O O . GLU B 1 329 ? 21.891 -13.68 23.359 1 46.03 329 GLU B O 1
ATOM 5512 N N . ARG B 1 330 ? 19.984 -12.945 23.984 1 44.19 330 ARG B N 1
ATOM 5513 C CA . ARG B 1 330 ? 20.078 -11.867 23.016 1 44.19 330 ARG B CA 1
ATOM 5514 C C . ARG B 1 330 ? 20.812 -10.664 23.578 1 44.19 330 ARG B C 1
ATOM 5516 O O . ARG B 1 330 ? 20.906 -9.617 22.938 1 44.19 330 ARG B O 1
ATOM 5523 N N . SER B 1 331 ? 21.109 -10.695 24.859 1 40.91 331 SER B N 1
ATOM 5524 C CA . SER B 1 331 ? 21.75 -9.5 25.391 1 40.91 331 SER B CA 1
ATOM 5525 C C . SER B 1 331 ? 23.219 -9.438 25 1 40.91 331 SER B C 1
ATOM 5527 O O . SER B 1 331 ? 24.078 -9.945 25.734 1 40.91 331 SER B O 1
ATOM 5529 N N . SER B 1 332 ? 23.547 -9.891 23.859 1 39.34 332 SER B N 1
ATOM 5530 C CA . SER B 1 332 ? 24.969 -9.656 23.688 1 39.34 332 SER B CA 1
ATOM 5531 C C . SER B 1 332 ? 25.312 -8.18 23.859 1 39.34 332 SER B C 1
ATOM 5533 O O . SER B 1 332 ? 24.656 -7.312 23.281 1 39.34 332 SER B O 1
ATOM 5535 N N . ASP B 1 333 ? 26.016 -7.836 24.922 1 38.72 333 ASP B N 1
ATOM 5536 C CA . ASP B 1 333 ? 26.672 -6.578 25.281 1 38.72 333 ASP B CA 1
ATOM 5537 C C . ASP B 1 333 ? 27.484 -6.035 24.109 1 38.72 333 ASP B C 1
ATOM 5539 O O . ASP B 1 333 ? 28.609 -6.477 23.875 1 38.72 333 ASP B O 1
ATOM 5543 N N . ALA B 1 334 ? 27 -5.785 23.062 1 36.22 334 ALA B N 1
ATOM 5544 C CA . ALA B 1 334 ? 27.906 -5.082 22.172 1 36.22 334 ALA B CA 1
ATOM 5545 C C . ALA B 1 334 ? 28.469 -3.822 22.828 1 36.22 334 ALA B C 1
ATOM 5547 O O . ALA B 1 334 ? 27.734 -3.117 23.531 1 36.22 334 ALA B O 1
ATOM 5548 N N . PRO B 1 335 ? 29.719 -3.648 22.828 1 38.34 335 PRO B N 1
ATOM 5549 C CA . PRO B 1 335 ? 30.375 -2.492 23.438 1 38.34 335 PRO B CA 1
ATOM 5550 C C . PRO B 1 335 ? 29.75 -1.164 23.016 1 38.34 335 PRO B C 1
ATOM 5552 O O . PRO B 1 335 ? 29.25 -1.045 21.906 1 38.34 335 PRO B O 1
ATOM 5555 N N . GLU B 1 336 ? 29.219 -0.418 23.922 1 38.31 336 GLU B N 1
ATOM 5556 C CA . GLU B 1 336 ? 28.797 0.965 23.719 1 38.31 336 GLU B CA 1
ATOM 5557 C C . GLU B 1 336 ? 29.844 1.756 22.953 1 38.31 336 GLU B C 1
ATOM 5559 O O . GLU B 1 336 ? 30.906 2.08 23.5 1 38.31 336 GLU B O 1
ATOM 5564 N N . SER B 1 337 ? 30.188 1.405 21.797 1 36.12 337 SER B N 1
ATOM 5565 C CA . SER B 1 337 ? 31.078 2.379 21.156 1 36.12 337 SER B CA 1
ATOM 5566 C C . SER B 1 337 ? 30.516 3.791 21.266 1 36.12 337 SER B C 1
ATOM 5568 O O . SER B 1 337 ? 29.375 4.047 20.859 1 36.12 337 SER B O 1
ATOM 5570 N N . GLU B 1 338 ? 30.906 4.484 22.266 1 37.44 338 GLU B N 1
ATOM 5571 C CA . GLU B 1 338 ? 30.656 5.918 22.406 1 37.44 338 GLU B CA 1
ATOM 5572 C C . GLU B 1 338 ? 30.938 6.656 21.094 1 37.44 338 GLU B C 1
ATOM 5574 O O . GLU B 1 338 ? 32.094 6.859 20.734 1 37.44 338 GLU B O 1
ATOM 5579 N N . HIS B 1 339 ? 30.234 6.391 20.125 1 36.75 339 HIS B N 1
ATOM 5580 C CA . HIS B 1 339 ? 30.406 7.305 19 1 36.75 339 HIS B CA 1
ATOM 5581 C C . HIS B 1 339 ? 30.125 8.742 19.406 1 36.75 339 HIS B C 1
ATOM 5583 O O . HIS B 1 339 ? 29.031 9.055 19.906 1 36.75 339 HIS B O 1
ATOM 5589 N N . LYS B 1 340 ? 31.203 9.492 19.688 1 37.25 340 LYS B N 1
ATOM 5590 C CA . LYS B 1 340 ? 31.172 10.938 19.891 1 37.25 340 LYS B CA 1
ATOM 5591 C C . LYS B 1 340 ? 30.359 11.633 18.797 1 37.25 340 LYS B C 1
ATOM 5593 O O . LYS B 1 340 ? 30.734 11.609 17.625 1 37.25 340 LYS B O 1
ATOM 5598 N N . ILE B 1 341 ? 29.109 11.672 19.016 1 43.34 341 ILE B N 1
ATOM 5599 C CA . ILE B 1 341 ? 28.25 12.461 18.125 1 43.34 341 ILE B CA 1
ATOM 5600 C C . ILE B 1 341 ? 28.828 13.875 18 1 43.34 341 ILE B C 1
ATOM 5602 O O . ILE B 1 341 ? 29.016 14.57 19 1 43.34 341 ILE B O 1
ATOM 5606 N N . SER B 1 342 ? 29.625 14.094 17.031 1 43.06 342 SER B N 1
ATOM 5607 C CA . SER B 1 342 ? 30.047 15.469 16.781 1 43.06 342 SER B CA 1
ATOM 5608 C C . SER B 1 342 ? 28.844 16.406 16.734 1 43.06 342 SER B C 1
ATOM 5610 O O . SER B 1 342 ? 27.828 16.125 16.109 1 43.06 342 SER B O 1
ATOM 5612 N N . ARG B 1 343 ? 28.641 17.156 17.828 1 44.38 343 ARG B N 1
ATOM 5613 C CA . ARG B 1 343 ? 27.578 18.125 18.109 1 44.38 343 ARG B CA 1
ATOM 5614 C C . ARG B 1 343 ? 27.484 19.188 17.016 1 44.38 343 ARG B C 1
ATOM 5616 O O . ARG B 1 343 ? 27.234 20.359 17.297 1 44.38 343 ARG B O 1
ATOM 5623 N N . HIS B 1 344 ? 28.047 18.953 15.883 1 46.31 344 HIS B N 1
ATOM 5624 C CA . HIS B 1 344 ? 27.906 20.078 14.969 1 46.31 344 HIS B CA 1
ATOM 5625 C C . HIS B 1 344 ? 26.5 20.141 14.383 1 46.31 344 HIS B C 1
ATOM 5627 O O . HIS B 1 344 ? 26.109 19.266 13.609 1 46.31 344 HIS B O 1
ATOM 5633 N N . ARG B 1 345 ? 25.656 20.75 15.188 1 53.22 345 ARG B N 1
ATOM 5634 C CA . ARG B 1 345 ? 24.375 21.141 14.594 1 53.22 345 ARG B CA 1
ATOM 5635 C C . ARG B 1 345 ? 24.578 22.047 13.391 1 53.22 345 ARG B C 1
ATOM 5637 O O . ARG B 1 345 ? 25.078 23.172 13.531 1 53.22 345 ARG B O 1
ATOM 5644 N N . GLY B 1 346 ? 24.719 21.469 12.227 1 59.16 346 GLY B N 1
ATOM 5645 C CA . GLY B 1 346 ? 24.859 22.359 11.086 1 59.16 346 GLY B CA 1
ATOM 5646 C C . GLY B 1 346 ? 23.672 23.281 10.891 1 59.16 346 GLY B C 1
ATOM 5647 O O . GLY B 1 346 ? 22.578 22.984 11.391 1 59.16 346 GLY B O 1
ATOM 5648 N N . ALA B 1 347 ? 23.859 24.484 10.578 1 75.56 347 ALA B N 1
ATOM 5649 C CA . ALA B 1 347 ? 22.828 25.453 10.227 1 75.56 347 ALA B CA 1
ATOM 5650 C C . ALA B 1 347 ? 21.797 24.844 9.266 1 75.56 347 ALA B C 1
ATOM 5652 O O . ALA B 1 347 ? 22.141 23.969 8.469 1 75.56 347 ALA B O 1
ATOM 5653 N N . ARG B 1 348 ? 20.484 25.094 9.625 1 85.5 348 ARG B N 1
ATOM 5654 C CA . ARG B 1 348 ? 19.422 24.547 8.797 1 85.5 348 ARG B CA 1
ATOM 5655 C C . ARG B 1 348 ? 18.625 25.656 8.125 1 85.5 348 ARG B C 1
ATOM 5657 O O . ARG B 1 348 ? 18.453 26.734 8.695 1 85.5 348 ARG B O 1
ATOM 5664 N N . ASP B 1 349 ? 18.219 25.438 6.875 1 87.69 349 ASP B N 1
ATOM 5665 C CA . ASP B 1 349 ? 17.328 26.344 6.16 1 87.69 349 ASP B CA 1
ATOM 5666 C C . ASP B 1 349 ? 15.867 26 6.438 1 87.69 349 ASP B C 1
ATOM 5668 O O . ASP B 1 349 ? 15.461 24.844 6.309 1 87.69 349 ASP B O 1
ATOM 5672 N N . ILE B 1 350 ? 15.117 27.031 6.887 1 91.31 350 ILE B N 1
ATOM 5673 C CA . ILE B 1 350 ? 13.688 26.859 7.137 1 91.31 350 ILE B CA 1
ATOM 5674 C C . ILE B 1 350 ? 12.883 27.516 6.02 1 91.31 350 ILE B C 1
ATOM 5676 O O . ILE B 1 350 ? 13.047 28.703 5.742 1 91.31 350 ILE B O 1
ATOM 5680 N N . ILE B 1 351 ? 12.086 26.75 5.359 1 93.31 351 ILE B N 1
ATOM 5681 C CA . ILE B 1 351 ? 11.25 27.25 4.273 1 93.31 351 ILE B CA 1
ATOM 5682 C C . ILE B 1 351 ? 9.781 27.188 4.688 1 93.31 351 ILE B C 1
ATOM 5684 O O . ILE B 1 351 ? 9.273 26.109 5.043 1 93.31 351 ILE B O 1
ATOM 5688 N N . ARG B 1 352 ? 9.125 28.328 4.691 1 94.12 352 ARG B N 1
ATOM 5689 C CA . ARG B 1 352 ? 7.688 28.438 4.938 1 94.12 352 ARG B CA 1
ATOM 5690 C C . ARG B 1 352 ? 6.949 28.922 3.693 1 94.12 352 ARG B C 1
ATOM 5692 O O . ARG B 1 352 ? 7.297 29.953 3.117 1 94.12 352 ARG B O 1
ATOM 5699 N N . LEU B 1 353 ? 6.035 28.156 3.209 1 92.88 353 LEU B N 1
ATOM 5700 C CA . LEU B 1 353 ? 5.23 28.516 2.045 1 92.88 353 LEU B CA 1
ATOM 5701 C C . LEU B 1 353 ? 3.791 28.812 2.449 1 92.88 353 LEU B C 1
ATOM 5703 O O . LEU B 1 353 ? 3.338 28.375 3.51 1 92.88 353 LEU B O 1
ATOM 5707 N N . PRO B 1 354 ? 3.096 29.562 1.653 1 92.88 354 PRO B N 1
ATOM 5708 C CA . PRO B 1 354 ? 1.683 29.812 1.948 1 92.88 354 PRO B CA 1
ATOM 5709 C C . PRO B 1 354 ? 0.89 28.531 2.156 1 92.88 354 PRO B C 1
ATOM 5711 O O . PRO B 1 354 ? 1.15 27.531 1.488 1 92.88 354 PRO B O 1
ATOM 5714 N N . GLY B 1 355 ? -0.099 28.641 3.086 1 93.56 355 GLY B N 1
ATOM 5715 C CA . GLY B 1 355 ? -0.946 27.484 3.361 1 93.56 355 GLY B CA 1
ATOM 5716 C C . GLY B 1 355 ? -0.447 26.641 4.52 1 93.56 355 GLY B C 1
ATOM 5717 O O . GLY B 1 355 ? -0.996 25.578 4.797 1 93.56 355 GLY B O 1
ATOM 5718 N N . GLY B 1 356 ? 0.642 27.031 5.125 1 91.88 356 GLY B N 1
ATOM 5719 C CA . GLY B 1 356 ? 1.138 26.344 6.309 1 91.88 356 GLY B CA 1
ATOM 5720 C C . GLY B 1 356 ? 2.15 25.266 5.992 1 91.88 356 GLY B C 1
ATOM 5721 O O . GLY B 1 356 ? 2.418 24.391 6.824 1 91.88 356 GLY B O 1
ATOM 5722 N N . PHE B 1 357 ? 2.74 25.312 4.805 1 93.69 357 PHE B N 1
ATOM 5723 C CA . PHE B 1 357 ? 3.768 24.344 4.441 1 93.69 357 PHE B CA 1
ATOM 5724 C C . PHE B 1 357 ? 5.098 24.688 5.094 1 93.69 357 PHE B C 1
ATOM 5726 O O . PHE B 1 357 ? 5.586 25.812 4.965 1 93.69 357 PHE B O 1
ATOM 5733 N N . LEU B 1 358 ? 5.664 23.75 5.812 1 94.5 358 LEU B N 1
ATOM 5734 C CA . LEU B 1 358 ? 6.926 23.938 6.527 1 94.5 358 LEU B CA 1
ATOM 5735 C C . LEU B 1 358 ? 7.934 22.859 6.145 1 94.5 358 LEU B C 1
ATOM 5737 O O . LEU B 1 358 ? 7.629 21.672 6.211 1 94.5 358 LEU B O 1
ATOM 5741 N N . MET B 1 359 ? 9.07 23.281 5.695 1 94.62 359 MET B N 1
ATOM 5742 C CA . MET B 1 359 ? 10.148 22.359 5.328 1 94.62 359 MET B CA 1
ATOM 5743 C C . MET B 1 359 ? 11.492 22.859 5.863 1 94.62 359 MET B C 1
ATOM 5745 O O . MET B 1 359 ? 11.75 24.062 5.879 1 94.62 359 MET B O 1
ATOM 5749 N N . THR B 1 360 ? 12.297 22 6.32 1 92.75 360 THR B N 1
ATOM 5750 C CA . THR B 1 360 ? 13.648 22.359 6.742 1 92.75 360 THR B CA 1
ATOM 5751 C C . THR B 1 360 ? 14.688 21.484 6.066 1 92.75 360 THR B C 1
ATOM 5753 O O . THR B 1 360 ? 14.461 20.281 5.875 1 92.75 360 THR B O 1
ATOM 5756 N N . PHE B 1 361 ? 15.812 22.062 5.68 1 90.19 361 PHE B N 1
ATOM 5757 C CA . PHE B 1 361 ? 16.891 21.375 4.973 1 90.19 361 PHE B CA 1
ATOM 5758 C C . PHE B 1 361 ? 18.234 21.688 5.605 1 90.19 361 PHE B C 1
ATOM 5760 O O . PHE B 1 361 ? 18.406 22.734 6.219 1 90.19 361 PHE B O 1
ATOM 5767 N N . PRO B 1 362 ? 19.234 20.688 5.461 1 85.81 362 PRO B N 1
ATOM 5768 C CA . PRO B 1 362 ? 20.578 21.062 5.855 1 85.81 362 PRO B CA 1
ATOM 5769 C C . PRO B 1 362 ? 21.172 22.188 4.992 1 85.81 362 PRO B C 1
ATOM 5771 O O . PRO B 1 362 ? 20.906 22.234 3.785 1 85.81 362 PRO B O 1
ATOM 5774 N N . GLN B 1 363 ? 21.797 23.094 5.629 1 78.5 363 GLN B N 1
ATOM 5775 C CA . GLN B 1 363 ? 22.406 24.172 4.867 1 78.5 363 GLN B CA 1
ATOM 5776 C C . GLN B 1 363 ? 23.469 23.641 3.912 1 78.5 363 GLN B C 1
ATOM 5778 O O . GLN B 1 363 ? 24.312 22.828 4.305 1 78.5 363 GLN B O 1
ATOM 5783 N N . ARG B 1 364 ? 23.172 23.516 2.6 1 60.09 364 ARG B N 1
ATOM 5784 C CA . ARG B 1 364 ? 24.109 23.062 1.572 1 60.09 364 ARG B CA 1
ATOM 5785 C C . ARG B 1 364 ? 25.438 23.781 1.69 1 60.09 364 ARG B C 1
ATOM 5787 O O . ARG B 1 364 ? 25.484 24.984 2.004 1 60.09 364 ARG B O 1
ATOM 5794 N N . TYR B 1 365 ? 26.578 23.109 1.984 1 44.16 365 TYR B N 1
ATOM 5795 C CA . TYR B 1 365 ? 27.906 23.688 1.891 1 44.16 365 TYR B CA 1
ATOM 5796 C C . TYR B 1 365 ? 28.094 24.422 0.571 1 44.16 365 TYR B C 1
ATOM 5798 O O . TYR B 1 365 ? 27.688 23.922 -0.486 1 44.16 365 TYR B O 1
ATOM 5806 N N . THR B 1 366 ? 27.906 25.766 0.527 1 37.25 366 THR B N 1
ATOM 5807 C CA . THR B 1 366 ? 28.453 26.5 -0.611 1 37.25 366 THR B CA 1
ATOM 5808 C C . THR B 1 366 ? 29.812 25.938 -1.021 1 37.25 366 THR B C 1
ATOM 5810 O O . THR B 1 366 ? 30.734 25.859 -0.198 1 37.25 366 THR B O 1
ATOM 5813 N N . THR B 1 367 ? 30.047 25.109 -1.959 1 33.12 367 THR B N 1
ATOM 5814 C CA . THR B 1 367 ? 31.344 24.891 -2.592 1 33.12 367 THR B CA 1
ATOM 5815 C C . THR B 1 367 ? 32.094 26.219 -2.773 1 33.12 367 THR B C 1
ATOM 5817 O O . THR B 1 367 ? 31.469 27.25 -3.021 1 33.12 367 THR B O 1
ATOM 5820 N N . ARG B 1 368 ? 33.438 26.453 -2.352 1 33.5 368 ARG B N 1
ATOM 5821 C CA . ARG B 1 368 ? 34.531 27.422 -2.529 1 33.5 368 ARG B CA 1
ATOM 5822 C C . ARG B 1 368 ? 34.719 27.766 -4.004 1 33.5 368 ARG B C 1
ATOM 5824 O O . ARG B 1 368 ? 35.531 27.141 -4.691 1 33.5 368 ARG B O 1
ATOM 5831 N N . THR B 1 369 ? 33.875 27.734 -4.953 1 30.22 369 THR B N 1
ATOM 5832 C CA . THR B 1 369 ? 34.312 28.172 -6.285 1 30.22 369 THR B CA 1
ATOM 5833 C C . THR B 1 369 ? 34.906 29.578 -6.242 1 30.22 369 THR B C 1
ATOM 5835 O O . THR B 1 369 ? 35.844 29.875 -6.969 1 30.22 369 THR B O 1
ATOM 5838 N N . ASN B 1 370 ? 34.188 30.656 -5.941 1 31.73 370 ASN B N 1
ATOM 5839 C CA . ASN B 1 370 ? 34.469 31.906 -6.633 1 31.73 370 ASN B CA 1
ATOM 5840 C C . ASN B 1 370 ? 35.75 32.562 -6.109 1 31.73 370 ASN B C 1
ATOM 5842 O O . ASN B 1 370 ? 35.688 33.469 -5.285 1 31.73 370 ASN B O 1
ATOM 5846 N N . ALA B 1 371 ? 36.781 31.891 -5.598 1 30.45 371 ALA B N 1
ATOM 5847 C CA . ALA B 1 371 ? 38.031 32.625 -5.484 1 30.45 371 ALA B CA 1
ATOM 5848 C C . ALA B 1 371 ? 38.438 33.25 -6.824 1 30.45 371 ALA B C 1
ATOM 5850 O O . ALA B 1 371 ? 38.531 32.562 -7.832 1 30.45 371 ALA B O 1
ATOM 5851 N N . ALA B 1 372 ? 38.25 34.594 -7.094 1 32.72 372 ALA B N 1
ATOM 5852 C CA . ALA B 1 372 ? 38.719 35.594 -8.062 1 32.72 372 ALA B CA 1
ATOM 5853 C C . ALA B 1 372 ? 40.188 35.344 -8.422 1 32.72 372 ALA B C 1
ATOM 5855 O O . ALA B 1 372 ? 41.062 35.344 -7.543 1 32.72 372 ALA B O 1
ATOM 5856 N N . GLU B 1 373 ? 40.562 34.5 -9.344 1 32.62 373 GLU B N 1
ATOM 5857 C CA . GLU B 1 373 ? 41.906 34.562 -9.945 1 32.62 373 GLU B CA 1
ATOM 5858 C C . GLU B 1 373 ? 42.281 36 -10.234 1 32.62 373 GLU B C 1
ATOM 5860 O O . GLU B 1 373 ? 41.5 36.781 -10.789 1 32.62 373 GLU B O 1
ATOM 5865 N N . PRO B 1 374 ? 43.25 36.656 -9.508 1 33.06 374 PRO B N 1
ATOM 5866 C CA . PRO B 1 374 ? 43.844 37.938 -9.859 1 33.06 374 PRO B CA 1
ATOM 5867 C C . PRO B 1 374 ? 44.281 38 -11.328 1 33.06 374 PRO B C 1
ATOM 5869 O O . PRO B 1 374 ? 44.656 37 -11.914 1 33.06 374 PRO B O 1
ATOM 5872 N N . GLN B 1 375 ? 43.656 38.812 -12.219 1 28.89 375 GLN B N 1
ATOM 5873 C CA . GLN B 1 375 ? 44.125 39.25 -13.531 1 28.89 375 GLN B CA 1
ATOM 5874 C C . GLN B 1 375 ? 45.625 39.625 -13.484 1 28.89 375 GLN B C 1
ATOM 5876 O O . GLN B 1 375 ? 46 40.531 -12.758 1 28.89 375 GLN B O 1
ATOM 5881 N N . GLN B 1 376 ? 46.562 38.688 -13.484 1 25.27 376 GLN B N 1
ATOM 5882 C CA . GLN B 1 376 ? 47.906 39.156 -13.828 1 25.27 376 GLN B CA 1
ATOM 5883 C C . GLN B 1 376 ? 47.875 40.062 -15.047 1 25.27 376 GLN B C 1
ATOM 5885 O O . GLN B 1 376 ? 47.219 39.781 -16.047 1 25.27 376 GLN B O 1
ATOM 5890 N N . GLN B 1 377 ? 48.562 41.281 -15.008 1 24.11 377 GLN B N 1
ATOM 5891 C CA . GLN B 1 377 ? 49.188 42.156 -16.016 1 24.11 377 GLN B CA 1
ATOM 5892 C C . GLN B 1 377 ? 50.188 41.344 -16.859 1 24.11 377 GLN B C 1
ATOM 5894 O O . GLN B 1 377 ? 50.938 40.562 -16.328 1 24.11 377 GLN B O 1
#

Organism: NCBI:txid88456

Radius of gyration: 28.92 Å; Cα contacts (8 Å, |Δi|>4): 1293; chains: 2; bounding box: 86×79×107 Å

InterPro domains:
  IPR006700 Ribosomal RNA small subunit methyltransferase E [PTHR30027] (11-302)
  IPR029026 tRNA (guanine-N1-)-methyltransferase, N-terminal [G3DSA:3.40.1280.10] (6-304)
  IPR029028 Alpha/beta knot methyltransferases [SSF75217] (83-303)
  IPR046886 Ribosomal RNA small subunit methyltransferase E, methyltransferase domain [PF04452] (83-296)
  IPR046886 Ribosomal RNA small subunit methyltransferase E, methyltransferase domain [cd18084] (86-297)

Sequence (754 aa):
MNLILLNKEDLQFKQDGVYAVLQGRAHGHCQRILKVTTGTHLRVGVTMAGVGEAEVVACESDQTIIKLLERIDLMPMKQPYKHLEIELLLAVPRPKVLERLLQLCAVVGIHRIFLICAARTEKGFLSSSRLSAENIHEHFRLGLEQGMITRPPELHAFASWDGFLAAIREADDLEAKGPAATHIPDAFSEAPSAVKNADAGSTYVLPTLRLVAHPHTEPTLPSLLMRPFAENPPSAELNGKQVEFQRHSVLLAVGPEGGWIPPEIDLLQRKLGFLPFSLSDKILKCETALTACLTQLTMCYEDPMLFPFLRSPVEIYAARLARDDKDPERSSDAPESEHKISRHRGARDIIRLPGGFLMTFPQRYTTRTNAAEPQQQMNLILLNKEDLQFKQDGVYAVLQGRAHGHCQRILKVTTGTHLRVGVTMAGVGEAEVVACESDQTIIKLLERIDLMPMKQPYKHLEIELLLAVPRPKVLERLLQLCAVVGIHRIFLICAARTEKGFLSSSRLSAENIHEHFRLGLEQGMITRPPELHAFASWDGFLAAIREADDLEAKGPAATHIPDAFSEAPSAVKNADAGSTYVLPTLRLVAHPHTEPTLPSLLMRPFAENPPSAELNGKQVEFQRHSVLLAVGPEGGWIPPEIDLLQRKLGFLPFSLSDKILKCETALTACLTQLTMCYEDPMLFPFLRSPVEIYAARLARDDKDPERSSDAPESEHKISRHRGARDIIRLPGGFLMTFPQRYTTRTNAAEPQQQ

Solvent-accessible surface area (backbone atoms only — not comparable to full-atom values): 42088 Å² total; per-residue (Å²): 133,66,34,45,76,37,39,64,87,60,50,42,83,52,96,89,43,44,31,40,72,32,44,64,67,58,24,47,44,37,53,74,72,65,57,64,48,65,69,37,75,42,50,31,24,21,32,65,10,13,71,46,46,24,30,27,69,39,76,56,96,71,34,29,34,31,33,47,74,56,74,26,76,76,32,72,51,75,70,76,44,86,41,49,41,42,30,37,39,33,30,47,45,59,59,73,56,39,49,53,46,44,18,50,37,19,26,67,39,34,51,36,37,37,34,29,43,43,92,80,30,66,78,64,48,75,72,32,73,66,60,30,69,67,48,46,48,50,30,33,50,53,12,14,19,47,18,67,43,34,57,61,39,34,37,39,42,26,80,28,64,53,47,46,52,53,37,34,54,60,49,58,61,71,64,60,67,72,70,81,76,83,58,75,73,74,88,75,71,78,73,82,74,73,87,64,79,79,46,85,81,52,50,48,79,72,49,84,34,29,38,28,66,34,79,94,42,83,43,34,60,63,70,52,42,33,50,65,56,86,47,73,51,70,74,68,68,65,58,84,65,80,66,75,79,73,54,46,48,36,30,39,36,45,50,32,80,83,40,70,53,70,70,53,49,47,43,39,35,73,75,65,54,31,43,68,20,28,84,60,92,50,56,58,52,49,65,57,43,50,46,34,50,52,40,54,52,47,44,48,50,62,33,81,86,42,35,70,32,53,49,52,60,67,53,35,54,49,54,49,53,56,52,50,68,72,46,62,81,71,65,66,80,65,78,79,72,77,70,77,67,65,75,64,68,68,63,50,44,76,47,76,46,88,42,68,35,39,37,33,34,58,53,70,77,77,73,89,71,87,73,74,75,75,81,78,129,132,65,33,46,77,37,39,63,86,60,50,42,80,52,96,90,44,44,31,39,75,33,45,65,70,58,23,46,43,37,54,74,72,65,56,65,48,67,70,37,74,41,49,31,23,21,31,66,10,13,68,46,48,24,32,29,69,40,75,57,97,70,36,32,34,32,33,48,74,57,72,28,75,76,33,71,51,74,69,72,46,86,39,50,40,41,31,37,39,34,30,46,43,59,61,74,56,39,48,56,44,42,18,48,38,18,28,67,40,34,50,36,37,38,34,29,42,43,92,80,31,66,75,64,48,75,71,32,74,66,60,30,70,67,47,45,49,52,30,33,49,55,12,15,19,46,18,66,41,33,58,59,39,34,39,38,42,28,79,27,64,54,46,46,49,54,36,33,53,61,49,58,62,71,64,59,68,70,72,80,74,81,60,76,73,70,84,83,68,78,70,82,74,76,86,63,80,78,46,87,79,53,50,49,81,74,50,84,35,29,38,27,68,33,80,94,41,82,44,34,59,64,69,52,42,34,52,66,54,85,47,72,52,72,72,69,69,64,57,85,63,79,63,74,77,73,54,46,48,36,29,38,36,44,49,32,80,83,41,70,51,71,72,54,48,45,42,38,35,73,74,67,54,30,44,67,21,29,81,58,94,49,56,60,54,49,65,56,43,51,47,33,51,52,42,53,52,48,45,48,50,62,33,81,86,44,36,69,33,54,48,52,60,68,53,36,54,50,53,48,52,56,54,49,68,72,46,61,83,71,64,68,81,65,77,79,72,77,69,77,67,66,76,64,68,69,64,50,44,78,46,77,45,87,41,69,37,39,38,33,36,58,54,74,78,75,77,88,62,86,73,79,75,77,81,80,131

Secondary structure (DSSP, 8-state):
-PPEEE-GGGEEEETTEEEEEE-HHHHHIIIIIS---TT-EEEEEETTS-EEEEEEEEE-SS-EEEEESS-GGGSPPPPS-SSEEEEEEEE---HHHHHHHHHHHHHHT-SEEEEE--TTS-GGGGGSGGGSHHHHHHHHHHHHHHHT---PPEEEEESSHHHHHHHHHHHHHHHSSS-----S--SS-----S-----TTPPPPPPSEEEEE-TT---BHHHHHB--TTS--------SS----PPEEEEEEE--TT---HHHHHIIIIIT-PEEEB--SS---HHHHHHHHHHHHHHHHH-TTTGGGBPPHHHHHHHHHHHHHH-GGG-----------------EEEEEETTTEEEEEE---------------/-PPEEE-GGGEEEETTEEEEEE-HHHHHIIIIIS---TT-EEEEEETTS-EEEEEEEEE-SS-EEEEESS-GGGSPPPPS-SSEEEEEEEE---HHHHHHHHHHHHHHT-SEEEEE--TTS-GGGGGSGGGSHHHHHHHHHHHHHHHT---PPEEEEESSHHHHHHHHHHHHHHHSSS-----S--S------S-----TTPPPPPPSEEEEE-TT---BHHHHHB--TTS--------SS----PPEEEEEEE--TT---HHHHHIIIIIT-PEEEB--SS---HHHHHHHHHHHHHHHHH-TTTGGGBPPHHHHHHHHHHHHHH-GGG-----------------EEEEEETTTEEEEEE-----S---------

Nearest PDB structures (foldseek):
  1vhy-assembly3_A  TM=7.906E-01  e=3.204E-13  Haemophilus influenzae
  5o96-assembly4_G  TM=7.944E-01  e=1.126E-12  Legionella pneumophila
  1vhk-assembly3_A  TM=7.287E-01  e=1.869E-13  Bacillus subtilis
  1vhk-assembly3_C  TM=7.173E-01  e=1.613E-12  Bacillus subtilis
  5vm8-assembly3_A  TM=7.570E-01  e=2.617E-10  Neisseria gonorrhoeae

pLDDT: mean 80.15, std 23.59, range [22.98, 98.62]

Foldseek 3Di:
DFAAEAFPVQWDDDPVAIKHKDFDPRLCCCCPPVVDDAQDKDWYAYAQWFIDIWGFHDRDPGITMIGGPDPRVPHGFDALADFAAEEEEEEQEALVVVLVVLLVCLLSPHAEYEYAHAPPRDLCSCVDPSVDPVNSVVSSSNSCRHNVGRYGHEYEYDSHPLLVVLQAVVVVVVPPPPPDDCPPVDDQDDDPDDDDPPDLRHHDHAFLAEAEEDAPDDAAPLNLWFDDPVDPLPPCCCVPPPSVSDHHYYYYYAYYLVDHDPVVVCCCCVVVNYDYHYQDNDRDHRSVSVVSVSVVVSCQCHPPVNNSGTDDSVRSSVVVVVVCVVVVPPPPCDDPPPPVSPSPNAGKDWDADGSGHIYIGGDPPPDPPDPDPPPDD/DFAAEAFPVQWDDDPVAIKGKDFDPRLCCCCPPVVDDAQDKDWYAYAQWFIDIWGFHDRDPGITMIGGPDPRVPHGFDALADFEAEEEEEEQEALVVVLVVLLVCLLSPHAEYEYAHAPPRDLCSCVDPSVDPVNSVVSSSNSCRHNVGRYGHAYEYDSHPLLVCLQAVVVVVVPPPPPPPCDPVPDQDDPPDDDDPPDLRHHDHAFLAEAEEDAPDDAAPLNLWFDDPVDPLPPCCCVPPPSVSDHHYYYYYAYYLVDHDPVVVCCCCVVVNYDYHYQDNDRDHRSVSVVSVSVVVSCQCHPPVNNSGTDDSVRSSVVVVVVCVVVVVPPPCDDPPPPPSPSPNAGKDWDADGSGHIYIGGDPPPDPPPPPPPPDD